Protein AF-0000000066890440 (afdb_homodimer)

InterPro domains:
  IPR013094 Alpha/beta hydrolase fold-3 [PF07859] (105-328)
  IPR029058 Alpha/Beta hydrolase fold [G3DSA:3.40.50.1820] (18-349)
  IPR029058 Alpha/Beta hydrolase fold [SSF53474] (47-348)
  IPR050300 GDXG lipolytic enzyme [PTHR48081] (50-331)

Organism: Sporothrix schenckii (strain ATCC 58251 / de Perez 2211183) (NCBI:txid1391915)

Sequence (710 aa):
MAASSSSLSSPPSTPINPIHPDMVGRLDPRFVEYYNKILAHKVATHQVPLAEVRANPAAWARPWIQDDNPNTKDWTVPSTEGAFVVRVYHPDASTAGPGPYPVHINFHGGGWVFGDLTSDAAICRQLRNRLPIVVVDVDYRLCPEFPFGRNVEDAWEAFEWVRANAAALHVRPDRVSIGGTSAGGLLAVVVQHRARDAGLPLRLLVATVPALAPDDHARHERAEDSAWASVRAMRHTALLDWDRMHYLARVALPPAPAAEWAARQKHVPAWWVAPLEAPRWDGLCATFLATAECDILRDEGEAYGRQLVAAGNKVTMRRYLGVPHSFMQMTAVLPQSTQYLDDVVEALCTAHEVEMAASSSSLSSPPSTPINPIHPDMVGRLDPRFVEYYNKILAHKVATHQVPLAEVRANPAAWARPWIQDDNPNTKDWTVPSTEGAFVVRVYHPDASTAGPGPYPVHINFHGGGWVFGDLTSDAAICRQLRNRLPIVVVDVDYRLCPEFPFGRNVEDAWEAFEWVRANAAALHVRPDRVSIGGTSAGGLLAVVVQHRARDAGLPLRLLVATVPALAPDDHARHERAEDSAWASVRAMRHTALLDWDRMHYLARVALPPAPAAEWAARQKHVPAWWVAPLEAPRWDGLCATFLATAECDILRDEGEAYGRQLVAAGNKVTMRRYLGVPHSFMQMTAVLPQSTQYLDDVVEALCTAHEVE

Radius of gyration: 28.38 Å; Cα contacts (8 Å, |Δi|>4): 1426; chains: 2; bounding box: 110×84×66 Å

pLDDT: mean 93.09, std 12.35, range [21.2, 98.94]

Structure (mmCIF, N/CA/C/O backbone):
data_AF-0000000066890440-model_v1
#
loop_
_entity.id
_entity.type
_entity.pdbx_description
1 polymer 'Alpha/beta hydrolase fold-3 domain-containing protein'
#
loop_
_atom_site.group_PDB
_atom_site.id
_atom_site.type_symbol
_atom_site.label_atom_id
_atom_site.label_alt_id
_atom_site.label_comp_id
_atom_site.label_asym_id
_atom_site.label_entity_id
_atom_site.label_seq_id
_atom_site.pdbx_PDB_ins_code
_atom_site.Cartn_x
_atom_site.Cartn_y
_atom_site.Cartn_z
_atom_site.occupancy
_atom_site.B_iso_or_equiv
_atom_site.auth_seq_id
_atom_site.auth_comp_id
_atom_site.auth_asym_id
_atom_site.auth_atom_id
_atom_site.pdbx_PDB_model_num
ATOM 1 N N . MET A 1 1 ? -58.219 -33.406 -15.016 1 21.23 1 MET A N 1
ATOM 2 C CA . MET A 1 1 ? -56.969 -34.156 -14.859 1 21.23 1 MET A CA 1
ATOM 3 C C . MET A 1 1 ? -55.844 -33.25 -14.414 1 21.23 1 MET A C 1
ATOM 5 O O . MET A 1 1 ? -55.469 -32.312 -15.117 1 21.23 1 MET A O 1
ATOM 9 N N . ALA A 1 2 ? -55.625 -33.094 -13.023 1 25.94 2 ALA A N 1
ATOM 10 C CA . ALA A 1 2 ? -54.656 -32.25 -12.305 1 25.94 2 ALA A CA 1
ATOM 11 C C . ALA A 1 2 ? -53.219 -32.594 -12.742 1 25.94 2 ALA A C 1
ATOM 13 O O . ALA A 1 2 ? -52.844 -33.75 -12.812 1 25.94 2 ALA A O 1
ATOM 14 N N . ALA A 1 3 ? -52.531 -31.766 -13.555 1 30.23 3 ALA A N 1
ATOM 15 C CA . ALA A 1 3 ? -51.156 -31.844 -13.977 1 30.23 3 ALA A CA 1
ATOM 16 C C . ALA A 1 3 ? -50.25 -32.156 -12.797 1 30.23 3 ALA A C 1
ATOM 18 O O . ALA A 1 3 ? -50.094 -31.344 -11.883 1 30.23 3 ALA A O 1
ATOM 19 N N . SER A 1 4 ? -50.062 -33.375 -12.32 1 28.92 4 SER A N 1
ATOM 20 C CA . SER A 1 4 ? -49.219 -33.844 -11.234 1 28.92 4 SER A CA 1
ATOM 21 C C . SER A 1 4 ? -47.75 -33.562 -11.508 1 28.92 4 SER A C 1
ATOM 23 O O . SER A 1 4 ? -47.094 -34.312 -12.258 1 28.92 4 SER A O 1
ATOM 25 N N . SER A 1 5 ? -47.281 -32.375 -11.805 1 32.44 5 SER A N 1
ATOM 26 C CA . SER A 1 5 ? -45.875 -32.062 -12.07 1 32.44 5 SER A CA 1
ATOM 27 C C . SER A 1 5 ? -44.969 -32.438 -10.883 1 32.44 5 SER A C 1
ATOM 29 O O . SER A 1 5 ? -44.812 -31.641 -9.953 1 32.44 5 SER A O 1
ATOM 31 N N . SER A 1 6 ? -45 -33.625 -10.344 1 32.34 6 SER A N 1
ATOM 32 C CA . SER A 1 6 ? -44.125 -34 -9.234 1 32.34 6 SER A CA 1
ATOM 33 C C . SER A 1 6 ? -42.656 -33.844 -9.594 1 32.34 6 SER A C 1
ATOM 35 O O . SER A 1 6 ? -42.094 -34.688 -10.312 1 32.34 6 SER A O 1
ATOM 37 N N . SER A 1 7 ? -42.188 -32.719 -10.086 1 35.47 7 SER A N 1
ATOM 38 C CA . SER A 1 7 ? -40.719 -32.594 -10.281 1 35.47 7 SER A CA 1
ATOM 39 C C . SER A 1 7 ? -39.969 -33.125 -9.07 1 35.47 7 SER A C 1
ATOM 41 O O . SER A 1 7 ? -40.094 -32.562 -7.969 1 35.47 7 SER A O 1
ATOM 43 N N . LEU A 1 8 ? -39.719 -34.375 -8.891 1 35.12 8 LEU A N 1
ATOM 44 C CA . LEU A 1 8 ? -38.875 -35.094 -7.914 1 35.12 8 LEU A CA 1
ATOM 45 C C . LEU A 1 8 ? -37.531 -34.406 -7.746 1 35.12 8 LEU A C 1
ATOM 47 O O . LEU A 1 8 ? -36.719 -34.344 -8.68 1 35.12 8 LEU A O 1
ATOM 51 N N . SER A 1 9 ? -37.438 -33.25 -7.078 1 38.94 9 SER A N 1
ATOM 52 C CA . SER A 1 9 ? -36.188 -32.656 -6.617 1 38.94 9 SER A CA 1
ATOM 53 C C . SER A 1 9 ? -35.281 -33.719 -5.957 1 38.94 9 SER A C 1
ATOM 55 O O . SER A 1 9 ? -35.688 -34.312 -4.945 1 38.94 9 SER A O 1
ATOM 57 N N . SER A 1 10 ? -34.562 -34.562 -6.629 1 42.25 10 SER A N 1
ATOM 58 C CA . SER A 1 10 ? -33.562 -35.469 -6.055 1 42.25 10 SER A CA 1
ATOM 59 C C . SER A 1 10 ? -32.906 -34.844 -4.836 1 42.25 10 SER A C 1
ATOM 61 O O . SER A 1 10 ? -32.562 -33.656 -4.84 1 42.25 10 SER A O 1
ATOM 63 N N . PRO A 1 11 ? -33.031 -35.312 -3.619 1 47.56 11 PRO A N 1
ATOM 64 C CA . PRO A 1 11 ? -32.438 -34.781 -2.391 1 47.56 11 PRO A CA 1
ATOM 65 C C . PRO A 1 11 ? -30.984 -34.344 -2.566 1 47.56 11 PRO A C 1
ATOM 67 O O . PRO A 1 11 ? -30.266 -34.906 -3.404 1 47.56 11 PRO A O 1
ATOM 70 N N . PRO A 1 12 ? -30.641 -33.094 -2.318 1 53.62 12 PRO A N 1
ATOM 71 C CA . PRO A 1 12 ? -29.266 -32.625 -2.463 1 53.62 12 PRO A CA 1
ATOM 72 C C . PRO A 1 12 ? -28.25 -33.594 -1.91 1 53.62 12 PRO A C 1
ATOM 74 O O . PRO A 1 12 ? -28.438 -34.156 -0.824 1 53.62 12 PRO A O 1
ATOM 77 N N . SER A 1 13 ? -27.484 -34.5 -2.652 1 68.31 13 SER A N 1
ATOM 78 C CA . SER A 1 13 ? -26.422 -35.438 -2.287 1 68.31 13 SER A CA 1
ATOM 79 C C . SER A 1 13 ? -25.547 -34.875 -1.185 1 68.31 13 SER A C 1
ATOM 81 O O . SER A 1 13 ? -25.438 -33.656 -1.041 1 68.31 13 SER A O 1
ATOM 83 N N . THR A 1 14 ? -25.266 -35.656 -0.048 1 86.44 14 THR A N 1
ATOM 84 C CA . THR A 1 14 ? -24.375 -35.312 1.059 1 86.44 14 THR A CA 1
ATOM 85 C C . THR A 1 14 ? -23.062 -34.75 0.539 1 86.44 14 THR A C 1
ATOM 87 O O . THR A 1 14 ? -22.406 -35.344 -0.307 1 86.44 14 THR A O 1
ATOM 90 N N . PRO A 1 15 ? -22.797 -33.562 0.958 1 91.62 15 PRO A N 1
ATOM 91 C CA . PRO A 1 15 ? -21.547 -32.938 0.485 1 91.62 15 PRO A CA 1
ATOM 92 C C . PRO A 1 15 ? -20.312 -33.75 0.876 1 91.62 15 PRO A C 1
ATOM 94 O O . PRO A 1 15 ? -20.266 -34.312 1.963 1 91.62 15 PRO A O 1
ATOM 97 N N . ILE A 1 16 ? -19.328 -33.875 0.042 1 91.62 16 ILE A N 1
ATOM 98 C CA . ILE A 1 16 ? -18.062 -34.531 0.273 1 91.62 16 ILE A CA 1
ATOM 99 C C . ILE A 1 16 ? -17.188 -33.656 1.174 1 91.62 16 ILE A C 1
ATOM 101 O O . ILE A 1 16 ? -16.578 -34.156 2.127 1 91.62 16 ILE A O 1
ATOM 105 N N . ASN A 1 17 ? -17.094 -32.406 0.902 1 94 17 ASN A N 1
ATOM 106 C CA . ASN A 1 17 ? -16.312 -31.438 1.65 1 94 17 ASN A CA 1
ATOM 107 C C . ASN A 1 17 ? -17.156 -30.25 2.107 1 94 17 ASN A C 1
ATOM 109 O O . ASN A 1 17 ? -17.062 -29.156 1.537 1 94 17 ASN A O 1
ATOM 113 N N . PRO A 1 18 ? -17.938 -30.406 3.109 1 95.94 18 PRO A N 1
ATOM 114 C CA . PRO A 1 18 ? -18.75 -29.297 3.58 1 95.94 18 PRO A CA 1
ATOM 115 C C . PRO A 1 18 ? -17.922 -28.172 4.211 1 95.94 18 PRO A C 1
ATOM 117 O O . PRO A 1 18 ? -16.828 -28.438 4.746 1 95.94 18 PRO A O 1
ATOM 120 N N . ILE A 1 19 ? -18.453 -27 4.145 1 97.5 19 ILE A N 1
ATOM 121 C CA . ILE A 1 19 ? -17.797 -25.906 4.855 1 97.5 19 ILE A CA 1
ATOM 122 C C . ILE A 1 19 ? -17.844 -26.156 6.359 1 97.5 19 ILE A C 1
ATOM 124 O O . ILE A 1 19 ? -18.891 -26.531 6.898 1 97.5 19 ILE A O 1
ATOM 128 N N . HIS A 1 20 ? -16.703 -25.984 6.98 1 97.12 20 HIS A N 1
ATOM 129 C CA . HIS A 1 20 ? -16.672 -26.125 8.43 1 97.12 20 HIS A CA 1
ATOM 130 C C . HIS A 1 20 ? -17.562 -25.094 9.109 1 97.12 20 HIS A C 1
ATOM 132 O O . HIS A 1 20 ? -17.594 -23.938 8.703 1 97.12 20 HIS A O 1
ATOM 138 N N . PRO A 1 21 ? -18.25 -25.438 10.102 1 96.81 21 PRO A N 1
ATOM 139 C CA . PRO A 1 21 ? -19.188 -24.531 10.766 1 96.81 21 PRO A CA 1
ATOM 140 C C . PRO A 1 21 ? -18.516 -23.25 11.266 1 96.81 21 PRO A C 1
ATOM 142 O O . PRO A 1 21 ? -19.125 -22.188 11.242 1 96.81 21 PRO A O 1
ATOM 145 N N . ASP A 1 22 ? -17.266 -23.344 11.664 1 96.06 22 ASP A N 1
ATOM 146 C CA . ASP A 1 22 ? -16.531 -22.203 12.18 1 96.06 22 ASP A CA 1
ATOM 147 C C . ASP A 1 22 ? -16.328 -21.141 11.094 1 96.06 22 ASP A C 1
ATOM 149 O O . ASP A 1 22 ? -16 -19.984 11.391 1 96.06 22 ASP A O 1
ATOM 153 N N . MET A 1 23 ? -16.484 -21.578 9.875 1 97.94 23 MET A N 1
ATOM 154 C CA . MET A 1 23 ? -16.094 -20.703 8.773 1 97.94 23 MET A CA 1
ATOM 155 C C . MET A 1 23 ? -17.312 -20.109 8.086 1 97.94 23 MET A C 1
ATOM 157 O O . MET A 1 23 ? -17.203 -19.109 7.379 1 97.94 23 MET A O 1
ATOM 161 N N . VAL A 1 24 ? -18.469 -20.641 8.281 1 97.5 24 VAL A N 1
ATOM 162 C CA . VAL A 1 24 ? -19.672 -20.25 7.547 1 97.5 24 VAL A CA 1
ATOM 163 C C . VAL A 1 24 ? -19.969 -18.781 7.773 1 97.5 24 VAL A C 1
ATOM 165 O O . VAL A 1 24 ? -20.234 -18.031 6.824 1 97.5 24 VAL A O 1
ATOM 168 N N . GLY A 1 25 ? -19.859 -18.297 9.039 1 97.38 25 GLY A N 1
ATOM 169 C CA . GLY A 1 25 ? -20.188 -16.922 9.383 1 97.38 25 GLY A CA 1
ATOM 170 C C . GLY A 1 25 ? -19.125 -15.93 8.945 1 97.38 25 GLY A C 1
ATOM 171 O O . GLY A 1 25 ? -19.359 -14.719 8.914 1 97.38 25 GLY A O 1
ATOM 172 N N . ARG A 1 26 ? -17.953 -16.406 8.578 1 97.94 26 ARG A N 1
ATOM 173 C CA . ARG A 1 26 ? -16.828 -15.555 8.195 1 97.94 26 ARG A CA 1
ATOM 174 C C . ARG A 1 26 ? -16.797 -15.344 6.688 1 97.94 26 ARG A C 1
ATOM 176 O O . ARG A 1 26 ? -16.188 -14.375 6.207 1 97.94 26 ARG A O 1
ATOM 183 N N . LEU A 1 27 ? -17.391 -16.219 5.949 1 98.56 27 LEU A N 1
ATOM 184 C CA . LEU A 1 27 ? -17.344 -16.203 4.492 1 98.56 27 LEU A CA 1
ATOM 185 C C . LEU A 1 27 ? -18.547 -15.453 3.92 1 98.56 27 LEU A C 1
ATOM 187 O O . LEU A 1 27 ? -19.641 -15.5 4.492 1 98.56 27 LEU A O 1
ATOM 191 N N . ASP A 1 28 ? -18.344 -14.75 2.801 1 98.5 28 ASP A N 1
ATOM 192 C CA . ASP A 1 28 ? -19.422 -14.102 2.076 1 98.5 28 ASP A CA 1
ATOM 193 C C . ASP A 1 28 ? -20.547 -15.086 1.769 1 98.5 28 ASP A C 1
ATOM 195 O O . ASP A 1 28 ? -20.297 -16.188 1.276 1 98.5 28 ASP A O 1
ATOM 199 N N . PRO A 1 29 ? -21.781 -14.727 2.018 1 98.12 29 PRO A N 1
ATOM 200 C CA . PRO A 1 29 ? -22.906 -15.633 1.798 1 98.12 29 PRO A CA 1
ATOM 201 C C . PRO A 1 29 ? -23.016 -16.109 0.351 1 98.12 29 PRO A C 1
ATOM 203 O O . PRO A 1 29 ? -23.453 -17.234 0.097 1 98.12 29 PRO A O 1
ATOM 206 N N . ARG A 1 30 ? -22.734 -15.297 -0.603 1 97.81 30 ARG A N 1
ATOM 207 C CA . ARG A 1 30 ? -22.75 -15.711 -2.004 1 97.81 30 ARG A CA 1
ATOM 208 C C . ARG A 1 30 ? -21.781 -16.859 -2.252 1 97.81 30 ARG A C 1
ATOM 210 O O . ARG A 1 30 ? -22.078 -17.766 -3.029 1 97.81 30 ARG A O 1
ATOM 217 N N . PHE A 1 31 ? -20.578 -16.797 -1.597 1 98 31 PHE A N 1
ATOM 218 C CA . PHE A 1 31 ? -19.625 -17.906 -1.704 1 98 31 PHE A CA 1
ATOM 219 C C . PHE A 1 31 ? -20.188 -19.156 -1.062 1 98 31 PHE A C 1
ATOM 221 O O . PHE A 1 31 ? -20.062 -20.25 -1.622 1 98 31 PHE A O 1
ATOM 228 N N . VAL A 1 32 ? -20.703 -18.984 0.129 1 98 32 VAL A N 1
ATOM 229 C CA . VAL A 1 32 ? -21.234 -20.125 0.864 1 98 32 VAL A CA 1
ATOM 230 C C . VAL A 1 32 ? -22.266 -20.859 0.008 1 98 32 VAL A C 1
ATOM 232 O O . VAL A 1 32 ? -22.25 -22.078 -0.087 1 98 32 VAL A O 1
ATOM 235 N N . GLU A 1 33 ? -23.125 -20.094 -0.619 1 97.31 33 GLU A N 1
ATOM 236 C CA . GLU A 1 33 ? -24.141 -20.688 -1.478 1 97.31 33 GLU A CA 1
ATOM 237 C C . GLU A 1 33 ? -23.516 -21.422 -2.654 1 97.31 33 GLU A C 1
ATOM 239 O O . GLU A 1 33 ? -23.875 -22.578 -2.938 1 97.31 33 GLU A O 1
ATOM 244 N N . TYR A 1 34 ? -22.609 -20.781 -3.291 1 95.75 34 TYR A N 1
ATOM 245 C CA . TYR A 1 34 ? -21.938 -21.359 -4.441 1 95.75 34 TYR A CA 1
ATOM 246 C C . TYR A 1 34 ? -21.172 -22.625 -4.043 1 95.75 34 TYR A C 1
ATOM 248 O O . TYR A 1 34 ? -21.25 -23.641 -4.73 1 95.75 34 TYR A O 1
ATOM 256 N N . TYR A 1 35 ? -20.438 -22.562 -2.973 1 96.19 35 TYR A N 1
ATOM 257 C CA . TYR A 1 35 ? -19.656 -23.688 -2.473 1 96.19 35 TYR A CA 1
ATOM 258 C C . TYR A 1 35 ? -20.562 -24.891 -2.182 1 96.19 35 TYR A C 1
ATOM 260 O O . TYR A 1 35 ? -20.281 -26 -2.629 1 96.19 35 TYR A O 1
ATOM 268 N N . ASN A 1 36 ? -21.625 -24.641 -1.47 1 95.75 36 ASN A N 1
ATOM 269 C CA . ASN A 1 36 ? -22.516 -25.719 -1.061 1 95.75 36 ASN A CA 1
ATOM 270 C C . ASN A 1 36 ? -23.203 -26.375 -2.262 1 95.75 36 ASN A C 1
ATOM 272 O O . ASN A 1 36 ? -23.438 -27.578 -2.262 1 95.75 36 ASN A O 1
ATOM 276 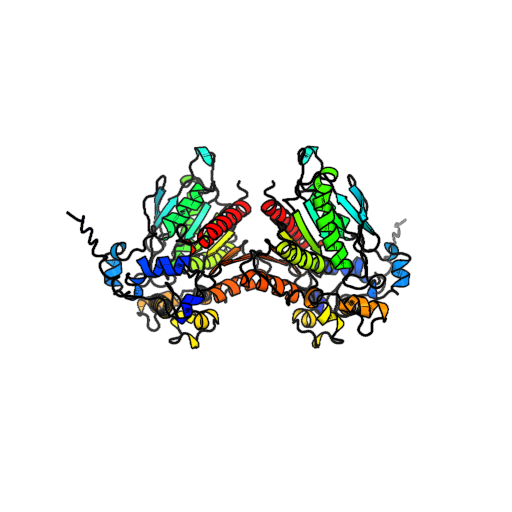N N . LYS A 1 37 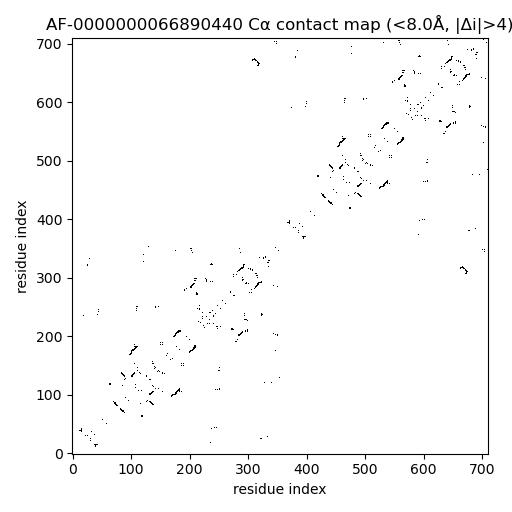? -23.484 -25.578 -3.266 1 94.12 37 LYS A N 1
ATOM 277 C CA . LYS A 1 37 ? -24.188 -26.078 -4.441 1 94.12 37 LYS A CA 1
ATOM 278 C C . LYS A 1 37 ? -23.25 -26.844 -5.363 1 94.12 37 LYS A C 1
ATOM 280 O O . LYS A 1 37 ? -23.656 -27.828 -5.996 1 94.12 37 LYS A O 1
ATOM 285 N N . ILE A 1 38 ? -22.031 -26.422 -5.391 1 92.12 38 ILE A N 1
ATOM 286 C CA . ILE A 1 38 ? -21.188 -26.922 -6.465 1 92.12 38 ILE A CA 1
ATOM 287 C C . ILE A 1 38 ? -19.922 -27.547 -5.871 1 92.12 38 ILE A C 1
ATOM 289 O O . ILE A 1 38 ? -19.703 -28.75 -5.98 1 92.12 38 ILE A O 1
ATOM 293 N N . LEU A 1 39 ? -19.125 -26.781 -5.145 1 92.31 39 LEU A N 1
ATOM 294 C CA . LEU A 1 39 ? -17.75 -27.141 -4.789 1 92.31 39 LEU A CA 1
ATOM 295 C C . LEU A 1 39 ? -17.719 -28.172 -3.674 1 92.31 39 LEU A C 1
ATOM 297 O O . LEU A 1 39 ? -16.812 -29 -3.605 1 92.31 39 LEU A O 1
ATOM 301 N N . ALA A 1 40 ? -18.75 -28.188 -2.871 1 93.88 40 ALA A N 1
ATOM 302 C CA . ALA A 1 40 ? -18.797 -29.094 -1.728 1 93.88 40 ALA A CA 1
ATOM 303 C C . ALA A 1 40 ? -18.906 -30.547 -2.184 1 93.88 40 ALA A C 1
ATOM 305 O O . ALA A 1 40 ? -18.656 -31.469 -1.41 1 93.88 40 ALA A O 1
ATOM 306 N N . HIS A 1 41 ? -19.281 -30.703 -3.414 1 91.19 41 HIS A N 1
ATOM 307 C CA . HIS A 1 41 ? -19.547 -32.062 -3.912 1 91.19 41 HIS A CA 1
ATOM 308 C C . HIS A 1 41 ? -18.375 -32.562 -4.754 1 91.19 41 HIS A C 1
ATOM 310 O O . HIS A 1 41 ? -18.484 -33.625 -5.363 1 91.19 41 HIS A O 1
ATOM 316 N N . LYS A 1 42 ? -17.375 -31.859 -4.746 1 87.81 42 LYS A N 1
ATOM 317 C CA . LYS A 1 42 ? -16.172 -32.25 -5.477 1 87.81 42 LYS A CA 1
ATOM 318 C C . LYS A 1 42 ? -15.07 -32.688 -4.516 1 87.81 42 LYS A C 1
ATOM 320 O O . LYS A 1 42 ? -14.891 -32.094 -3.451 1 87.81 42 LYS A O 1
ATOM 325 N N . VAL A 1 43 ? -14.422 -33.719 -4.949 1 88.56 43 VAL A N 1
ATOM 326 C CA . VAL A 1 43 ? -13.25 -34.156 -4.195 1 88.56 43 VAL A CA 1
ATOM 327 C C . VAL A 1 43 ? -12.094 -33.188 -4.438 1 88.56 43 VAL A C 1
ATOM 329 O O . VAL A 1 43 ? -11.891 -32.75 -5.566 1 88.56 43 VAL A O 1
ATOM 332 N N . ALA A 1 44 ? -11.438 -32.844 -3.344 1 86.69 44 ALA A N 1
ATOM 333 C CA . ALA A 1 44 ? -10.242 -32.031 -3.496 1 86.69 44 ALA A CA 1
ATOM 334 C C . ALA A 1 44 ? -9.055 -32.844 -3.977 1 86.69 44 ALA A C 1
ATOM 336 O O . ALA A 1 44 ? -8.953 -34.031 -3.672 1 86.69 44 ALA A O 1
ATOM 337 N N . THR A 1 45 ? -8.164 -32.188 -4.668 1 84.12 45 THR A N 1
ATOM 338 C CA . THR A 1 45 ? -7.074 -32.906 -5.332 1 84.12 45 THR A CA 1
ATOM 339 C C . THR A 1 45 ? -6.18 -33.594 -4.305 1 84.12 45 THR A C 1
ATOM 341 O O . THR A 1 45 ? -5.59 -34.656 -4.594 1 84.12 45 THR A O 1
ATOM 344 N N . HIS A 1 46 ? -6.043 -32.969 -3.084 1 87.06 46 HIS A N 1
ATOM 345 C CA . HIS A 1 46 ? -5.168 -33.562 -2.088 1 87.06 46 HIS A CA 1
ATOM 346 C C . HIS A 1 46 ? -5.809 -34.812 -1.471 1 87.06 46 HIS A C 1
ATOM 348 O O . HIS A 1 46 ? -5.168 -35.531 -0.703 1 87.06 46 HIS A O 1
ATOM 354 N N . GLN A 1 47 ? -7.051 -35.031 -1.863 1 90.31 47 GLN A N 1
ATOM 355 C CA . GLN A 1 47 ? -7.789 -36.188 -1.387 1 90.31 47 GLN A CA 1
ATOM 356 C C . GLN A 1 47 ? -7.758 -37.312 -2.412 1 90.31 47 GLN A C 1
ATOM 358 O O . GLN A 1 47 ? -8.383 -38.344 -2.213 1 90.31 47 GLN A O 1
ATOM 363 N N . VAL A 1 48 ? -7.102 -37.094 -3.516 1 92.44 48 VAL A N 1
ATOM 364 C CA . VAL A 1 48 ? -6.93 -38.031 -4.613 1 92.44 48 VAL A CA 1
ATOM 365 C C . VAL A 1 48 ? -5.453 -38.406 -4.754 1 92.44 48 VAL A C 1
ATOM 367 O O . VAL A 1 48 ? -4.578 -37.531 -4.617 1 92.44 48 VAL A O 1
ATOM 370 N N . PRO A 1 49 ? -5.172 -39.719 -4.938 1 93.88 49 PRO A N 1
ATOM 371 C CA . PRO A 1 49 ? -3.768 -40.031 -5.191 1 93.88 49 PRO A CA 1
ATOM 372 C C . PRO A 1 49 ? -3.178 -39.25 -6.352 1 93.88 49 PRO A C 1
ATOM 374 O O . PRO A 1 49 ? -3.812 -39.094 -7.402 1 93.88 49 PRO A O 1
ATOM 377 N N . LEU A 1 50 ? -2.008 -38.719 -6.078 1 94.69 50 LEU A N 1
ATOM 378 C CA . LEU A 1 50 ? -1.376 -37.812 -7.023 1 94.69 50 LEU A CA 1
ATOM 379 C C . LEU A 1 50 ? -1.285 -38.469 -8.406 1 94.69 50 LEU A C 1
ATOM 381 O O . LEU A 1 50 ? -1.51 -37.781 -9.422 1 94.69 50 LEU A O 1
ATOM 385 N N . ALA A 1 51 ? -0.984 -39.719 -8.453 1 94.94 51 ALA A N 1
ATOM 386 C CA . ALA A 1 51 ? -0.846 -40.438 -9.711 1 94.94 51 ALA A CA 1
ATOM 387 C C . ALA A 1 51 ? -2.143 -40.375 -10.516 1 94.94 51 ALA A C 1
ATOM 389 O O . ALA A 1 51 ? -2.115 -40.344 -11.75 1 94.94 51 ALA A O 1
ATOM 390 N N . GLU A 1 52 ? -3.246 -40.469 -9.836 1 94 52 GLU A N 1
ATOM 391 C CA . GLU A 1 52 ? -4.547 -40.406 -10.5 1 94 52 GLU A CA 1
ATOM 392 C C . GLU A 1 52 ? -4.801 -39 -11.07 1 94 52 GLU A C 1
ATOM 394 O O . GLU A 1 52 ? -5.34 -38.875 -12.172 1 94 52 GLU A O 1
ATOM 399 N N . VAL A 1 53 ? -4.395 -38 -10.32 1 92.75 53 VAL A N 1
ATOM 400 C CA . VAL A 1 53 ? -4.555 -36.656 -10.805 1 92.75 53 VAL A CA 1
ATOM 401 C C . VAL A 1 53 ? -3.672 -36.406 -12.031 1 92.75 53 VAL A C 1
ATOM 403 O O . VAL A 1 53 ? -4.105 -35.812 -13.016 1 92.75 53 VAL A O 1
ATOM 406 N N . ARG A 1 54 ? -2.42 -36.969 -12.008 1 94.81 54 ARG A N 1
ATOM 407 C CA . ARG A 1 54 ? -1.494 -36.844 -13.133 1 94.81 54 ARG A CA 1
ATOM 408 C C . ARG A 1 54 ? -2.053 -37.5 -14.383 1 94.81 54 ARG A C 1
ATOM 410 O O . ARG A 1 54 ? -1.892 -37 -15.492 1 94.81 54 ARG A O 1
ATOM 417 N N . ALA A 1 55 ? -2.76 -38.562 -14.156 1 93.38 55 ALA A N 1
ATOM 418 C CA . ALA A 1 55 ? -3.273 -39.344 -15.266 1 93.38 55 ALA A CA 1
ATOM 419 C C . ALA A 1 55 ? -4.445 -38.656 -15.953 1 93.38 55 ALA A C 1
ATOM 421 O O . ALA A 1 55 ? -4.621 -38.781 -17.172 1 93.38 55 ALA A O 1
ATOM 422 N N . ASN A 1 56 ? -5.266 -38 -15.133 1 89.69 56 ASN A N 1
ATOM 423 C CA . ASN A 1 56 ? -6.434 -37.312 -15.688 1 89.69 56 ASN A CA 1
ATOM 424 C C . ASN A 1 56 ? -6.699 -35.969 -14.984 1 89.69 56 ASN A C 1
ATOM 426 O O . ASN A 1 56 ? -7.719 -35.844 -14.305 1 89.69 56 ASN A O 1
ATOM 430 N N . PRO A 1 57 ? -5.891 -35 -15.297 1 85.25 57 PRO A N 1
ATOM 431 C CA . PRO A 1 57 ? -6.047 -33.719 -14.602 1 85.25 57 PRO A CA 1
ATOM 432 C C . PRO A 1 57 ? -7.414 -33.094 -14.836 1 85.25 57 PRO A C 1
ATOM 434 O O . PRO A 1 57 ? -7.969 -32.438 -13.938 1 85.25 57 PRO A O 1
ATOM 437 N N . ALA A 1 58 ? -8.008 -33.25 -15.93 1 83.06 58 ALA A N 1
ATOM 438 C CA . ALA A 1 58 ? -9.281 -32.625 -16.281 1 83.06 58 ALA A CA 1
ATOM 439 C C . ALA A 1 58 ? -10.406 -33.125 -15.383 1 83.06 58 ALA A C 1
ATOM 441 O O . ALA A 1 58 ? -11.344 -32.375 -15.078 1 83.06 58 ALA A O 1
ATOM 442 N N . ALA A 1 59 ? -10.297 -34.344 -14.938 1 83.94 59 ALA A N 1
ATOM 443 C CA . ALA A 1 59 ? -11.328 -34.938 -14.109 1 83.94 59 ALA A CA 1
ATOM 444 C C . ALA A 1 59 ? -11.43 -34.25 -12.758 1 83.94 59 ALA A C 1
ATOM 446 O O . ALA A 1 59 ? -12.477 -34.312 -12.102 1 83.94 59 ALA A O 1
ATOM 447 N N . TRP A 1 60 ? -10.398 -33.531 -12.523 1 81.81 60 TRP A N 1
ATOM 448 C CA . TRP A 1 60 ? -10.352 -32.969 -11.18 1 81.81 60 TRP A CA 1
ATOM 449 C C . TRP A 1 60 ? -10.281 -31.438 -11.242 1 81.81 60 TRP A C 1
ATOM 451 O O . TRP A 1 60 ? -10.016 -30.781 -10.227 1 81.81 60 TRP A O 1
ATOM 461 N N . ALA A 1 61 ? -10.531 -31 -12.43 1 79.62 61 ALA A N 1
ATOM 462 C CA . ALA A 1 61 ? -10.422 -29.562 -12.656 1 79.62 61 ALA A CA 1
ATOM 463 C C . ALA A 1 61 ? -11.578 -28.812 -12 1 79.62 61 ALA A C 1
ATOM 465 O O . ALA A 1 61 ? -12.703 -29.312 -11.945 1 79.62 61 ALA A O 1
ATOM 466 N N . ARG A 1 62 ? -11.195 -27.609 -11.539 1 79.62 62 ARG A N 1
ATOM 467 C CA . ARG A 1 62 ? -12.242 -26.734 -11.016 1 79.62 62 ARG A CA 1
ATOM 468 C C . ARG A 1 62 ? -13.023 -26.062 -12.141 1 79.62 62 ARG A C 1
ATOM 470 O O . ARG A 1 62 ? -12.562 -26.031 -13.281 1 79.62 62 ARG A O 1
ATOM 477 N N . PRO A 1 63 ? -14.188 -25.547 -11.82 1 73.19 63 PRO A N 1
ATOM 478 C CA . PRO A 1 63 ? -15.086 -25.031 -12.859 1 73.19 63 PRO A CA 1
ATOM 479 C C . PRO A 1 63 ? -14.508 -23.812 -13.594 1 73.19 63 PRO A C 1
ATOM 481 O O . PRO A 1 63 ? -14.906 -23.531 -14.727 1 73.19 63 PRO A O 1
ATOM 484 N N . TRP A 1 64 ? -13.57 -23.172 -13.039 1 72.69 64 TRP A N 1
ATOM 485 C CA . TRP A 1 64 ? -13.094 -21.938 -13.656 1 72.69 64 TRP A CA 1
ATOM 486 C C . TRP A 1 64 ? -11.938 -22.219 -14.609 1 72.69 64 TRP A C 1
ATOM 488 O O . TRP A 1 64 ? -11.422 -21.297 -15.258 1 72.69 64 TRP A O 1
ATOM 498 N N . ILE A 1 65 ? -11.578 -23.359 -14.758 1 72.25 65 ILE A N 1
ATOM 499 C CA . ILE A 1 65 ? -10.516 -23.734 -15.68 1 72.25 65 ILE A CA 1
ATOM 500 C C . ILE A 1 65 ? -11.062 -23.797 -17.109 1 72.25 65 ILE A C 1
ATOM 502 O O . ILE A 1 65 ? -11.969 -24.594 -17.391 1 72.25 65 ILE A O 1
ATOM 506 N N . GLN A 1 66 ? -10.648 -22.797 -17.938 1 70.62 66 GLN A N 1
ATOM 507 C CA . GLN A 1 66 ? -11.102 -22.719 -19.312 1 70.62 66 GLN A CA 1
ATOM 508 C C . GLN A 1 66 ? -9.922 -22.578 -20.281 1 70.62 66 GLN A C 1
ATOM 510 O O . GLN A 1 66 ? -8.961 -21.875 -19.984 1 70.62 66 GLN A O 1
ATOM 515 N N . ASP A 1 67 ? -9.922 -23.391 -21.281 1 69.81 67 ASP A N 1
ATOM 516 C CA . ASP A 1 67 ? -8.797 -23.297 -22.219 1 69.81 67 ASP A CA 1
ATOM 517 C C . ASP A 1 67 ? -9.242 -22.719 -23.562 1 69.81 67 ASP A C 1
ATOM 519 O O . ASP A 1 67 ? -8.555 -22.875 -24.562 1 69.81 67 ASP A O 1
ATOM 523 N N . ASP A 1 68 ? -10.258 -22.125 -23.578 1 66.69 68 ASP A N 1
ATOM 524 C CA . ASP A 1 68 ? -10.586 -21.5 -24.844 1 66.69 68 ASP A CA 1
ATOM 525 C C . ASP A 1 68 ? -9.969 -20.094 -24.938 1 66.69 68 ASP A C 1
ATOM 527 O O . ASP A 1 68 ? -10.453 -19.156 -24.312 1 66.69 68 ASP A O 1
ATOM 531 N N . ASN A 1 69 ? -8.797 -20.078 -25.766 1 69.81 69 ASN A N 1
ATOM 532 C CA . ASN A 1 69 ? -8.07 -18.812 -25.719 1 69.81 69 ASN A CA 1
ATOM 533 C C . ASN A 1 69 ? -7.668 -18.359 -27.125 1 69.81 69 ASN A C 1
ATOM 535 O O . ASN A 1 69 ? -6.594 -18.703 -27.609 1 69.81 69 ASN A O 1
ATOM 539 N N . PRO A 1 70 ? -8.508 -17.609 -27.734 1 77.88 70 PRO A N 1
ATOM 540 C CA . PRO A 1 70 ? -8.062 -17.062 -29.016 1 77.88 70 PRO A CA 1
ATOM 541 C C . PRO A 1 70 ? -6.848 -16.156 -28.875 1 77.88 70 PRO A C 1
ATOM 543 O O . PRO A 1 70 ? -6.605 -15.602 -27.797 1 77.88 70 PRO A O 1
ATOM 546 N N . ASN A 1 71 ? -6.02 -16.062 -29.969 1 82.81 71 ASN A N 1
ATOM 547 C CA . ASN A 1 71 ? -4.848 -15.195 -30.078 1 82.81 71 ASN A CA 1
ATOM 548 C C . ASN A 1 71 ? -3.789 -15.562 -29.031 1 82.81 71 ASN A C 1
ATOM 550 O O . ASN A 1 71 ? -3.246 -14.688 -28.359 1 82.81 71 ASN A O 1
ATOM 554 N N . THR A 1 72 ? -3.73 -16.828 -28.781 1 93.19 72 THR A N 1
ATOM 555 C CA . THR A 1 72 ? -2.668 -17.344 -27.922 1 93.19 72 THR A CA 1
ATOM 556 C C . THR A 1 72 ? -1.723 -18.234 -28.719 1 93.19 72 THR A C 1
ATOM 558 O O . THR A 1 72 ? -2.102 -18.781 -29.75 1 93.19 72 THR A O 1
ATOM 561 N N . LYS A 1 73 ? -0.502 -18.328 -28.297 1 95.19 73 LYS A N 1
ATOM 562 C CA . LYS A 1 73 ? 0.503 -19.234 -28.844 1 95.19 73 LYS A CA 1
ATOM 563 C C . LYS A 1 73 ? 1.362 -19.844 -27.75 1 95.19 73 LYS A C 1
ATOM 565 O O . LYS A 1 73 ? 1.789 -19.141 -26.828 1 95.19 73 LYS A O 1
ATOM 570 N N . ASP A 1 74 ? 1.521 -21.125 -27.828 1 96.62 74 ASP A N 1
ATOM 571 C CA . ASP A 1 74 ? 2.424 -21.797 -26.906 1 96.62 74 ASP A CA 1
ATOM 572 C C . ASP A 1 74 ? 3.846 -21.844 -27.469 1 96.62 74 ASP A C 1
ATOM 574 O O . ASP A 1 74 ? 4.043 -22.062 -28.656 1 96.62 74 ASP A O 1
ATOM 578 N N . TRP A 1 75 ? 4.781 -21.578 -26.641 1 97.94 75 TRP A N 1
ATOM 579 C CA . TRP A 1 75 ? 6.199 -21.641 -26.984 1 97.94 75 TRP A CA 1
ATOM 580 C C . TRP A 1 75 ? 6.938 -22.609 -26.062 1 97.94 75 TRP A C 1
ATOM 582 O O . TRP A 1 75 ? 6.59 -22.75 -24.891 1 97.94 75 TRP A O 1
ATOM 592 N N . THR A 1 76 ? 7.898 -23.25 -26.594 1 98.31 76 THR A N 1
ATOM 593 C CA . THR A 1 76 ? 8.805 -24.047 -25.781 1 98.31 76 THR A CA 1
ATOM 594 C C . THR A 1 76 ? 10.023 -23.234 -25.359 1 98.31 76 THR A C 1
ATOM 596 O O . THR A 1 76 ? 10.711 -22.641 -26.203 1 98.31 76 THR A O 1
ATOM 599 N N . VAL A 1 77 ? 10.281 -23.156 -24.094 1 98.38 77 VAL A N 1
ATOM 600 C CA . VAL A 1 77 ? 11.414 -22.422 -23.531 1 98.38 77 VAL A CA 1
ATOM 601 C C . VAL A 1 77 ? 12.539 -23.406 -23.188 1 98.38 77 VAL A C 1
ATOM 603 O O . VAL A 1 77 ? 12.375 -24.281 -22.344 1 98.38 77 VAL A O 1
ATOM 606 N N . PRO A 1 78 ? 13.672 -23.25 -23.828 1 97.06 78 PRO A N 1
ATOM 607 C CA . PRO A 1 78 ? 14.805 -24.094 -23.453 1 97.06 78 PRO A CA 1
ATOM 608 C C . PRO A 1 78 ? 15.297 -23.797 -22.031 1 97.06 78 PRO A C 1
ATOM 610 O O . PRO A 1 78 ? 15.289 -22.656 -21.594 1 97.06 78 PRO A O 1
ATOM 613 N N . SER A 1 79 ? 15.641 -24.828 -21.328 1 94.75 79 SER A N 1
ATOM 614 C CA . SER A 1 79 ? 16.125 -24.719 -19.953 1 94.75 79 SER A CA 1
ATOM 615 C C . SER A 1 79 ? 17.438 -25.484 -19.781 1 94.75 79 SER A C 1
ATOM 617 O O . SER A 1 79 ? 17.828 -26.25 -20.656 1 94.75 79 SER A O 1
ATOM 619 N N . THR A 1 80 ? 18.172 -25.219 -18.734 1 89.38 80 THR A N 1
ATOM 620 C CA . THR A 1 80 ? 19.406 -25.938 -18.422 1 89.38 80 THR A CA 1
ATOM 621 C C . THR A 1 80 ? 19.156 -27.438 -18.281 1 89.38 80 THR A C 1
ATOM 623 O O . THR A 1 80 ? 20.031 -28.25 -18.562 1 89.38 80 THR A O 1
ATOM 626 N N . GLU A 1 81 ? 17.953 -27.688 -17.828 1 90.06 81 GLU A N 1
ATOM 627 C CA . GLU A 1 81 ? 17.516 -29.078 -17.734 1 90.06 81 GLU A CA 1
ATOM 628 C C . GLU A 1 81 ? 16.219 -29.312 -18.516 1 90.06 81 GLU A C 1
ATOM 630 O O . GLU A 1 81 ? 15.133 -29.234 -17.953 1 90.06 81 GLU A O 1
ATOM 635 N N . GLY A 1 82 ? 16.359 -29.531 -19.781 1 95 82 GLY A N 1
ATOM 636 C CA . GLY A 1 82 ? 15.188 -29.797 -20.594 1 95 82 GLY A CA 1
ATOM 637 C C . GLY A 1 82 ? 14.531 -28.516 -21.109 1 95 82 GLY A C 1
ATOM 638 O O . GLY A 1 82 ? 15.211 -27.625 -21.594 1 95 82 GLY A O 1
ATOM 639 N N . ALA A 1 83 ? 13.164 -28.609 -21.062 1 97.81 83 ALA A N 1
ATOM 640 C CA . ALA A 1 83 ? 12.375 -27.484 -21.547 1 97.81 83 ALA A CA 1
ATOM 641 C C . ALA A 1 83 ? 11.016 -27.422 -20.859 1 97.81 83 ALA A C 1
ATOM 643 O O . ALA A 1 83 ? 10.633 -28.359 -20.156 1 97.81 83 ALA A O 1
ATOM 644 N N . PHE A 1 84 ? 10.383 -26.328 -20.859 1 98.12 84 PHE A N 1
ATOM 645 C CA . PHE A 1 84 ? 9.008 -26.141 -20.391 1 98.12 84 PHE A CA 1
ATOM 646 C C . PHE A 1 84 ? 8.242 -25.219 -21.344 1 98.12 84 PHE A C 1
ATOM 648 O O . PHE A 1 84 ? 8.805 -24.703 -22.312 1 98.12 84 PHE A O 1
ATOM 655 N N . VAL A 1 85 ? 6.973 -25.078 -21.094 1 98.19 85 VAL A N 1
ATOM 656 C CA . VAL A 1 85 ? 6.109 -24.375 -22.047 1 98.19 85 VAL A CA 1
ATOM 657 C C . VAL A 1 85 ? 5.598 -23.078 -21.422 1 98.19 85 VAL A C 1
ATOM 659 O O . VAL A 1 85 ? 5.398 -23 -20.219 1 98.19 85 VAL A O 1
ATOM 662 N N . VAL A 1 86 ? 5.488 -22.078 -22.281 1 98.56 86 VAL A N 1
ATOM 663 C CA . VAL A 1 86 ? 4.77 -20.859 -21.906 1 98.56 86 VAL A CA 1
ATOM 664 C C . VAL A 1 86 ? 3.664 -20.594 -22.922 1 98.56 86 VAL A C 1
ATOM 666 O O . VAL A 1 86 ? 3.779 -20.953 -24.094 1 98.56 86 VAL A O 1
ATOM 669 N N . ARG A 1 87 ? 2.602 -19.984 -22.469 1 97.62 87 ARG A N 1
ATOM 670 C CA . ARG A 1 87 ? 1.538 -19.5 -23.328 1 97.62 87 ARG A CA 1
ATOM 671 C C . ARG A 1 87 ? 1.535 -17.969 -23.406 1 97.62 87 ARG A C 1
ATOM 673 O O . ARG A 1 87 ? 1.536 -17.297 -22.375 1 97.62 87 ARG A O 1
ATOM 680 N N . VAL A 1 88 ? 1.534 -17.5 -24.578 1 98.19 88 VAL A N 1
ATOM 681 C CA . VAL A 1 88 ? 1.6 -16.062 -24.797 1 98.19 88 VAL A CA 1
ATOM 682 C C . VAL A 1 88 ? 0.246 -15.547 -25.281 1 98.19 88 VAL A C 1
ATOM 684 O O . VAL A 1 88 ? -0.274 -16.016 -26.297 1 98.19 88 VAL A O 1
ATOM 687 N N . TYR A 1 89 ? -0.351 -14.609 -24.531 1 96.81 89 TYR A N 1
ATOM 688 C CA . TYR A 1 89 ? -1.587 -13.906 -24.859 1 96.81 89 TYR A CA 1
ATOM 689 C C . TYR A 1 89 ? -1.295 -12.531 -25.453 1 96.81 89 TYR A C 1
ATOM 691 O O . TYR A 1 89 ? -0.893 -11.617 -24.719 1 96.81 89 TYR A O 1
ATOM 699 N N . HIS A 1 90 ? -1.533 -12.383 -26.719 1 96.56 90 HIS A N 1
ATOM 700 C CA . HIS A 1 90 ? -1.34 -11.078 -27.359 1 96.56 90 HIS A CA 1
ATOM 701 C C . HIS A 1 90 ? -2.623 -10.258 -27.328 1 96.56 90 HIS A C 1
ATOM 703 O O . HIS A 1 90 ? -3.717 -10.797 -27.5 1 96.56 90 HIS A O 1
ATOM 709 N N . PRO A 1 91 ? -2.439 -8.984 -27.109 1 95.44 91 PRO A N 1
ATOM 710 C CA . PRO A 1 91 ? -3.633 -8.141 -27.219 1 95.44 91 PRO A CA 1
ATOM 711 C C . PRO A 1 91 ? -4.078 -7.949 -28.672 1 95.44 91 PRO A C 1
ATOM 713 O O . PRO A 1 91 ? -3.32 -8.25 -29.594 1 95.44 91 PRO A O 1
ATOM 716 N N . ASP A 1 92 ? -5.336 -7.57 -28.797 1 92.31 92 ASP A N 1
ATOM 717 C CA . ASP A 1 92 ? -5.84 -7.219 -30.125 1 92.31 92 ASP A CA 1
ATOM 718 C C . ASP A 1 92 ? -5.25 -5.895 -30.594 1 92.31 92 ASP A C 1
ATOM 720 O O . ASP A 1 92 ? -5.574 -4.836 -30.062 1 92.31 92 ASP A O 1
ATOM 724 N N . ALA A 1 93 ? -4.508 -5.938 -31.625 1 91.62 93 ALA A N 1
ATOM 725 C CA . ALA A 1 93 ? -3.807 -4.758 -32.125 1 91.62 93 ALA A CA 1
ATOM 726 C C . ALA A 1 93 ? -4.793 -3.662 -32.531 1 91.62 93 ALA A C 1
ATOM 728 O O . ALA A 1 93 ? -4.477 -2.473 -32.438 1 91.62 93 ALA A O 1
ATOM 729 N N . SER A 1 94 ? -5.938 -3.975 -32.938 1 92.12 94 SER A N 1
ATOM 730 C CA . SER A 1 94 ? -6.934 -2.998 -33.375 1 92.12 94 SER A CA 1
ATOM 731 C C . SER A 1 94 ? -7.391 -2.123 -32.219 1 92.12 94 SER A C 1
ATOM 733 O O . SER A 1 94 ? -7.75 -0.96 -32.406 1 92.12 94 SER A O 1
ATOM 735 N N . THR A 1 95 ? -7.254 -2.646 -31.062 1 90.56 95 THR A N 1
ATOM 736 C CA . THR A 1 95 ? -7.695 -1.895 -29.891 1 90.56 95 THR A CA 1
ATOM 737 C C . THR A 1 95 ? -6.504 -1.449 -29.047 1 90.56 95 THR A C 1
ATOM 739 O O . THR A 1 95 ? -6.523 -0.368 -28.453 1 90.56 95 THR A O 1
ATOM 742 N N . ALA A 1 96 ? -5.457 -2.211 -29.109 1 92.5 96 ALA A N 1
ATOM 743 C CA . ALA A 1 96 ? -4.328 -1.978 -28.219 1 92.5 96 ALA A CA 1
ATOM 744 C C . ALA A 1 96 ? -3.244 -1.148 -28.906 1 92.5 96 ALA A C 1
ATOM 746 O O . ALA A 1 96 ? -2.332 -0.644 -28.234 1 92.5 96 ALA A O 1
ATOM 747 N N . GLY A 1 97 ? -3.355 -0.967 -30.25 1 92.25 97 GLY A N 1
ATOM 748 C CA . GLY A 1 97 ? -2.291 -0.313 -30.984 1 92.25 97 GLY A CA 1
ATOM 749 C C . GLY A 1 97 ? -1.233 -1.278 -31.5 1 92.25 97 GLY A C 1
ATOM 750 O O . GLY A 1 97 ? -1.318 -2.484 -31.25 1 92.25 97 GLY A O 1
ATOM 751 N N . PRO A 1 98 ? -0.26 -0.857 -32.25 1 91.81 98 PRO A N 1
ATOM 752 C CA . PRO A 1 98 ? 0.664 -1.729 -33 1 91.81 98 PRO A CA 1
ATOM 753 C C . PRO A 1 98 ? 1.76 -2.307 -32.094 1 91.81 98 PRO A C 1
ATOM 755 O O . PRO A 1 98 ? 2.41 -3.287 -32.469 1 91.81 98 PRO A O 1
ATOM 758 N N . GLY A 1 99 ? 1.991 -1.787 -30.891 1 91.25 99 GLY A N 1
ATOM 759 C CA . GLY A 1 99 ? 3.084 -2.246 -30.047 1 91.25 99 GLY A CA 1
ATOM 760 C C . GLY A 1 99 ? 4.426 -1.647 -30.422 1 91.25 99 GLY A C 1
ATOM 761 O O . GLY A 1 99 ? 4.48 -0.624 -31.109 1 91.25 99 GLY A O 1
ATOM 762 N N . PRO A 1 100 ? 5.586 -2.416 -30.078 1 97.56 100 PRO A N 1
ATOM 763 C CA . PRO A 1 100 ? 5.664 -3.521 -29.109 1 97.56 100 PRO A CA 1
ATOM 764 C C . PRO A 1 100 ? 5.027 -3.186 -27.766 1 97.56 100 PRO A C 1
ATOM 766 O O . PRO A 1 100 ? 4.977 -2.016 -27.375 1 97.56 100 PRO A O 1
ATOM 769 N N . TYR A 1 101 ? 4.594 -4.176 -27.078 1 98.25 101 TYR A N 1
ATOM 770 C CA . TYR A 1 101 ? 3.789 -3.998 -25.875 1 98.25 101 TYR A CA 1
ATOM 771 C C . TYR A 1 101 ? 4.617 -4.254 -24.625 1 98.25 101 TYR A C 1
ATOM 773 O O . TYR A 1 101 ? 5.586 -5.016 -24.656 1 98.25 101 TYR A O 1
ATOM 781 N N . PRO A 1 102 ? 4.246 -3.578 -23.453 1 98.5 102 PRO A N 1
ATOM 782 C CA . PRO A 1 102 ? 4.711 -4.125 -22.172 1 98.5 102 PRO A CA 1
ATOM 783 C C . PRO A 1 102 ? 4.285 -5.578 -21.969 1 98.5 102 PRO A C 1
ATOM 785 O O . PRO A 1 102 ? 3.379 -6.062 -22.656 1 98.5 102 PRO A O 1
ATOM 788 N N . VAL A 1 103 ? 4.957 -6.242 -21.062 1 98.81 103 VAL A N 1
ATOM 789 C CA . VAL A 1 103 ? 4.66 -7.66 -20.891 1 98.81 103 VAL A CA 1
ATOM 790 C C . VAL A 1 103 ? 4.496 -7.98 -19.406 1 98.81 103 VAL A C 1
ATOM 792 O O . VAL A 1 103 ? 5.223 -7.441 -18.562 1 98.81 103 VAL A O 1
ATOM 795 N N . HIS A 1 104 ? 3.504 -8.797 -19.078 1 98.88 104 HIS A N 1
ATOM 796 C CA . HIS A 1 104 ? 3.281 -9.367 -17.75 1 98.88 104 HIS A CA 1
ATOM 797 C C . HIS A 1 104 ? 3.496 -10.875 -17.766 1 98.88 104 HIS A C 1
ATOM 799 O O . HIS A 1 104 ? 2.844 -11.594 -18.516 1 98.88 104 HIS A O 1
ATOM 805 N N . ILE A 1 105 ? 4.422 -11.344 -16.969 1 98.94 105 ILE A N 1
ATOM 806 C CA . ILE A 1 105 ? 4.68 -12.773 -16.844 1 98.94 105 ILE A CA 1
ATOM 807 C C . ILE A 1 105 ? 3.949 -13.328 -15.625 1 98.94 105 ILE A C 1
ATOM 809 O O . ILE A 1 105 ? 4.133 -12.836 -14.516 1 98.94 105 ILE A O 1
ATOM 813 N N . ASN A 1 106 ? 3.158 -14.328 -15.852 1 98.88 106 ASN A N 1
ATOM 814 C CA . ASN A 1 106 ? 2.311 -14.891 -14.805 1 98.88 106 ASN A CA 1
ATOM 815 C C . ASN A 1 106 ? 2.742 -16.297 -14.43 1 98.88 106 ASN A C 1
ATOM 817 O O . ASN A 1 106 ? 3.033 -17.125 -15.305 1 98.88 106 ASN A O 1
ATOM 821 N N . PHE A 1 107 ? 2.787 -16.547 -13.109 1 98.88 107 PHE A N 1
ATOM 822 C CA . PHE A 1 107 ? 3.025 -17.875 -12.57 1 98.88 107 PHE A CA 1
ATOM 823 C C . PHE A 1 107 ? 1.791 -18.406 -11.844 1 98.88 107 PHE A C 1
ATOM 825 O O . PHE A 1 107 ? 1.354 -17.812 -10.852 1 98.88 107 PHE A O 1
ATOM 832 N N . HIS A 1 108 ? 1.257 -19.531 -12.344 1 97.25 108 HIS A N 1
ATOM 833 C CA . HIS A 1 108 ? -0.029 -20.016 -11.859 1 97.25 108 HIS A CA 1
ATOM 834 C C . HIS A 1 108 ? 0.11 -20.641 -10.477 1 97.25 108 HIS A C 1
ATOM 836 O O . HIS A 1 108 ? 1.219 -20.969 -10.039 1 97.25 108 HIS A O 1
ATOM 842 N N . GLY A 1 109 ? -1.039 -20.828 -9.82 1 96.69 109 GLY A N 1
ATOM 843 C CA . GLY A 1 109 ? -1.08 -21.484 -8.523 1 96.69 109 GLY A CA 1
ATOM 844 C C . GLY A 1 109 ? -1.117 -23 -8.633 1 96.69 109 GLY A C 1
ATOM 845 O O . GLY A 1 109 ? -0.915 -23.562 -9.711 1 96.69 109 GLY A O 1
ATOM 846 N N . GLY A 1 110 ? -1.291 -23.609 -7.418 1 96.19 110 GLY A N 1
ATOM 847 C CA . GLY A 1 110 ? -1.373 -25.062 -7.383 1 96.19 110 GLY A CA 1
ATOM 848 C C . GLY A 1 110 ? -0.397 -25.688 -6.406 1 96.19 110 GLY A C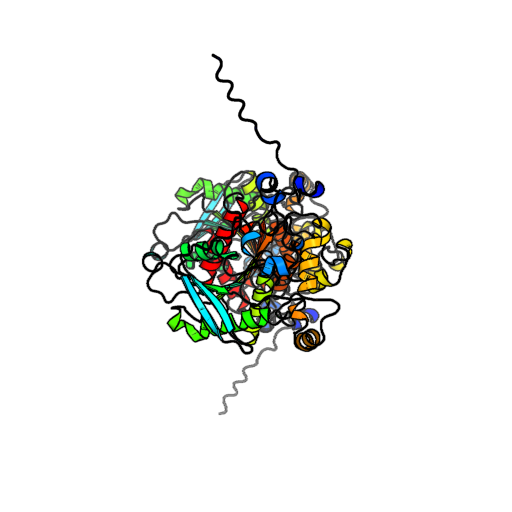 1
ATOM 849 O O . GLY A 1 110 ? -0.128 -26.891 -6.477 1 96.19 110 GLY A O 1
ATOM 850 N N . GLY A 1 111 ? 0.157 -24.922 -5.551 1 97.81 111 GLY A N 1
ATOM 851 C CA . GLY A 1 111 ? 1.012 -25.422 -4.488 1 97.81 111 GLY A CA 1
ATOM 852 C C . GLY A 1 111 ? 2.266 -26.109 -5.004 1 97.81 111 GLY A C 1
ATOM 853 O O . GLY A 1 111 ? 2.746 -27.062 -4.402 1 97.81 111 GLY A O 1
ATOM 854 N N . TRP A 1 112 ? 2.67 -25.734 -6.18 1 97.94 112 TRP A N 1
ATOM 855 C CA . TRP A 1 112 ? 3.857 -26.266 -6.84 1 97.94 112 TRP A CA 1
ATOM 856 C C . TRP A 1 112 ? 3.654 -27.719 -7.238 1 97.94 112 TRP A C 1
ATOM 858 O O . TRP A 1 112 ? 4.566 -28.359 -7.773 1 97.94 112 TRP A O 1
ATOM 868 N N . VAL A 1 113 ? 2.486 -28.266 -6.984 1 97.56 113 VAL A N 1
ATOM 869 C CA . VAL A 1 113 ? 2.201 -29.688 -7.191 1 97.56 113 VAL A CA 1
ATOM 870 C C . VAL A 1 113 ? 1.159 -29.844 -8.297 1 97.56 113 VAL A C 1
ATOM 872 O O . VAL A 1 113 ? 1.19 -30.828 -9.047 1 97.56 113 VAL A O 1
ATOM 875 N N . PHE A 1 114 ? 0.266 -28.938 -8.344 1 95 114 PHE A N 1
ATOM 876 C CA . PHE A 1 114 ? -0.81 -28.984 -9.328 1 95 114 PHE A CA 1
ATOM 877 C C . PHE A 1 114 ? -0.795 -27.734 -10.211 1 95 114 PHE A C 1
ATOM 879 O O . PHE A 1 114 ? 0.024 -26.844 -10.008 1 95 114 PHE A O 1
ATOM 886 N N . GLY A 1 115 ? -1.678 -27.75 -11.242 1 92.88 115 GLY A N 1
ATOM 887 C CA . GLY A 1 115 ? -1.86 -26.578 -12.094 1 92.88 115 GLY A CA 1
ATOM 888 C C . GLY A 1 115 ? -1.174 -26.719 -13.438 1 92.88 115 GLY A C 1
ATOM 889 O O . GLY A 1 115 ? -0.291 -27.562 -13.609 1 92.88 115 GLY A O 1
ATOM 890 N N . ASP A 1 116 ? -1.607 -25.938 -14.305 1 94.06 116 ASP A N 1
ATOM 891 C CA . ASP A 1 116 ? -1.085 -25.828 -15.664 1 94.06 116 ASP A CA 1
ATOM 892 C C . ASP A 1 116 ? -1.557 -24.547 -16.344 1 94.06 116 ASP A C 1
ATOM 894 O O . ASP A 1 116 ? -1.963 -23.594 -15.672 1 94.06 116 ASP A O 1
ATOM 898 N N . LEU A 1 117 ? -1.455 -24.484 -17.625 1 94 117 LEU A N 1
ATOM 899 C CA . LEU A 1 117 ? -1.742 -23.266 -18.375 1 94 117 LEU A CA 1
ATOM 900 C C . LEU A 1 117 ? -3.236 -22.969 -18.359 1 94 117 LEU A C 1
ATOM 902 O O . LEU A 1 117 ? -3.65 -21.859 -18.734 1 94 117 LEU A O 1
ATOM 906 N N . THR A 1 118 ? -4.039 -23.859 -17.891 1 91.5 118 THR A N 1
ATOM 907 C CA . THR A 1 118 ? -5.477 -23.609 -17.828 1 91.5 118 THR A CA 1
ATOM 908 C C . THR A 1 118 ? -5.871 -22.984 -16.5 1 91.5 118 THR A C 1
ATOM 910 O O . THR A 1 118 ? -6.961 -22.422 -16.375 1 91.5 118 THR A O 1
ATOM 913 N N . SER A 1 119 ? -4.98 -23.062 -15.523 1 91 119 SER A N 1
ATOM 914 C CA . SER A 1 119 ? -5.285 -22.656 -14.156 1 91 119 SER A CA 1
ATOM 915 C C . SER A 1 119 ? -5.637 -21.172 -14.086 1 91 119 SER A C 1
ATOM 917 O O . SER A 1 119 ? -6.605 -20.797 -13.422 1 91 119 SER A O 1
ATOM 919 N N . ASP A 1 120 ? -4.887 -20.344 -14.758 1 91.88 120 ASP A N 1
ATOM 920 C CA . ASP A 1 120 ? -5.082 -18.906 -14.68 1 91.88 120 ASP A CA 1
ATOM 921 C C . ASP A 1 120 ? -5.5 -18.328 -16.031 1 91.88 120 ASP A C 1
ATOM 923 O O . ASP A 1 120 ? -5.406 -17.125 -16.266 1 91.88 120 ASP A O 1
ATOM 927 N N . ALA A 1 121 ? -5.98 -19.172 -16.922 1 92.62 121 ALA A N 1
ATOM 928 C CA . ALA A 1 121 ? -6.273 -18.766 -18.281 1 92.62 121 ALA A CA 1
ATOM 929 C C . ALA A 1 121 ? -7.293 -17.625 -18.297 1 92.62 121 ALA A C 1
ATOM 931 O O . ALA A 1 121 ? -7.145 -16.672 -19.062 1 92.62 121 ALA A O 1
ATOM 932 N N . ALA A 1 122 ? -8.273 -17.703 -17.469 1 91.5 122 ALA A N 1
ATOM 933 C CA . ALA A 1 122 ? -9.312 -16.672 -17.438 1 91.5 122 ALA A CA 1
ATOM 934 C C . ALA A 1 122 ? -8.734 -15.328 -17.016 1 91.5 122 ALA A C 1
ATOM 936 O O . ALA A 1 122 ? -9.07 -14.289 -17.594 1 91.5 122 ALA A O 1
ATOM 937 N N . ILE A 1 123 ? -7.91 -15.352 -16.016 1 93.69 123 ILE A N 1
ATOM 938 C CA . ILE A 1 123 ? -7.289 -14.125 -15.531 1 93.69 123 ILE A CA 1
ATOM 939 C C . ILE A 1 123 ? -6.359 -13.555 -16.609 1 93.69 123 ILE A C 1
ATOM 941 O O . ILE A 1 123 ? -6.375 -12.352 -16.875 1 93.69 123 ILE A O 1
ATOM 945 N N . CYS A 1 124 ? -5.547 -14.383 -17.219 1 95.44 124 CYS A N 1
ATOM 946 C CA . CYS A 1 124 ? -4.633 -13.945 -18.266 1 95.44 124 CYS A CA 1
ATOM 947 C C . CYS A 1 124 ? -5.395 -13.312 -19.422 1 95.44 124 CYS A C 1
ATOM 949 O O . CYS A 1 124 ? -4.988 -12.273 -19.953 1 95.44 124 CYS A O 1
ATOM 951 N N . ARG A 1 125 ? -6.484 -13.898 -19.797 1 93.88 125 ARG A N 1
ATOM 952 C CA . ARG A 1 125 ? -7.312 -13.375 -20.875 1 93.88 125 ARG A CA 1
ATOM 953 C C . ARG A 1 125 ? -7.898 -12.016 -20.516 1 93.88 125 ARG A C 1
ATOM 955 O O . ARG A 1 125 ? -7.945 -11.109 -21.344 1 93.88 125 ARG A O 1
ATOM 962 N N . GLN A 1 126 ? -8.344 -11.938 -19.312 1 93.69 126 GLN A N 1
ATOM 963 C CA . GLN A 1 126 ? -8.914 -10.672 -18.859 1 93.69 126 GLN A CA 1
ATOM 964 C C . GLN A 1 126 ? -7.879 -9.555 -18.906 1 93.69 126 GLN A C 1
ATOM 966 O O . GLN A 1 126 ? -8.188 -8.438 -19.328 1 93.69 126 GLN A O 1
ATOM 971 N N . LEU A 1 127 ? -6.695 -9.844 -18.469 1 96.06 127 LEU A N 1
ATOM 972 C CA . LEU A 1 127 ? -5.641 -8.828 -18.5 1 96.06 127 LEU A CA 1
ATOM 973 C C . LEU A 1 127 ? -5.32 -8.406 -19.922 1 96.06 127 LEU A C 1
ATOM 975 O O . LEU A 1 127 ? -5.234 -7.215 -20.219 1 96.06 127 LEU A O 1
ATOM 979 N N . ARG A 1 128 ? -5.223 -9.359 -20.781 1 94.25 128 ARG A N 1
ATOM 980 C CA . ARG A 1 128 ? -4.938 -9.086 -22.188 1 94.25 128 ARG A CA 1
ATOM 981 C C . ARG A 1 128 ? -6.059 -8.273 -22.812 1 94.25 128 ARG A C 1
ATOM 983 O O . ARG A 1 128 ? -5.805 -7.426 -23.672 1 94.25 128 ARG A O 1
ATOM 990 N N . ASN A 1 129 ? -7.266 -8.586 -22.438 1 93.94 129 ASN A N 1
ATOM 991 C CA . ASN A 1 129 ? -8.422 -7.926 -23.031 1 93.94 129 ASN A CA 1
ATOM 992 C C . ASN A 1 129 ? -8.555 -6.484 -22.547 1 93.94 129 ASN A C 1
ATOM 994 O O . ASN A 1 129 ? -9.047 -5.621 -23.281 1 93.94 129 ASN A O 1
ATOM 998 N N . ARG A 1 130 ? -8.109 -6.273 -21.406 1 95.31 130 ARG A N 1
ATOM 999 C CA . ARG A 1 130 ? -8.383 -4.988 -20.766 1 95.31 130 ARG A CA 1
ATOM 1000 C C . ARG A 1 130 ? -7.207 -4.031 -20.922 1 95.31 130 ARG A C 1
ATOM 1002 O O . ARG A 1 130 ? -7.348 -2.826 -20.719 1 95.31 130 ARG A O 1
ATOM 1009 N N . LEU A 1 131 ? -6.047 -4.531 -21.266 1 96.88 131 LEU A N 1
ATOM 1010 C CA . LEU A 1 131 ? -4.832 -3.723 -21.312 1 96.88 131 LEU A CA 1
ATOM 1011 C C . LEU A 1 131 ? -4.062 -3.969 -22.609 1 96.88 131 LEU A C 1
ATOM 1013 O O . LEU A 1 131 ? -4.109 -5.07 -23.156 1 96.88 131 LEU A O 1
ATOM 1017 N N . PRO A 1 132 ? -3.363 -2.963 -23.094 1 97.31 132 PRO A N 1
ATOM 1018 C CA . PRO A 1 132 ? -2.447 -3.188 -24.219 1 97.31 132 PRO A CA 1
ATOM 1019 C C . PRO A 1 132 ? -1.122 -3.807 -23.781 1 97.31 132 PRO A C 1
ATOM 1021 O O . PRO A 1 132 ? -0.062 -3.205 -23.984 1 97.31 132 PRO A O 1
ATOM 1024 N N . ILE A 1 133 ? -1.185 -5.027 -23.266 1 97.88 133 ILE A N 1
ATOM 1025 C CA . ILE A 1 133 ? -0.001 -5.742 -22.797 1 97.88 133 ILE A CA 1
ATOM 1026 C C . ILE A 1 133 ? -0.023 -7.172 -23.328 1 97.88 133 ILE A C 1
ATOM 1028 O O . ILE A 1 133 ? -1.087 -7.707 -23.656 1 97.88 133 ILE A O 1
ATOM 1032 N N . VAL A 1 134 ? 1.103 -7.734 -23.453 1 98.25 134 VAL A N 1
ATOM 1033 C CA . VAL A 1 134 ? 1.239 -9.172 -23.641 1 98.25 134 VAL A CA 1
ATOM 1034 C C . VAL A 1 134 ? 1.285 -9.875 -22.297 1 98.25 134 VAL A C 1
ATOM 1036 O O . VAL A 1 134 ? 1.903 -9.383 -21.344 1 98.25 134 VAL A O 1
ATOM 1039 N N . VAL A 1 135 ? 0.586 -10.969 -22.188 1 98.44 135 VAL A N 1
ATOM 1040 C CA . VAL A 1 135 ? 0.666 -11.789 -20.984 1 98.44 135 VAL A CA 1
ATOM 1041 C C . VAL A 1 135 ? 1.336 -13.117 -21.312 1 98.44 135 VAL A C 1
ATOM 1043 O O . VAL A 1 135 ? 0.994 -13.766 -22.297 1 98.44 135 VAL A O 1
ATOM 1046 N N . VAL A 1 136 ? 2.309 -13.484 -20.531 1 98.81 136 VAL A N 1
ATOM 1047 C CA . VAL A 1 136 ? 2.984 -14.773 -20.672 1 98.81 136 VAL A CA 1
ATOM 1048 C C . VAL A 1 136 ? 2.701 -15.633 -19.438 1 98.81 136 VAL A C 1
ATOM 1050 O O . VAL A 1 136 ? 3.096 -15.289 -18.328 1 98.81 136 VAL A O 1
ATOM 1053 N N . ASP A 1 137 ? 1.984 -16.703 -19.672 1 98.12 137 ASP A N 1
ATOM 1054 C CA . ASP A 1 137 ? 1.705 -17.672 -18.609 1 98.12 137 ASP A CA 1
ATOM 1055 C C . ASP A 1 137 ? 2.684 -18.844 -18.656 1 98.12 137 ASP A C 1
ATOM 1057 O O . ASP A 1 137 ? 2.92 -19.406 -19.719 1 98.12 137 ASP A O 1
ATOM 1061 N N . VAL A 1 138 ? 3.238 -19.219 -17.516 1 98.88 138 VAL A N 1
ATOM 1062 C CA . VAL A 1 138 ? 4.344 -20.172 -17.5 1 98.88 138 VAL A CA 1
ATOM 1063 C C . VAL A 1 138 ? 3.857 -21.516 -16.969 1 98.88 138 VAL A C 1
ATOM 1065 O O . VAL A 1 138 ? 3.26 -21.578 -15.891 1 98.88 138 VAL A O 1
ATOM 1068 N N . ASP A 1 139 ? 4.074 -22.516 -17.719 1 98.19 139 ASP A N 1
ATOM 1069 C CA . ASP A 1 139 ? 3.834 -23.891 -17.281 1 98.19 139 ASP A CA 1
ATOM 1070 C C . ASP A 1 139 ? 5.074 -24.469 -16.609 1 98.19 139 ASP A C 1
ATOM 1072 O O . ASP A 1 139 ? 5.641 -25.453 -17.094 1 98.19 139 ASP A O 1
ATOM 1076 N N . TYR A 1 140 ? 5.43 -23.875 -15.484 1 98.62 140 TYR A N 1
ATOM 1077 C CA . TYR A 1 140 ? 6.641 -24.297 -14.789 1 98.62 140 TYR A CA 1
ATOM 1078 C C . TYR A 1 140 ? 6.516 -25.75 -14.32 1 98.62 140 TYR A C 1
ATOM 1080 O O . TYR A 1 140 ? 5.41 -26.266 -14.148 1 98.62 140 TYR A O 1
ATOM 1088 N N . ARG A 1 141 ? 7.59 -26.422 -14.148 1 97.69 141 ARG A N 1
ATOM 1089 C CA . ARG A 1 141 ? 7.602 -27.844 -13.797 1 97.69 141 ARG A CA 1
ATOM 1090 C C . ARG A 1 141 ? 7.203 -28.047 -12.336 1 97.69 141 ARG A C 1
ATOM 1092 O O . ARG A 1 141 ? 7.516 -27.219 -11.477 1 97.69 141 ARG A O 1
ATOM 1099 N N . LEU A 1 142 ? 6.559 -29.188 -12.023 1 97.44 142 LEU A N 1
ATOM 1100 C CA . LEU A 1 142 ? 5.875 -29.391 -10.75 1 97.44 142 LEU A CA 1
ATOM 1101 C C . LEU A 1 142 ? 6.598 -30.422 -9.898 1 97.44 142 LEU A C 1
ATOM 1103 O O . LEU A 1 142 ? 7.266 -31.312 -10.43 1 97.44 142 LEU A O 1
ATOM 1107 N N . CYS A 1 143 ? 6.457 -30.219 -8.609 1 95.69 143 CYS A N 1
ATOM 1108 C CA . CYS A 1 143 ? 6.82 -31.25 -7.645 1 95.69 143 CYS A CA 1
ATOM 1109 C C . CYS A 1 143 ? 5.797 -32.375 -7.641 1 95.69 143 CYS A C 1
ATOM 1111 O O . CYS A 1 143 ? 4.617 -32.156 -7.918 1 95.69 143 CYS A O 1
ATOM 1113 N N . PRO A 1 144 ? 6.082 -33.656 -7.316 1 93.69 144 PRO A N 1
ATOM 1114 C CA . PRO A 1 144 ? 7.438 -34.062 -6.926 1 93.69 144 PRO A CA 1
ATOM 1115 C C . PRO A 1 144 ? 8.281 -34.531 -8.109 1 93.69 144 PRO A C 1
ATOM 1117 O O . PRO A 1 144 ? 9.445 -34.906 -7.938 1 93.69 144 PRO A O 1
ATOM 1120 N N . GLU A 1 145 ? 7.672 -34.562 -9.359 1 92.69 145 GLU A N 1
ATOM 1121 C CA . GLU A 1 145 ? 8.438 -35.031 -10.516 1 92.69 145 GLU A CA 1
ATOM 1122 C C . GLU A 1 145 ? 9.742 -34.219 -10.656 1 92.69 145 GLU A C 1
ATOM 1124 O O . GLU A 1 145 ? 10.766 -34.781 -11.07 1 92.69 145 GLU A O 1
ATOM 1129 N N . PHE A 1 146 ? 9.656 -32.969 -10.391 1 93.5 146 PHE A N 1
ATOM 1130 C CA . PHE A 1 146 ? 10.82 -32.125 -10.289 1 93.5 146 PHE A CA 1
ATOM 1131 C C . PHE A 1 146 ? 10.938 -31.516 -8.891 1 93.5 146 PHE A C 1
ATOM 1133 O O . PHE A 1 146 ? 9.953 -31.016 -8.344 1 93.5 146 PHE A O 1
ATOM 1140 N N . PRO A 1 147 ? 12.117 -31.609 -8.305 1 93 147 PRO A N 1
ATOM 1141 C CA . PRO A 1 147 ? 12.281 -31.062 -6.953 1 93 147 PRO A CA 1
ATOM 1142 C C . PRO A 1 147 ? 12.039 -29.562 -6.883 1 93 147 PRO A C 1
ATOM 1144 O O . PRO A 1 147 ? 12.297 -28.844 -7.855 1 93 147 PRO A O 1
ATOM 1147 N N . PHE A 1 148 ? 11.602 -29.141 -5.68 1 95.38 148 PHE A N 1
ATOM 1148 C CA . PHE A 1 148 ? 11.453 -27.703 -5.469 1 95.38 148 PHE A CA 1
ATOM 1149 C C . PHE A 1 148 ? 12.742 -26.969 -5.801 1 95.38 148 PHE A C 1
ATOM 1151 O O . PHE A 1 148 ? 13.836 -27.422 -5.438 1 95.38 148 PHE A O 1
ATOM 1158 N N . GLY A 1 149 ? 12.656 -25.875 -6.367 1 94.88 149 GLY A N 1
ATOM 1159 C CA . GLY A 1 149 ? 13.789 -25.125 -6.895 1 94.88 149 GLY A CA 1
ATOM 1160 C C . GLY A 1 149 ? 13.828 -25.094 -8.406 1 94.88 149 GLY A C 1
ATOM 1161 O O . GLY A 1 149 ? 14.227 -24.094 -9.008 1 94.88 149 GLY A O 1
ATOM 1162 N N . ARG A 1 150 ? 13.508 -26.234 -8.953 1 95.56 150 ARG A N 1
ATOM 1163 C CA . ARG A 1 150 ? 13.422 -26.266 -10.414 1 95.56 150 ARG A CA 1
ATOM 1164 C C . ARG A 1 150 ? 12.336 -25.312 -10.914 1 95.56 150 ARG A C 1
ATOM 1166 O O . ARG A 1 150 ? 12.508 -24.656 -11.938 1 95.56 150 ARG A O 1
ATOM 1173 N N . ASN A 1 151 ? 11.195 -25.328 -10.195 1 97.5 151 ASN A N 1
ATOM 1174 C CA . ASN A 1 151 ? 10.117 -24.406 -10.547 1 97.5 151 ASN A CA 1
ATOM 1175 C C . ASN A 1 151 ? 10.562 -22.953 -10.43 1 97.5 151 ASN A C 1
ATOM 1177 O O . ASN A 1 151 ? 10.18 -22.125 -11.25 1 97.5 151 ASN A O 1
ATOM 1181 N N . VAL A 1 152 ? 11.398 -22.609 -9.43 1 97.62 152 VAL A N 1
ATOM 1182 C CA . VAL A 1 152 ? 11.945 -21.266 -9.266 1 97.62 152 VAL A CA 1
ATOM 1183 C C . VAL A 1 152 ? 12.875 -20.938 -10.43 1 97.62 152 VAL A C 1
ATOM 1185 O O . VAL A 1 152 ? 12.805 -19.844 -10.992 1 97.62 152 VAL A O 1
ATOM 1188 N N . GLU A 1 153 ? 13.672 -21.875 -10.789 1 97.44 153 GLU A N 1
ATOM 1189 C CA . GLU A 1 153 ? 14.57 -21.703 -11.93 1 97.44 153 GLU A CA 1
ATOM 1190 C C . GLU A 1 153 ? 13.789 -21.531 -13.227 1 97.44 153 GLU A C 1
ATOM 1192 O O . GLU A 1 153 ? 14.156 -20.719 -14.086 1 97.44 153 GLU A O 1
ATOM 1197 N N . ASP A 1 154 ? 12.711 -22.328 -13.367 1 98.62 154 ASP A N 1
ATOM 1198 C CA . ASP A 1 154 ? 11.844 -22.172 -14.531 1 98.62 154 ASP A CA 1
ATOM 1199 C C . ASP A 1 154 ? 11.289 -20.75 -14.609 1 98.62 154 ASP A C 1
ATOM 1201 O O . ASP A 1 154 ? 11.219 -20.172 -15.688 1 98.62 154 ASP A O 1
ATOM 1205 N N . ALA A 1 155 ? 10.883 -20.219 -13.484 1 98.81 155 ALA A N 1
ATOM 1206 C CA . ALA A 1 155 ? 10.352 -18.859 -13.445 1 98.81 155 ALA A CA 1
ATOM 1207 C C . ALA A 1 155 ? 11.406 -17.844 -13.883 1 98.81 155 ALA A C 1
ATOM 1209 O O . ALA A 1 155 ? 11.117 -16.938 -14.672 1 98.81 155 ALA A O 1
ATOM 1210 N N . TRP A 1 156 ? 12.586 -17.984 -13.367 1 98.56 156 TRP A N 1
ATOM 1211 C CA . TRP A 1 156 ? 13.688 -17.094 -13.742 1 98.56 156 TRP A CA 1
ATOM 1212 C C . TRP A 1 156 ? 14.016 -17.234 -15.227 1 98.56 156 TRP A C 1
ATOM 1214 O O . TRP A 1 156 ? 14.188 -16.219 -15.922 1 98.56 156 TRP A O 1
ATOM 1224 N N . GLU A 1 157 ? 14.086 -18.453 -15.703 1 98.69 157 GLU A N 1
ATOM 1225 C CA . GLU A 1 157 ? 14.414 -18.703 -17.094 1 98.69 157 GLU A CA 1
ATOM 1226 C C . GLU A 1 157 ? 13.328 -18.188 -18.031 1 98.69 157 GLU A C 1
ATOM 1228 O O . GLU A 1 157 ? 13.625 -17.734 -19.141 1 98.69 157 GLU A O 1
ATOM 1233 N N . ALA A 1 158 ? 12.062 -18.281 -17.594 1 98.88 158 ALA A N 1
ATOM 1234 C CA . ALA A 1 158 ? 10.977 -17.672 -18.359 1 98.88 158 ALA A CA 1
ATOM 1235 C C . ALA A 1 158 ? 11.164 -16.172 -18.469 1 98.88 158 ALA A C 1
ATOM 1237 O O . ALA A 1 158 ? 10.992 -15.586 -19.547 1 98.88 158 ALA A O 1
ATOM 1238 N N . PHE A 1 159 ? 11.508 -15.508 -17.391 1 98.81 159 PHE A N 1
ATOM 1239 C CA . PHE A 1 159 ? 11.773 -14.078 -17.359 1 98.81 159 PHE A CA 1
ATOM 1240 C C . PHE A 1 159 ? 12.883 -13.695 -18.328 1 98.81 159 PHE A C 1
ATOM 1242 O O . PHE A 1 159 ? 12.719 -12.781 -19.141 1 98.81 159 PHE A O 1
ATOM 1249 N N . GLU A 1 160 ? 13.961 -14.438 -18.266 1 98.44 160 GLU A N 1
ATOM 1250 C CA . GLU A 1 160 ? 15.086 -14.188 -19.172 1 98.44 160 GLU A CA 1
ATOM 1251 C C . GLU A 1 160 ? 14.695 -14.438 -20.625 1 98.44 160 GLU A C 1
ATOM 1253 O O . GLU A 1 160 ? 15.07 -13.672 -21.516 1 98.44 160 GLU A O 1
ATOM 1258 N N . TRP A 1 161 ? 13.977 -15.484 -20.812 1 98.69 161 TRP A N 1
ATOM 1259 C CA . TRP A 1 161 ? 13.578 -15.875 -22.156 1 98.69 161 TRP A CA 1
ATOM 1260 C C . TRP A 1 161 ? 12.695 -14.805 -22.797 1 98.69 161 TRP A C 1
ATOM 1262 O O . TRP A 1 161 ? 12.875 -14.469 -23.969 1 98.69 161 TRP A O 1
ATOM 1272 N N . VAL A 1 162 ? 11.75 -14.297 -22.062 1 98.81 162 VAL A N 1
ATOM 1273 C CA . VAL A 1 162 ? 10.867 -13.25 -22.562 1 98.81 162 VAL A CA 1
ATOM 1274 C C . VAL A 1 162 ? 11.688 -12.047 -23.016 1 98.81 162 VAL A C 1
ATOM 1276 O O . VAL A 1 162 ? 11.445 -11.484 -24.078 1 98.81 162 VAL A O 1
ATOM 1279 N N . ARG A 1 163 ? 12.633 -11.641 -22.234 1 98.38 163 ARG A N 1
ATOM 1280 C CA . ARG A 1 163 ? 13.477 -10.492 -22.547 1 98.38 163 ARG A CA 1
ATOM 1281 C C . ARG A 1 163 ? 14.328 -10.766 -23.781 1 98.38 163 ARG A C 1
ATOM 1283 O O . ARG A 1 163 ? 14.469 -9.898 -24.656 1 98.38 163 ARG A O 1
ATOM 1290 N N . ALA A 1 164 ? 14.883 -11.953 -23.859 1 98.06 164 ALA A N 1
ATOM 1291 C CA . ALA A 1 164 ? 15.766 -12.328 -24.969 1 98.06 164 ALA A CA 1
ATOM 1292 C C . ALA A 1 164 ? 14.992 -12.453 -26.266 1 98.06 164 ALA A C 1
ATOM 1294 O O . ALA A 1 164 ? 15.555 -12.258 -27.359 1 98.06 164 ALA A O 1
ATOM 1295 N N . ASN A 1 165 ? 13.727 -12.727 -26.203 1 98.56 165 ASN A N 1
ATOM 1296 C CA . ASN A 1 165 ? 12.906 -12.938 -27.391 1 98.56 165 ASN A CA 1
ATOM 1297 C C . ASN A 1 165 ? 11.898 -11.812 -27.594 1 98.56 165 ASN A C 1
ATOM 1299 O O . ASN A 1 165 ? 10.82 -12.023 -28.141 1 98.56 165 ASN A O 1
ATOM 1303 N N . ALA A 1 166 ? 12.195 -10.719 -27.125 1 98.44 166 ALA A N 1
ATOM 1304 C CA . ALA A 1 166 ? 11.297 -9.562 -27.125 1 98.44 166 ALA A CA 1
ATOM 1305 C C . ALA A 1 166 ? 10.781 -9.273 -28.531 1 98.44 166 ALA A C 1
ATOM 1307 O O . ALA A 1 166 ? 9.586 -9.008 -28.703 1 98.44 166 ALA A O 1
ATOM 1308 N N . ALA A 1 167 ? 11.625 -9.32 -29.516 1 98.12 167 ALA A N 1
ATOM 1309 C CA . ALA A 1 167 ? 11.227 -9.023 -30.891 1 98.12 167 ALA A CA 1
ATOM 1310 C C . ALA A 1 167 ? 10.203 -10.031 -31.391 1 98.12 167 ALA A C 1
ATOM 1312 O O . ALA A 1 167 ? 9.172 -9.648 -31.953 1 98.12 167 ALA A O 1
ATOM 1313 N N . ALA A 1 168 ? 10.469 -11.266 -31.156 1 97.81 168 ALA A N 1
ATOM 1314 C CA . ALA A 1 168 ? 9.578 -12.336 -31.609 1 97.81 168 ALA A CA 1
ATOM 1315 C C . ALA A 1 168 ? 8.234 -12.273 -30.891 1 97.81 168 ALA A C 1
ATOM 1317 O O . ALA A 1 168 ? 7.199 -12.602 -31.469 1 97.81 168 ALA A O 1
ATOM 1318 N N . LEU A 1 169 ? 8.234 -11.82 -29.672 1 98.19 169 LEU A N 1
ATOM 1319 C CA . LEU A 1 169 ? 7.031 -11.758 -28.859 1 98.19 169 LEU A CA 1
ATOM 1320 C C . LEU A 1 169 ? 6.344 -10.406 -29.016 1 98.19 169 LEU A C 1
ATOM 1322 O O . LEU A 1 169 ? 5.234 -10.211 -28.5 1 98.19 169 LEU A O 1
ATOM 1326 N N . HIS A 1 170 ? 7.016 -9.5 -29.656 1 97.88 170 HIS A N 1
ATOM 1327 C CA . HIS A 1 170 ? 6.527 -8.133 -29.859 1 97.88 170 HIS A CA 1
ATOM 1328 C C . HIS A 1 170 ? 6.312 -7.434 -28.516 1 97.88 170 HIS A C 1
ATOM 1330 O O . HIS A 1 170 ? 5.242 -6.867 -28.266 1 97.88 170 HIS A O 1
ATOM 1336 N N . VAL A 1 171 ? 7.312 -7.543 -27.625 1 98.38 171 VAL A N 1
ATOM 1337 C CA . VAL A 1 171 ? 7.215 -6.922 -26.312 1 98.38 171 VAL A CA 1
ATOM 1338 C C . VAL A 1 171 ? 8.406 -5.988 -26.094 1 98.38 171 VAL A C 1
ATOM 1340 O O . VAL A 1 171 ? 9.398 -6.055 -26.812 1 98.38 171 VAL A O 1
ATOM 1343 N N . ARG A 1 172 ? 8.219 -5.039 -25.172 1 97.69 172 ARG A N 1
ATOM 1344 C CA . ARG A 1 172 ? 9.289 -4.168 -24.703 1 97.69 172 ARG A CA 1
ATOM 1345 C C . ARG A 1 172 ? 10.062 -4.82 -23.547 1 97.69 172 ARG A C 1
ATOM 1347 O O . ARG A 1 172 ? 9.516 -5 -22.453 1 97.69 172 ARG A O 1
ATOM 1354 N N . PRO A 1 173 ? 11.312 -5.141 -23.719 1 96.88 173 PRO A N 1
ATOM 1355 C CA . PRO A 1 173 ? 12.055 -5.875 -22.688 1 96.88 173 PRO A CA 1
ATOM 1356 C C . PRO A 1 173 ? 12.336 -5.035 -21.438 1 96.88 173 PRO A C 1
ATOM 1358 O O . PRO A 1 173 ? 12.742 -5.574 -20.406 1 96.88 173 PRO A O 1
ATOM 1361 N N . ASP A 1 174 ? 12.133 -3.717 -21.516 1 96.38 174 ASP A N 1
ATOM 1362 C CA . ASP A 1 174 ? 12.367 -2.834 -20.391 1 96.38 174 ASP A CA 1
ATOM 1363 C C . ASP A 1 174 ? 11.07 -2.553 -19.625 1 96.38 174 ASP A C 1
ATOM 1365 O O . ASP A 1 174 ? 11.078 -1.86 -18.609 1 96.38 174 ASP A O 1
ATOM 1369 N N . ARG A 1 175 ? 9.961 -3.092 -20.078 1 98 175 ARG A N 1
ATOM 1370 C CA . ARG A 1 175 ? 8.656 -2.896 -19.469 1 98 175 ARG A CA 1
ATOM 1371 C C . ARG A 1 175 ? 8.023 -4.234 -19.094 1 98 175 ARG A C 1
ATOM 1373 O O . ARG A 1 175 ? 6.984 -4.609 -19.641 1 98 175 ARG A O 1
ATOM 1380 N N . VAL A 1 176 ? 8.688 -4.84 -18.125 1 98.81 176 VAL A N 1
ATOM 1381 C CA . VAL A 1 176 ? 8.281 -6.176 -17.703 1 98.81 176 VAL A CA 1
ATOM 1382 C C . VAL A 1 176 ? 7.688 -6.121 -16.297 1 98.81 176 VAL A C 1
ATOM 1384 O O . VAL A 1 176 ? 8.258 -5.488 -15.398 1 98.81 176 VAL A O 1
ATOM 1387 N N . SER A 1 177 ? 6.555 -6.602 -16.125 1 98.94 177 SER A N 1
ATOM 1388 C CA . SER A 1 177 ? 5.992 -6.914 -14.82 1 98.94 177 SER A CA 1
ATOM 1389 C C . SER A 1 177 ? 5.828 -8.422 -14.633 1 98.94 177 SER A C 1
ATOM 1391 O O . SER A 1 177 ? 5.801 -9.172 -15.609 1 98.94 177 SER A O 1
ATOM 1393 N N . ILE A 1 178 ? 5.797 -8.828 -13.359 1 98.94 178 ILE A N 1
ATOM 1394 C CA . ILE A 1 178 ? 5.621 -10.234 -13.031 1 98.94 178 ILE A CA 1
ATOM 1395 C C . ILE A 1 178 ? 4.508 -10.391 -11.992 1 98.94 178 ILE A C 1
ATOM 1397 O O . ILE A 1 178 ? 4.156 -9.43 -11.305 1 98.94 178 ILE A O 1
ATOM 1401 N N . GLY A 1 179 ? 3.955 -11.586 -11.945 1 98.75 179 GLY A N 1
ATOM 1402 C CA . GLY A 1 179 ? 2.945 -11.875 -10.938 1 98.75 179 GLY A CA 1
ATOM 1403 C C . GLY A 1 179 ? 2.658 -13.359 -10.797 1 98.75 179 GLY A C 1
ATOM 1404 O O . GLY A 1 179 ? 3.191 -14.172 -11.555 1 98.75 179 GLY A O 1
ATOM 1405 N N . GLY A 1 180 ? 1.895 -13.656 -9.797 1 98.38 180 GLY A N 1
ATOM 1406 C CA . GLY A 1 180 ? 1.492 -15.031 -9.562 1 98.38 180 GLY A CA 1
ATOM 1407 C C . GLY A 1 180 ? 0.482 -15.18 -8.445 1 98.38 180 GLY A C 1
ATOM 1408 O O . GLY A 1 180 ? 0.309 -14.266 -7.633 1 98.38 180 GLY A O 1
ATOM 1409 N N . THR A 1 181 ? -0.18 -16.312 -8.516 1 97.75 181 THR A N 1
ATOM 1410 C CA . THR A 1 181 ? -1.19 -16.672 -7.52 1 97.75 181 THR A CA 1
ATOM 1411 C C . THR A 1 181 ? -0.694 -17.797 -6.617 1 97.75 181 THR A C 1
ATOM 1413 O O . THR A 1 181 ? -0.215 -18.828 -7.102 1 97.75 181 THR A O 1
ATOM 1416 N N . SER A 1 182 ? -0.801 -17.562 -5.273 1 98.12 182 SER A N 1
ATOM 1417 C CA . SER A 1 182 ? -0.494 -18.625 -4.316 1 98.12 182 SER A CA 1
ATOM 1418 C C . SER A 1 182 ? 0.95 -19.094 -4.461 1 98.12 182 SER A C 1
ATOM 1420 O O . SER A 1 182 ? 1.884 -18.312 -4.277 1 98.12 182 SER A O 1
ATOM 1422 N N . ALA A 1 183 ? 1.147 -20.391 -4.961 1 98.62 183 ALA A N 1
ATOM 1423 C CA . ALA A 1 183 ? 2.475 -20.953 -5.219 1 98.62 183 ALA A CA 1
ATOM 1424 C C . ALA A 1 183 ? 3.223 -20.125 -6.258 1 98.62 183 ALA A C 1
ATOM 1426 O O . ALA A 1 183 ? 4.43 -19.891 -6.129 1 98.62 183 ALA A O 1
ATOM 1427 N N . GLY A 1 184 ? 2.504 -19.641 -7.223 1 98.75 184 GLY A N 1
ATOM 1428 C CA . GLY A 1 184 ? 3.098 -18.781 -8.234 1 98.75 184 GLY A CA 1
ATOM 1429 C C . GLY A 1 184 ? 3.568 -17.438 -7.688 1 98.75 184 GLY A C 1
ATOM 1430 O O . GLY A 1 184 ? 4.48 -16.828 -8.242 1 98.75 184 GLY A O 1
ATOM 1431 N N . GLY A 1 185 ? 2.891 -16.984 -6.629 1 98.81 185 GLY A N 1
ATOM 1432 C CA . GLY A 1 185 ? 3.334 -15.773 -5.961 1 98.81 185 GLY A CA 1
ATOM 1433 C C . GLY A 1 185 ? 4.742 -15.875 -5.402 1 98.81 185 GLY A C 1
ATOM 1434 O O . GLY A 1 185 ? 5.523 -14.93 -5.488 1 98.81 185 GLY A O 1
ATOM 1435 N N . LEU A 1 186 ? 5.086 -17.031 -4.832 1 98.88 186 LEU A N 1
ATOM 1436 C CA . LEU A 1 186 ? 6.438 -17.25 -4.332 1 98.88 186 LEU A CA 1
ATOM 1437 C C . LEU A 1 186 ? 7.457 -17.188 -5.465 1 98.88 186 LEU A C 1
ATOM 1439 O O . LEU A 1 186 ? 8.516 -16.578 -5.32 1 98.88 186 LEU A O 1
ATOM 1443 N N . LEU A 1 187 ? 7.086 -17.797 -6.602 1 98.88 187 LEU A N 1
ATOM 1444 C CA . LEU A 1 187 ? 7.988 -17.766 -7.75 1 98.88 187 LEU A CA 1
ATOM 1445 C C . LEU A 1 187 ? 8.234 -16.328 -8.195 1 98.88 187 LEU A C 1
ATOM 1447 O O . LEU A 1 187 ? 9.383 -15.93 -8.438 1 98.88 187 LEU A O 1
ATOM 1451 N N . ALA A 1 188 ? 7.191 -15.578 -8.25 1 98.94 188 ALA A N 1
ATOM 1452 C CA . ALA A 1 188 ? 7.285 -14.188 -8.672 1 98.94 188 ALA A CA 1
ATOM 1453 C C . ALA A 1 188 ? 8.148 -13.375 -7.703 1 98.94 188 ALA A C 1
ATOM 1455 O O . ALA A 1 188 ? 8.953 -12.547 -8.125 1 98.94 188 ALA A O 1
ATOM 1456 N N . VAL A 1 189 ? 7.977 -13.609 -6.426 1 98.88 189 VAL A N 1
ATOM 1457 C CA . VAL A 1 189 ? 8.727 -12.906 -5.391 1 98.88 189 VAL A CA 1
ATOM 1458 C C . VAL A 1 189 ? 10.219 -13.203 -5.535 1 98.88 189 VAL A C 1
ATOM 1460 O O . VAL A 1 189 ? 11.047 -12.297 -5.441 1 98.88 189 VAL A O 1
ATOM 1463 N N . VAL A 1 190 ? 10.555 -14.43 -5.777 1 98.81 190 VAL A N 1
ATOM 1464 C CA . VAL A 1 190 ? 11.961 -14.781 -5.934 1 98.81 190 VAL A CA 1
ATOM 1465 C C . VAL A 1 190 ? 12.523 -14.125 -7.195 1 98.81 190 VAL A C 1
ATOM 1467 O O . VAL A 1 190 ? 13.633 -13.586 -7.184 1 98.81 190 VAL A O 1
ATOM 1470 N N . VAL A 1 191 ? 11.734 -14.117 -8.266 1 98.81 191 VAL A N 1
ATOM 1471 C CA . VAL A 1 191 ? 12.172 -13.477 -9.5 1 98.81 191 VAL A CA 1
ATOM 1472 C C . VAL A 1 191 ? 12.383 -11.984 -9.258 1 98.81 191 VAL A C 1
ATOM 1474 O O . VAL A 1 191 ? 13.328 -11.391 -9.789 1 98.81 191 VAL A O 1
ATOM 1477 N N . GLN A 1 192 ? 11.562 -11.359 -8.469 1 98.88 192 GLN A N 1
ATOM 1478 C CA . GLN A 1 192 ? 11.695 -9.945 -8.125 1 98.88 192 GLN A CA 1
ATOM 1479 C C . GLN A 1 192 ? 13.078 -9.656 -7.539 1 98.88 192 GLN A C 1
ATOM 1481 O O . GLN A 1 192 ? 13.758 -8.719 -7.969 1 98.88 192 GLN A O 1
ATOM 1486 N N . HIS A 1 193 ? 13.484 -10.445 -6.582 1 98.88 193 HIS A N 1
ATOM 1487 C CA . HIS A 1 193 ? 14.773 -10.266 -5.93 1 98.88 193 HIS A CA 1
ATOM 1488 C C . HIS A 1 193 ? 15.922 -10.547 -6.891 1 98.88 193 HIS A C 1
ATOM 1490 O O . HIS A 1 193 ? 16.906 -9.797 -6.938 1 98.88 193 HIS A O 1
ATOM 1496 N N . ARG A 1 194 ? 15.773 -11.57 -7.68 1 98.44 194 ARG A N 1
ATOM 1497 C CA . ARG A 1 194 ? 16.844 -11.953 -8.609 1 98.44 194 ARG A CA 1
ATOM 1498 C C . ARG A 1 194 ? 17.016 -10.906 -9.703 1 98.44 194 ARG A C 1
ATOM 1500 O O . ARG A 1 194 ? 18.141 -10.617 -10.117 1 98.44 194 ARG A O 1
ATOM 1507 N N . ALA A 1 195 ? 15.938 -10.406 -10.203 1 98.75 195 ALA A N 1
ATOM 1508 C CA . ALA A 1 195 ? 16.016 -9.352 -11.219 1 98.75 195 ALA A CA 1
ATOM 1509 C C . ALA A 1 195 ? 16.766 -8.133 -10.695 1 98.75 195 ALA A C 1
ATOM 1511 O O . ALA A 1 195 ? 17.625 -7.59 -11.383 1 98.75 195 ALA A O 1
ATOM 1512 N N . ARG A 1 196 ? 16.453 -7.719 -9.469 1 98.5 196 ARG A N 1
ATOM 1513 C CA . ARG A 1 196 ? 17.172 -6.617 -8.844 1 98.5 196 ARG A CA 1
ATOM 1514 C C . ARG A 1 196 ? 18.656 -6.918 -8.75 1 98.5 196 ARG A C 1
ATOM 1516 O O . ARG A 1 196 ? 19.484 -6.086 -9.109 1 98.5 196 ARG A O 1
ATOM 1523 N N . ASP A 1 197 ? 18.984 -8.102 -8.305 1 98.25 197 ASP A N 1
ATOM 1524 C CA . ASP A 1 197 ? 20.375 -8.492 -8.117 1 98.25 197 ASP A CA 1
ATOM 1525 C C . ASP A 1 197 ? 21.125 -8.516 -9.453 1 98.25 197 ASP A C 1
ATOM 1527 O O . ASP A 1 197 ? 22.312 -8.234 -9.516 1 98.25 197 ASP A O 1
ATOM 1531 N N . ALA A 1 198 ? 20.375 -8.812 -10.516 1 98.12 198 ALA A N 1
ATOM 1532 C CA . ALA A 1 198 ? 20.969 -8.898 -11.844 1 98.12 198 ALA A CA 1
ATOM 1533 C C . ALA A 1 198 ? 20.953 -7.535 -12.539 1 98.12 198 ALA A C 1
ATOM 1535 O O . ALA A 1 198 ? 21.438 -7.402 -13.672 1 98.12 198 ALA A O 1
ATOM 1536 N N . GLY A 1 199 ? 20.359 -6.531 -11.953 1 97.75 199 GLY A N 1
ATOM 1537 C CA . GLY A 1 199 ? 20.266 -5.207 -12.547 1 97.75 199 GLY A CA 1
ATOM 1538 C C . GLY A 1 199 ? 19.25 -5.129 -13.68 1 97.75 199 GLY A C 1
ATOM 1539 O O . GLY A 1 199 ? 19.406 -4.328 -14.602 1 97.75 199 GLY A O 1
ATOM 1540 N N . LEU A 1 200 ? 18.281 -6.004 -13.688 1 97.88 200 LEU A N 1
ATOM 1541 C CA . LEU A 1 200 ? 17.266 -6.035 -14.727 1 97.88 200 LEU A CA 1
ATOM 1542 C C . LEU A 1 200 ? 15.984 -5.348 -14.266 1 97.88 200 LEU A C 1
ATOM 1544 O O . LEU A 1 200 ? 15.484 -5.625 -13.172 1 97.88 200 LEU A O 1
ATOM 1548 N N . PRO A 1 201 ? 15.477 -4.504 -15.047 1 96.19 201 PRO A N 1
ATOM 1549 C CA . PRO A 1 201 ? 14.328 -3.711 -14.609 1 96.19 201 PRO A CA 1
ATOM 1550 C C . PRO A 1 201 ? 13.047 -4.531 -14.516 1 96.19 201 PRO A C 1
ATOM 1552 O O . PRO A 1 201 ? 12.797 -5.391 -15.367 1 96.19 201 PRO A O 1
ATOM 1555 N N . LEU A 1 202 ? 12.305 -4.301 -13.484 1 98.31 202 LEU A N 1
ATOM 1556 C CA . LEU A 1 202 ? 10.953 -4.797 -13.273 1 98.31 202 LEU A CA 1
ATOM 1557 C C . LEU A 1 202 ? 10.008 -3.658 -12.891 1 98.31 202 LEU A C 1
ATOM 1559 O O . LEU A 1 202 ? 10.32 -2.865 -11.992 1 98.31 202 LEU A O 1
ATOM 1563 N N . ARG A 1 203 ? 8.914 -3.646 -13.578 1 98.5 203 ARG A N 1
ATOM 1564 C CA . ARG A 1 203 ? 8.008 -2.52 -13.375 1 98.5 203 ARG A CA 1
ATOM 1565 C C . ARG A 1 203 ? 7.082 -2.764 -12.188 1 98.5 203 ARG A C 1
ATOM 1567 O O . ARG A 1 203 ? 6.656 -1.818 -11.523 1 98.5 203 ARG A O 1
ATOM 1574 N N . LEU A 1 204 ? 6.719 -4.031 -11.984 1 98.88 204 LEU A N 1
ATOM 1575 C CA . LEU A 1 204 ? 5.703 -4.332 -10.984 1 98.88 204 LEU A CA 1
ATOM 1576 C C . LEU A 1 204 ? 5.715 -5.816 -10.625 1 98.88 204 LEU A C 1
ATOM 1578 O O . LEU A 1 204 ? 5.918 -6.664 -11.5 1 98.88 204 LEU A O 1
ATOM 1582 N N . LEU A 1 205 ? 5.531 -6.105 -9.359 1 98.94 205 LEU A N 1
ATOM 1583 C CA . LEU A 1 205 ? 5.145 -7.426 -8.875 1 98.94 205 LEU A CA 1
ATOM 1584 C C . LEU A 1 205 ? 3.674 -7.441 -8.469 1 98.94 205 LEU A C 1
ATOM 1586 O O . LEU A 1 205 ? 3.234 -6.602 -7.676 1 98.94 205 LEU A O 1
ATOM 1590 N N . VAL A 1 206 ? 2.912 -8.336 -9.055 1 98.94 206 VAL A N 1
ATOM 1591 C CA . VAL A 1 206 ? 1.558 -8.617 -8.594 1 98.94 206 VAL A CA 1
ATOM 1592 C C . VAL A 1 206 ? 1.54 -9.945 -7.832 1 98.94 206 VAL A C 1
ATOM 1594 O O . VAL A 1 206 ? 1.562 -11.016 -8.438 1 98.94 206 VAL A O 1
ATOM 1597 N N . ALA A 1 207 ? 1.5 -9.875 -6.504 1 98.88 207 ALA A N 1
ATOM 1598 C CA . ALA A 1 207 ? 1.441 -11.07 -5.664 1 98.88 207 ALA A CA 1
ATOM 1599 C C . ALA A 1 207 ? 0.037 -11.281 -5.105 1 98.88 207 ALA A C 1
ATOM 1601 O O . ALA A 1 207 ? -0.433 -10.492 -4.281 1 98.88 207 ALA A O 1
ATOM 1602 N N . THR A 1 208 ? -0.614 -12.391 -5.551 1 98.81 208 THR A N 1
ATOM 1603 C CA . THR A 1 208 ? -1.992 -12.672 -5.168 1 98.81 208 THR A CA 1
ATOM 1604 C C . THR A 1 208 ? -2.059 -13.891 -4.254 1 98.81 208 THR A C 1
ATOM 1606 O O . THR A 1 208 ? -1.714 -15 -4.668 1 98.81 208 THR A O 1
ATOM 1609 N N . VAL A 1 209 ? -2.49 -13.703 -3.004 1 98.88 209 VAL A N 1
ATOM 1610 C CA . VAL A 1 209 ? -2.58 -14.727 -1.968 1 98.88 209 VAL A CA 1
ATOM 1611 C C . VAL A 1 209 ? -1.301 -15.562 -1.952 1 98.88 209 VAL A C 1
ATOM 1613 O O . VAL A 1 209 ? -1.354 -16.797 -1.973 1 98.88 209 VAL A O 1
ATOM 1616 N N . PRO A 1 210 ? -0.187 -14.891 -1.893 1 98.88 210 PRO A N 1
ATOM 1617 C CA . PRO A 1 210 ? 1.082 -15.594 -2.111 1 98.88 210 PRO A CA 1
ATOM 1618 C C . PRO A 1 210 ? 1.429 -16.562 -0.979 1 98.88 210 PRO A C 1
ATOM 1620 O O . PRO A 1 210 ? 1.215 -16.234 0.193 1 98.88 210 PRO A O 1
ATOM 1623 N N . ALA A 1 211 ? 1.902 -17.734 -1.316 1 98.81 211 ALA A N 1
ATOM 1624 C CA . ALA A 1 211 ? 2.432 -18.703 -0.356 1 98.81 211 ALA A CA 1
ATOM 1625 C C . ALA A 1 211 ? 3.916 -18.469 -0.101 1 98.81 211 ALA A C 1
ATOM 1627 O O . ALA A 1 211 ? 4.766 -18.953 -0.852 1 98.81 211 ALA A O 1
ATOM 1628 N N . LEU A 1 212 ? 4.188 -17.812 1.016 1 98.81 212 LEU A N 1
ATOM 1629 C CA . LEU A 1 212 ? 5.543 -17.312 1.191 1 98.81 212 LEU A CA 1
ATOM 1630 C C . LEU A 1 212 ? 6.219 -17.969 2.387 1 98.81 212 LEU A C 1
ATOM 1632 O O . LEU A 1 212 ? 7.273 -17.516 2.838 1 98.81 212 LEU A O 1
ATOM 1636 N N . ALA A 1 213 ? 5.613 -19.047 2.951 1 98.44 213 ALA A N 1
ATOM 1637 C CA . ALA A 1 213 ? 6.223 -19.75 4.07 1 98.44 213 ALA A CA 1
ATOM 1638 C C . ALA A 1 213 ? 6.02 -21.266 3.938 1 98.44 213 ALA A C 1
ATOM 1640 O O . ALA A 1 213 ? 5.566 -21.922 4.879 1 98.44 213 ALA A O 1
ATOM 1641 N N . PRO A 1 214 ? 6.387 -21.812 2.768 1 97.5 214 PRO A N 1
ATOM 1642 C CA . PRO A 1 214 ? 6.188 -23.25 2.613 1 97.5 214 PRO A CA 1
ATOM 1643 C C . PRO A 1 214 ? 7.02 -24.062 3.598 1 97.5 214 PRO A C 1
ATOM 1645 O O . PRO A 1 214 ? 6.656 -25.203 3.928 1 97.5 214 PRO A O 1
ATOM 1648 N N . ASP A 1 215 ? 8.117 -23.531 4.043 1 96.06 215 ASP A N 1
ATOM 1649 C CA . ASP A 1 215 ? 8.93 -24.203 5.047 1 96.06 215 ASP A CA 1
ATOM 1650 C C . ASP A 1 215 ? 8.148 -24.391 6.348 1 96.06 215 ASP A C 1
ATOM 1652 O O . ASP A 1 215 ? 8.172 -25.469 6.941 1 96.06 215 ASP A O 1
ATOM 1656 N N . ASP A 1 216 ? 7.461 -23.328 6.77 1 97.62 216 ASP A N 1
ATOM 1657 C CA . ASP A 1 216 ? 6.609 -23.406 7.953 1 97.62 216 ASP A CA 1
ATOM 1658 C C . ASP A 1 216 ? 5.48 -24.422 7.75 1 97.62 216 ASP A C 1
ATOM 1660 O O . ASP A 1 216 ? 5.199 -25.234 8.633 1 97.62 216 ASP A O 1
ATOM 1664 N N . HIS A 1 217 ? 4.875 -24.438 6.602 1 97.81 217 HIS A N 1
ATOM 1665 C CA . HIS A 1 217 ? 3.723 -25.281 6.305 1 97.81 217 HIS A CA 1
ATOM 1666 C C . HIS A 1 217 ? 4.121 -26.75 6.23 1 97.81 217 HIS A C 1
ATOM 1668 O O . HIS A 1 217 ? 3.32 -27.625 6.555 1 97.81 217 HIS A O 1
ATOM 1674 N N . ALA A 1 218 ? 5.348 -27.016 5.781 1 96.75 218 ALA A N 1
ATOM 1675 C CA . ALA A 1 218 ? 5.832 -28.391 5.656 1 96.75 218 ALA A CA 1
ATOM 1676 C C . ALA A 1 218 ? 6.301 -28.922 7.004 1 96.75 218 ALA A C 1
ATOM 1678 O O . ALA A 1 218 ? 6.117 -30.109 7.305 1 96.75 218 ALA A O 1
ATOM 1679 N N . ARG A 1 219 ? 6.871 -28.094 7.758 1 95.38 219 ARG A N 1
ATOM 1680 C CA . ARG A 1 219 ? 7.574 -28.484 8.977 1 95.38 219 ARG A CA 1
ATOM 1681 C C . ARG A 1 219 ? 6.594 -28.859 10.078 1 95.38 219 ARG A C 1
ATOM 1683 O O . ARG A 1 219 ? 6.812 -29.828 10.812 1 95.38 219 ARG A O 1
ATOM 1690 N N . HIS A 1 220 ? 5.586 -28.109 10.188 1 95.81 220 HIS A N 1
ATOM 1691 C CA . HIS A 1 220 ? 4.691 -28.281 11.32 1 95.81 220 HIS A CA 1
ATOM 1692 C C . HIS A 1 220 ? 3.566 -29.266 10.992 1 95.81 220 HIS A C 1
ATOM 1694 O O . HIS A 1 220 ? 2.887 -29.109 9.977 1 95.81 220 HIS A O 1
ATOM 1700 N N . GLU A 1 221 ? 3.352 -30.188 11.883 1 93.81 221 GLU A N 1
ATOM 1701 C CA . GLU A 1 221 ? 2.283 -31.156 11.664 1 93.81 221 GLU A CA 1
ATOM 1702 C C . GLU A 1 221 ? 0.921 -30.562 12.023 1 93.81 221 GLU A C 1
ATOM 1704 O O . GLU A 1 221 ? -0.1 -30.969 11.453 1 93.81 221 GLU A O 1
ATOM 1709 N N . ARG A 1 222 ? 0.919 -29.703 13.086 1 96.12 222 ARG A N 1
ATOM 1710 C CA . ARG A 1 222 ? -0.326 -29.094 13.547 1 96.12 222 ARG A CA 1
ATOM 1711 C C . ARG A 1 222 ? -0.374 -27.609 13.195 1 96.12 222 ARG A C 1
ATOM 1713 O O . ARG A 1 222 ? 0.631 -26.906 13.312 1 96.12 222 ARG A O 1
ATOM 1720 N N . ALA A 1 223 ? -1.551 -27.172 12.711 1 97.94 223 ALA A N 1
ATOM 1721 C CA . ALA A 1 223 ? -1.757 -25.75 12.406 1 97.94 223 ALA A CA 1
ATOM 1722 C C . ALA A 1 223 ? -1.385 -24.875 13.602 1 97.94 223 ALA A C 1
ATOM 1724 O O . ALA A 1 223 ? -0.881 -23.766 13.43 1 97.94 223 ALA A O 1
ATOM 1725 N N . GLU A 1 224 ? -1.609 -25.328 14.828 1 97.44 224 GLU A N 1
ATOM 1726 C CA . GLU A 1 224 ? -1.371 -24.594 16.078 1 97.44 224 GLU A CA 1
ATOM 1727 C C . GLU A 1 224 ? 0.107 -24.25 16.234 1 97.44 224 GLU A C 1
ATOM 1729 O O . GLU A 1 224 ? 0.457 -23.312 16.953 1 97.44 224 GLU A O 1
ATOM 1734 N N . ASP A 1 225 ? 0.949 -25.016 15.562 1 97.81 225 ASP A N 1
ATOM 1735 C CA . ASP A 1 225 ? 2.391 -24.844 15.719 1 97.81 225 ASP A CA 1
ATOM 1736 C C . ASP A 1 225 ? 2.943 -23.875 14.672 1 97.81 225 ASP A C 1
ATOM 1738 O O . ASP A 1 225 ? 4.125 -23.531 14.703 1 97.81 225 ASP A O 1
ATOM 1742 N N . SER A 1 226 ? 2.102 -23.438 13.758 1 98.06 226 SER A N 1
ATOM 1743 C CA . SER A 1 226 ? 2.533 -22.484 12.734 1 98.06 226 SER A CA 1
ATOM 1744 C C . SER A 1 226 ? 2.887 -21.141 13.352 1 98.06 226 SER A C 1
ATOM 1746 O O . SER A 1 226 ? 2.285 -20.734 14.352 1 98.06 226 SER A O 1
ATOM 1748 N N . ALA A 1 227 ? 3.82 -20.438 12.734 1 97.62 227 ALA A N 1
ATOM 1749 C CA . ALA A 1 227 ? 4.211 -19.094 13.18 1 97.62 227 ALA A CA 1
ATOM 1750 C C . ALA A 1 227 ? 3.15 -18.062 12.797 1 97.62 227 ALA A C 1
ATOM 1752 O O . ALA A 1 227 ? 3.174 -16.938 13.289 1 97.62 227 ALA A O 1
ATOM 1753 N N . TRP A 1 228 ? 2.197 -18.453 11.992 1 98.19 228 TRP A N 1
ATOM 1754 C CA . TRP A 1 228 ? 1.278 -17.484 11.398 1 98.19 228 TRP A CA 1
ATOM 1755 C C . TRP A 1 228 ? -0.113 -17.609 12.016 1 98.19 228 TRP A C 1
ATOM 1757 O O . TRP A 1 228 ? -0.736 -18.672 11.945 1 98.19 228 TRP A O 1
ATOM 1767 N N . ALA A 1 229 ? -0.613 -16.469 12.562 1 98.5 229 ALA A N 1
ATOM 1768 C CA . ALA A 1 229 ? -1.908 -16.453 13.242 1 98.5 229 ALA A CA 1
ATOM 1769 C C . ALA A 1 229 ? -3.031 -16.828 12.281 1 98.5 229 ALA A C 1
ATOM 1771 O O . ALA A 1 229 ? -4.008 -17.469 12.68 1 98.5 229 ALA A O 1
ATOM 1772 N N . SER A 1 230 ? -2.891 -16.453 11.008 1 98.69 230 SER A N 1
ATOM 1773 C CA . SER A 1 230 ? -3.941 -16.75 10.047 1 98.69 230 SER A CA 1
ATOM 1774 C C . SER A 1 230 ? -4.059 -18.266 9.812 1 98.69 230 SER A C 1
ATOM 1776 O O . SER A 1 230 ? -5.145 -18.766 9.523 1 98.69 230 SER A O 1
ATOM 1778 N N . VAL A 1 231 ? -2.924 -18.984 9.914 1 98.56 231 VAL A N 1
ATOM 1779 C CA . VAL A 1 231 ? -2.955 -20.438 9.773 1 98.56 231 VAL A CA 1
ATOM 1780 C C . VAL A 1 231 ? -3.814 -21.047 10.883 1 98.56 231 VAL A C 1
ATOM 1782 O O . VAL A 1 231 ? -4.656 -21.906 10.617 1 98.56 231 VAL A O 1
ATOM 1785 N N . ARG A 1 232 ? -3.682 -20.547 12.07 1 98 232 ARG A N 1
ATOM 1786 C CA . ARG A 1 232 ? -4.449 -21.047 13.203 1 98 232 ARG A CA 1
ATOM 1787 C C . ARG A 1 232 ? -5.914 -20.625 13.102 1 98 232 ARG A C 1
ATOM 1789 O O . ARG A 1 232 ? -6.812 -21.469 13.258 1 98 232 ARG A O 1
ATOM 1796 N N . ALA A 1 233 ? -6.152 -19.391 12.781 1 98 233 ALA A N 1
ATOM 1797 C CA . ALA A 1 233 ? -7.496 -18.812 12.789 1 98 233 ALA A CA 1
ATOM 1798 C C . ALA A 1 233 ? -8.328 -19.344 11.633 1 98 233 ALA A C 1
ATOM 1800 O O . ALA A 1 233 ? -9.547 -19.484 11.75 1 98 233 ALA A O 1
ATOM 1801 N N . MET A 1 234 ? -7.656 -19.672 10.516 1 98.31 234 MET A N 1
ATOM 1802 C CA . MET A 1 234 ? -8.367 -20.062 9.305 1 98.31 234 MET A CA 1
ATOM 1803 C C . MET A 1 234 ? -8.062 -21.516 8.945 1 98.31 234 MET A C 1
ATOM 1805 O O . MET A 1 234 ? -8.172 -21.922 7.789 1 98.31 234 MET A O 1
ATOM 1809 N N . ARG A 1 235 ? -7.711 -22.312 9.883 1 97.88 235 ARG A N 1
ATOM 1810 C CA . ARG A 1 235 ? -7.223 -23.672 9.625 1 97.88 235 ARG A CA 1
ATOM 1811 C C . ARG A 1 235 ? -8.297 -24.516 8.953 1 97.88 235 ARG A C 1
ATOM 1813 O O . ARG A 1 235 ? -7.98 -25.469 8.242 1 97.88 235 ARG A O 1
ATOM 1820 N N . HIS A 1 236 ? -9.617 -24.141 9.125 1 97.5 236 HIS A N 1
ATOM 1821 C CA . HIS A 1 236 ? -10.719 -24.922 8.586 1 97.5 236 HIS A CA 1
ATOM 1822 C C . HIS A 1 236 ? -11.398 -24.203 7.426 1 97.5 236 HIS A C 1
ATOM 1824 O O . HIS A 1 236 ? -12.547 -24.5 7.082 1 97.5 236 HIS A O 1
ATOM 1830 N N . THR A 1 237 ? -10.703 -23.234 6.898 1 98.06 237 THR A N 1
ATOM 1831 C CA . THR A 1 237 ? -11.289 -22.484 5.793 1 98.06 237 THR A CA 1
ATOM 1832 C C . THR A 1 237 ? -11.617 -23.406 4.625 1 98.06 237 THR A C 1
ATOM 1834 O O . THR A 1 237 ? -11.305 -24.609 4.66 1 98.06 237 THR A O 1
ATOM 1837 N N . ALA A 1 238 ? -12.375 -22.875 3.664 1 95.5 238 ALA A N 1
ATOM 1838 C CA . ALA A 1 238 ? -12.75 -23.625 2.467 1 95.5 238 ALA A CA 1
ATOM 1839 C C . ALA A 1 238 ? -11.68 -23.484 1.381 1 95.5 238 ALA A C 1
ATOM 1841 O O . ALA A 1 238 ? -11.039 -22.438 1.265 1 95.5 238 ALA A O 1
ATOM 1842 N N . LEU A 1 239 ? -11.539 -24.578 0.593 1 94.25 239 LEU A N 1
ATOM 1843 C CA . LEU A 1 239 ? -10.703 -24.641 -0.598 1 94.25 239 LEU A CA 1
ATOM 1844 C C . LEU A 1 239 ? -9.234 -24.828 -0.22 1 94.25 239 LEU A C 1
ATOM 1846 O O . LEU A 1 239 ? -8.602 -25.797 -0.659 1 94.25 239 LEU A O 1
ATOM 1850 N N . LEU A 1 240 ? -8.656 -23.953 0.607 1 97.44 240 LEU A N 1
ATOM 1851 C CA . LEU A 1 240 ? -7.289 -24.141 1.076 1 97.44 240 LEU A CA 1
ATOM 1852 C C . LEU A 1 240 ? -7.234 -24.156 2.6 1 97.44 240 LEU A C 1
ATOM 1854 O O . LEU A 1 240 ? -6.816 -23.172 3.213 1 97.44 240 LEU A O 1
ATOM 1858 N N . ASP A 1 241 ? -7.605 -25.25 3.117 1 97.25 241 ASP A N 1
ATOM 1859 C CA . ASP A 1 241 ? -7.48 -25.422 4.562 1 97.25 241 ASP A CA 1
ATOM 1860 C C . ASP A 1 241 ? -6.094 -25.938 4.934 1 97.25 241 ASP A C 1
ATOM 1862 O O . ASP A 1 241 ? -5.238 -26.125 4.062 1 97.25 241 ASP A O 1
ATOM 1866 N N . TRP A 1 242 ? -5.848 -26.094 6.195 1 97.75 242 TRP A N 1
ATOM 1867 C CA . TRP A 1 242 ? -4.531 -26.484 6.688 1 97.75 242 TRP A CA 1
ATOM 1868 C C . TRP A 1 242 ? -4.117 -27.844 6.113 1 97.75 242 TRP A C 1
ATOM 1870 O O . TRP A 1 242 ? -2.973 -28.016 5.688 1 97.75 242 TRP A O 1
ATOM 1880 N N . ASP A 1 243 ? -5.047 -28.797 6.059 1 96.69 243 ASP A N 1
ATOM 1881 C CA . ASP A 1 243 ? -4.719 -30.125 5.574 1 96.69 243 ASP A CA 1
ATOM 1882 C C . ASP A 1 243 ? -4.199 -30.078 4.141 1 96.69 243 ASP A C 1
ATOM 1884 O O . ASP A 1 243 ? -3.209 -30.734 3.812 1 96.69 243 ASP A O 1
ATOM 1888 N N . ARG A 1 244 ? -4.898 -29.328 3.381 1 97 244 ARG A N 1
ATOM 1889 C CA . ARG A 1 244 ? -4.5 -29.219 1.979 1 97 244 ARG A CA 1
ATOM 1890 C C . ARG A 1 244 ? -3.154 -28.516 1.844 1 97 244 ARG A C 1
ATOM 1892 O O . ARG A 1 244 ? -2.275 -28.984 1.119 1 97 244 ARG A O 1
ATOM 1899 N N . MET A 1 245 ? -2.951 -27.406 2.529 1 98 245 MET A N 1
ATOM 1900 C CA . MET A 1 245 ? -1.692 -26.672 2.434 1 98 245 MET A CA 1
ATOM 1901 C C . MET A 1 245 ? -0.532 -27.516 2.953 1 98 245 MET A C 1
ATOM 1903 O O . MET A 1 245 ? 0.553 -27.516 2.367 1 98 245 MET A O 1
ATOM 1907 N N . HIS A 1 246 ? -0.789 -28.188 4.039 1 97.81 246 HIS A N 1
ATOM 1908 C CA . HIS A 1 246 ? 0.228 -29.062 4.609 1 97.81 246 HIS A CA 1
ATOM 1909 C C . HIS A 1 246 ? 0.615 -30.172 3.633 1 97.81 246 HIS A C 1
ATOM 1911 O O . HIS A 1 246 ? 1.799 -30.469 3.467 1 97.81 246 HIS A O 1
ATOM 1917 N N . TYR A 1 247 ? -0.349 -30.797 3.01 1 97.25 247 TYR A N 1
ATOM 1918 C CA . TYR A 1 247 ? -0.101 -31.797 1.987 1 97.25 247 TYR A CA 1
ATOM 1919 C C . TYR A 1 247 ? 0.774 -31.25 0.871 1 97.25 247 TYR A C 1
ATOM 1921 O O . TYR A 1 247 ? 1.791 -31.844 0.513 1 97.25 247 TYR A O 1
ATOM 1929 N N . LEU A 1 248 ? 0.375 -30.078 0.339 1 97.94 248 LEU A N 1
ATOM 1930 C CA . LEU A 1 248 ? 1.1 -29.453 -0.764 1 97.94 248 LEU A CA 1
ATOM 1931 C C . LEU A 1 248 ? 2.535 -29.141 -0.36 1 97.94 248 LEU A C 1
ATOM 1933 O O . LEU A 1 248 ? 3.473 -29.422 -1.107 1 97.94 248 LEU A O 1
ATOM 1937 N N . ALA A 1 249 ? 2.682 -28.562 0.808 1 97.75 249 ALA A N 1
ATOM 1938 C CA . ALA A 1 249 ? 4 -28.172 1.303 1 97.75 249 ALA A CA 1
ATOM 1939 C C . ALA A 1 249 ? 4.898 -29.391 1.48 1 97.75 249 ALA A C 1
ATOM 1941 O O . ALA A 1 249 ? 6.086 -29.359 1.148 1 97.75 249 ALA A O 1
ATOM 1942 N N . ARG A 1 250 ? 4.383 -30.469 1.896 1 96.25 250 ARG A N 1
ATOM 1943 C CA . ARG A 1 250 ? 5.172 -31.672 2.16 1 96.25 250 ARG A CA 1
ATOM 1944 C C . ARG A 1 250 ? 5.547 -32.375 0.863 1 96.25 250 ARG A C 1
ATOM 1946 O O . ARG A 1 250 ? 6.602 -33 0.778 1 96.25 250 ARG A O 1
ATOM 1953 N N . VAL A 1 251 ? 4.645 -32.281 -0.123 1 95.81 251 VAL A N 1
ATOM 1954 C CA . VAL A 1 251 ? 5 -32.844 -1.432 1 95.81 251 VAL A CA 1
ATOM 1955 C C . VAL A 1 251 ? 6.129 -32 -2.043 1 95.81 251 VAL A C 1
ATOM 1957 O O . VAL A 1 251 ? 7.074 -32.562 -2.607 1 95.81 251 VAL A O 1
ATOM 1960 N N . ALA A 1 252 ? 6.055 -30.703 -1.862 1 95.75 252 ALA A N 1
ATOM 1961 C CA . ALA A 1 252 ? 7.051 -29.797 -2.424 1 95.75 252 ALA A CA 1
ATOM 1962 C C . ALA A 1 252 ? 8.359 -29.859 -1.637 1 95.75 252 ALA A C 1
ATOM 1964 O O . ALA A 1 252 ? 9.445 -29.734 -2.211 1 95.75 252 ALA A O 1
ATOM 1965 N N . LEU A 1 253 ? 8.227 -29.984 -0.335 1 94.44 253 LEU A N 1
ATOM 1966 C CA . LEU A 1 253 ? 9.352 -30.062 0.591 1 94.44 253 LEU A CA 1
ATOM 1967 C C . LEU A 1 253 ? 9.234 -31.281 1.496 1 94.44 253 LEU A C 1
ATOM 1969 O O . LEU A 1 253 ? 9.023 -31.156 2.703 1 94.44 253 LEU A O 1
ATOM 1973 N N . PRO A 1 254 ? 9.617 -32.406 0.967 1 92.69 254 PRO A N 1
ATOM 1974 C CA . PRO A 1 254 ? 9.453 -33.625 1.769 1 92.69 254 PRO A CA 1
ATOM 1975 C C . PRO A 1 254 ? 10.438 -33.688 2.934 1 92.69 254 PRO A C 1
ATOM 1977 O O . PRO A 1 254 ? 11.609 -33.344 2.781 1 92.69 254 PRO A O 1
ATOM 1980 N N . PRO A 1 255 ? 9.898 -34.062 4.043 1 87.44 255 PRO A N 1
ATOM 1981 C CA . PRO A 1 255 ? 10.773 -34.156 5.211 1 87.44 255 PRO A CA 1
ATOM 1982 C C . PRO A 1 255 ? 11.906 -35.188 4.996 1 87.44 255 PRO A C 1
ATOM 1984 O O . PRO A 1 255 ? 12.984 -35.031 5.57 1 87.44 255 PRO A O 1
ATOM 1987 N N . ALA A 1 256 ? 11.664 -36.219 4.262 1 85.94 256 ALA A N 1
ATOM 1988 C CA . ALA A 1 256 ? 12.664 -37.219 3.93 1 85.94 256 ALA A CA 1
ATOM 1989 C C . ALA A 1 256 ? 12.766 -37.406 2.42 1 85.94 256 ALA A C 1
ATOM 1991 O O . ALA A 1 256 ? 12.266 -38.406 1.876 1 85.94 256 ALA A O 1
ATOM 1992 N N . PRO A 1 257 ? 13.453 -36.469 1.871 1 83.12 257 PRO A N 1
ATOM 1993 C CA . PRO A 1 257 ? 13.531 -36.562 0.411 1 83.12 257 PRO A CA 1
ATOM 1994 C C . PRO A 1 257 ? 14.43 -37.688 -0.064 1 83.12 257 PRO A C 1
ATOM 1996 O O . PRO A 1 257 ? 15.352 -38.094 0.647 1 83.12 257 PRO A O 1
ATOM 1999 N N . ALA A 1 258 ? 14.016 -38.125 -1.27 1 82.69 258 ALA A N 1
ATOM 2000 C CA . ALA A 1 258 ? 14.914 -39.062 -1.921 1 82.69 258 ALA A CA 1
ATOM 2001 C C . ALA A 1 258 ? 16.297 -38.5 -2.109 1 82.69 258 ALA A C 1
ATOM 2003 O O . ALA A 1 258 ? 16.469 -37.25 -2.164 1 82.69 258 ALA A O 1
ATOM 2004 N N . ALA A 1 259 ? 17.266 -39.375 -2.156 1 82.75 259 ALA A N 1
ATOM 2005 C CA . ALA A 1 259 ? 18.672 -38.969 -2.191 1 82.75 259 ALA A CA 1
ATOM 2006 C C . ALA A 1 259 ? 18.922 -37.969 -3.32 1 82.75 259 ALA A C 1
ATOM 2008 O O . ALA A 1 259 ? 19.594 -36.969 -3.121 1 82.75 259 ALA A O 1
ATOM 2009 N N . GLU A 1 260 ? 18.406 -38.281 -4.438 1 79.06 260 GLU A N 1
ATOM 2010 C CA . GLU A 1 260 ? 18.609 -37.406 -5.59 1 79.06 260 GLU A CA 1
ATOM 2011 C C . GLU A 1 260 ? 18 -36.031 -5.359 1 79.06 260 GLU A C 1
ATOM 2013 O O . GLU A 1 260 ? 18.578 -35 -5.727 1 79.06 260 GLU A O 1
ATOM 2018 N N . TRP A 1 261 ? 16.922 -36.062 -4.727 1 80.88 261 TRP A N 1
ATOM 2019 C CA . TRP A 1 261 ? 16.203 -34.844 -4.406 1 80.88 261 TRP A CA 1
ATOM 2020 C C . TRP A 1 261 ? 16.953 -34.031 -3.346 1 80.88 261 TRP A C 1
ATOM 2022 O O . TRP A 1 261 ? 17.125 -32.812 -3.475 1 80.88 261 TRP A O 1
ATOM 2032 N N . ALA A 1 262 ? 17.453 -34.75 -2.479 1 80.81 262 ALA A N 1
ATOM 2033 C CA . ALA A 1 262 ? 18.203 -34.094 -1.399 1 80.81 262 ALA A CA 1
ATOM 2034 C C . ALA A 1 262 ? 19.438 -33.406 -1.938 1 80.81 262 ALA A C 1
ATOM 2036 O O . ALA A 1 262 ? 19.797 -32.312 -1.482 1 80.81 262 ALA A O 1
ATOM 2037 N N . ALA A 1 263 ? 20.047 -34.031 -2.861 1 83.56 263 ALA A N 1
ATOM 2038 C CA . ALA A 1 263 ? 21.25 -33.438 -3.459 1 83.56 263 ALA A CA 1
ATOM 2039 C C . ALA A 1 263 ? 20.938 -32.156 -4.203 1 83.56 263 ALA A C 1
ATOM 2041 O O . ALA A 1 263 ? 21.719 -31.203 -4.152 1 83.56 263 ALA A O 1
ATOM 2042 N N . ARG A 1 264 ? 19.844 -32.094 -4.824 1 81.44 264 ARG A N 1
ATOM 2043 C CA . ARG A 1 264 ? 19.438 -30.922 -5.57 1 81.44 264 ARG A CA 1
ATOM 2044 C C . ARG A 1 264 ? 18.984 -29.812 -4.629 1 81.44 264 ARG A C 1
ATOM 2046 O O . ARG A 1 264 ? 19.25 -28.641 -4.875 1 81.44 264 ARG A O 1
ATOM 2053 N N . GLN A 1 265 ? 18.422 -30.203 -3.631 1 80.38 265 GLN A N 1
ATOM 2054 C CA . GLN A 1 265 ? 17.875 -29.25 -2.674 1 80.38 265 GLN A CA 1
ATOM 2055 C C . GLN A 1 265 ? 18.984 -28.531 -1.923 1 80.38 265 GLN A C 1
ATOM 2057 O O . GLN A 1 265 ? 18.812 -27.391 -1.482 1 80.38 265 GLN A O 1
ATOM 2062 N N . LYS A 1 266 ? 20.109 -29.156 -1.895 1 81.88 266 LYS A N 1
ATOM 2063 C CA . LYS A 1 266 ? 21.25 -28.562 -1.209 1 81.88 266 LYS A CA 1
ATOM 2064 C C . LYS A 1 266 ? 21.703 -27.281 -1.906 1 81.88 266 LYS A C 1
ATOM 2066 O O . LYS A 1 266 ? 22.312 -26.406 -1.283 1 81.88 266 LYS A O 1
ATOM 2071 N N . HIS A 1 267 ? 21.328 -27.156 -3.16 1 85.75 267 HIS A N 1
ATOM 2072 C CA . HIS A 1 267 ? 21.766 -26.016 -3.939 1 85.75 267 HIS A CA 1
ATOM 2073 C C . HIS A 1 267 ? 20.688 -24.922 -3.994 1 85.75 267 HIS A C 1
ATOM 2075 O O . HIS A 1 267 ? 20.922 -23.844 -4.543 1 85.75 267 HIS A O 1
ATOM 2081 N N . VAL A 1 268 ? 19.609 -25.219 -3.389 1 90.81 268 VAL A N 1
ATOM 2082 C CA . VAL A 1 268 ? 18.531 -24.25 -3.34 1 90.81 268 VAL A CA 1
ATOM 2083 C C . VAL A 1 268 ? 18.766 -23.266 -2.189 1 90.81 268 VAL A C 1
ATOM 2085 O O . VAL A 1 268 ? 18.875 -23.672 -1.032 1 90.81 268 VAL A O 1
ATOM 2088 N N . PRO A 1 269 ? 18.922 -21.938 -2.564 1 95.44 269 PRO A N 1
ATOM 2089 C CA . PRO A 1 269 ? 19.047 -20.984 -1.464 1 95.44 269 PRO A CA 1
ATOM 2090 C C . PRO A 1 269 ? 17.922 -21.094 -0.446 1 95.44 269 PRO A C 1
ATOM 2092 O O . PRO A 1 269 ? 16.75 -21.219 -0.826 1 95.44 269 PRO A O 1
ATOM 2095 N N . ALA A 1 270 ? 18.25 -21.062 0.808 1 94.62 270 ALA A N 1
ATOM 2096 C CA . ALA A 1 270 ? 17.297 -21.312 1.895 1 94.62 270 ALA A CA 1
ATOM 2097 C C . ALA A 1 270 ? 16.141 -20.312 1.85 1 94.62 270 ALA A C 1
ATOM 2099 O O . ALA A 1 270 ? 15.008 -20.672 2.16 1 94.62 270 ALA A O 1
ATOM 2100 N N . TRP A 1 271 ? 16.422 -19.094 1.414 1 97.44 271 TRP A N 1
ATOM 2101 C CA . TRP A 1 271 ? 15.383 -18.062 1.476 1 97.44 271 TRP A CA 1
ATOM 2102 C C . TRP A 1 271 ? 14.344 -18.266 0.373 1 97.44 271 TRP A C 1
ATOM 2104 O O . TRP A 1 271 ? 13.281 -17.656 0.397 1 97.44 271 TRP A O 1
ATOM 2114 N N . TRP A 1 272 ? 14.594 -19.203 -0.622 1 97.56 272 TRP A N 1
ATOM 2115 C CA . TRP A 1 272 ? 13.602 -19.469 -1.661 1 97.56 272 TRP A CA 1
ATOM 2116 C C . TRP A 1 272 ? 12.359 -20.125 -1.073 1 97.56 272 TRP A C 1
ATOM 2118 O O . TRP A 1 272 ? 11.258 -19.969 -1.612 1 97.56 272 TRP A O 1
ATOM 2128 N N . VAL A 1 273 ? 12.531 -20.859 0.075 1 96 273 VAL A N 1
ATOM 2129 C CA . VAL A 1 273 ? 11.383 -21.5 0.697 1 96 273 VAL A CA 1
ATOM 2130 C C . VAL A 1 273 ? 10.906 -20.688 1.892 1 96 273 VAL A C 1
ATOM 2132 O O . VAL A 1 273 ? 10.008 -21.109 2.625 1 96 273 VAL A O 1
ATOM 2135 N N . ALA A 1 274 ? 11.531 -19.578 2.137 1 97.38 274 ALA A N 1
ATOM 2136 C CA . ALA A 1 274 ? 11.195 -18.609 3.178 1 97.38 274 ALA A CA 1
ATOM 2137 C C . ALA A 1 274 ? 11.547 -17.188 2.734 1 97.38 274 ALA A C 1
ATOM 2139 O O . ALA A 1 274 ? 12.406 -16.531 3.332 1 97.38 274 ALA A O 1
ATOM 2140 N N . PRO A 1 275 ? 10.789 -16.672 1.749 1 98.19 275 PRO A N 1
ATOM 2141 C CA . PRO A 1 275 ? 11.156 -15.406 1.121 1 98.19 275 PRO A CA 1
ATOM 2142 C C . PRO A 1 275 ? 11.234 -14.258 2.121 1 98.19 275 PRO A C 1
ATOM 2144 O O . PRO A 1 275 ? 11.93 -13.266 1.877 1 98.19 275 PRO A O 1
ATOM 2147 N N . LEU A 1 276 ? 10.609 -14.32 3.242 1 98.38 276 LEU A N 1
ATOM 2148 C CA . LEU A 1 276 ? 10.695 -13.289 4.27 1 98.38 276 LEU A CA 1
ATOM 2149 C C . LEU A 1 276 ? 12.102 -13.219 4.852 1 98.38 276 LEU A C 1
ATOM 2151 O O . LEU A 1 276 ? 12.445 -12.25 5.535 1 98.38 276 LEU A O 1
ATOM 2155 N N . GLU A 1 277 ? 12.914 -14.219 4.574 1 98.12 277 GLU A N 1
ATOM 2156 C CA . GLU A 1 277 ? 14.297 -14.258 5.055 1 98.12 277 GLU A CA 1
ATOM 2157 C C . GLU A 1 277 ? 15.273 -13.875 3.951 1 98.12 277 GLU A C 1
ATOM 2159 O O . GLU A 1 277 ? 16.469 -14.148 4.059 1 98.12 277 GLU A O 1
ATOM 2164 N N . ALA A 1 278 ? 14.781 -13.305 2.861 1 98.38 278 ALA A N 1
ATOM 2165 C CA . ALA A 1 278 ? 15.672 -12.852 1.794 1 98.38 278 ALA A CA 1
ATOM 2166 C C . ALA A 1 278 ? 16.781 -11.961 2.346 1 98.38 278 ALA A C 1
ATOM 2168 O O . ALA A 1 278 ? 16.562 -11.211 3.299 1 98.38 278 ALA A O 1
ATOM 2169 N N . PRO A 1 279 ? 17.953 -11.953 1.7 1 97.06 279 PRO A N 1
ATOM 2170 C CA . PRO A 1 279 ? 19.109 -11.289 2.295 1 97.06 279 PRO A CA 1
ATOM 2171 C C . PRO A 1 279 ? 19.078 -9.773 2.096 1 97.06 279 PRO A C 1
ATOM 2173 O O . PRO A 1 279 ? 19.734 -9.039 2.842 1 97.06 279 PRO A O 1
ATOM 2176 N N . ARG A 1 280 ? 18.5 -9.32 1.06 1 97.56 280 ARG A N 1
ATOM 2177 C CA . ARG A 1 280 ? 18.469 -7.895 0.742 1 97.56 280 ARG A CA 1
ATOM 2178 C C . ARG A 1 280 ? 17.078 -7.457 0.314 1 97.56 280 ARG A C 1
ATOM 2180 O O . ARG A 1 280 ? 16.391 -8.172 -0.416 1 97.56 280 ARG A O 1
ATOM 2187 N N . TRP A 1 281 ? 16.656 -6.258 0.737 1 98.44 281 TRP A N 1
ATOM 2188 C CA . TRP A 1 281 ? 15.281 -5.836 0.511 1 98.44 281 TRP A CA 1
ATOM 2189 C C . TRP A 1 281 ? 15.242 -4.492 -0.212 1 98.44 281 TRP A C 1
ATOM 2191 O O . TRP A 1 281 ? 14.164 -4.008 -0.568 1 98.44 281 TRP A O 1
ATOM 2201 N N . ASP A 1 282 ? 16.359 -3.854 -0.42 1 97.06 282 ASP A N 1
ATOM 2202 C CA . ASP A 1 282 ? 16.422 -2.539 -1.053 1 97.06 282 ASP A CA 1
ATOM 2203 C C . ASP A 1 282 ? 16.219 -2.648 -2.562 1 97.06 282 ASP A C 1
ATOM 2205 O O . ASP A 1 282 ? 16.578 -3.662 -3.168 1 97.06 282 ASP A O 1
ATOM 2209 N N . GLY A 1 283 ? 15.641 -1.685 -3.15 1 97.81 283 GLY A N 1
ATOM 2210 C CA . GLY A 1 283 ? 15.633 -1.506 -4.594 1 97.81 283 GLY A CA 1
ATOM 2211 C C . GLY A 1 283 ? 14.695 -2.461 -5.309 1 97.81 283 GLY A C 1
ATOM 2212 O O . GLY A 1 283 ? 14.875 -2.744 -6.496 1 97.81 283 GLY A O 1
ATOM 2213 N N . LEU A 1 284 ? 13.758 -3.023 -4.613 1 98.69 284 LEU A N 1
ATOM 2214 C CA . LEU A 1 284 ? 12.781 -3.891 -5.258 1 98.69 284 LEU A CA 1
ATOM 2215 C C . LEU A 1 284 ? 11.688 -3.068 -5.934 1 98.69 284 LEU A C 1
ATOM 2217 O O . LEU A 1 284 ? 11.406 -1.944 -5.516 1 98.69 284 LEU A O 1
ATOM 2221 N N . CYS A 1 285 ? 11.141 -3.582 -7.012 1 98.62 285 CYS A N 1
ATOM 2222 C CA . CYS A 1 285 ? 10.125 -2.869 -7.781 1 98.62 285 CYS A CA 1
ATOM 2223 C C . CYS A 1 285 ? 8.859 -2.664 -6.961 1 98.62 285 CYS A C 1
ATOM 2225 O O . CYS A 1 285 ? 8.672 -3.309 -5.926 1 98.62 285 CYS A O 1
ATOM 2227 N N . ALA A 1 286 ? 7.965 -1.758 -7.48 1 98.81 286 ALA A N 1
ATOM 2228 C CA . ALA A 1 286 ? 6.637 -1.591 -6.895 1 98.81 286 ALA A CA 1
ATOM 2229 C C . ALA A 1 286 ? 5.891 -2.92 -6.844 1 98.81 286 ALA A C 1
ATOM 2231 O O . ALA A 1 286 ? 6.078 -3.779 -7.707 1 98.81 286 ALA A O 1
ATOM 2232 N N . THR A 1 287 ? 5.086 -3.07 -5.762 1 98.94 287 THR A N 1
ATOM 2233 C CA . THR A 1 287 ? 4.395 -4.34 -5.551 1 98.94 287 THR A CA 1
ATOM 2234 C C . THR A 1 287 ? 2.916 -4.109 -5.262 1 98.94 287 THR A C 1
ATOM 2236 O O . THR A 1 287 ? 2.559 -3.205 -4.5 1 98.94 287 THR A O 1
ATOM 2239 N N . PHE A 1 288 ? 2.07 -4.777 -5.969 1 98.94 288 PHE A N 1
ATOM 2240 C CA . PHE A 1 288 ? 0.67 -4.949 -5.598 1 98.94 288 PHE A CA 1
ATOM 2241 C C . PHE A 1 288 ? 0.455 -6.285 -4.895 1 98.94 288 PHE A C 1
ATOM 2243 O O . PHE A 1 288 ? 0.711 -7.344 -5.473 1 98.94 288 PHE A O 1
ATOM 2250 N N . LEU A 1 289 ? 0.004 -6.207 -3.627 1 98.94 289 LEU A N 1
ATOM 2251 C CA . LEU A 1 289 ? -0.188 -7.398 -2.805 1 98.94 289 LEU A CA 1
ATOM 2252 C C . LEU A 1 289 ? -1.656 -7.574 -2.434 1 98.94 289 LEU A C 1
ATOM 2254 O O . LEU A 1 289 ? -2.223 -6.738 -1.723 1 98.94 289 LEU A O 1
ATOM 2258 N N . ALA A 1 290 ? -2.246 -8.656 -2.938 1 98.94 290 ALA A N 1
ATOM 2259 C CA . ALA A 1 290 ? -3.637 -9 -2.654 1 98.94 290 ALA A CA 1
ATOM 2260 C C . ALA A 1 290 ? -3.721 -10.18 -1.684 1 98.94 290 ALA A C 1
ATOM 2262 O O . ALA A 1 290 ? -3.086 -11.211 -1.898 1 98.94 290 ALA A O 1
ATOM 2263 N N . THR A 1 291 ? -4.453 -10.039 -0.591 1 98.94 291 THR A N 1
ATOM 2264 C CA . THR A 1 291 ? -4.699 -11.133 0.342 1 98.94 291 THR A CA 1
ATOM 2265 C C . THR A 1 291 ? -6.195 -11.344 0.549 1 98.94 291 THR A C 1
ATOM 2267 O O . THR A 1 291 ? -7.004 -10.492 0.167 1 98.94 291 THR A O 1
ATOM 2270 N N . ALA A 1 292 ? -6.555 -12.484 0.955 1 98.94 292 ALA A N 1
ATOM 2271 C CA . ALA A 1 292 ? -7.938 -12.836 1.266 1 98.94 292 ALA A CA 1
ATOM 2272 C C . ALA A 1 292 ? -8.133 -13.016 2.768 1 98.94 292 ALA A C 1
ATOM 2274 O O . ALA A 1 292 ? -7.293 -13.609 3.445 1 98.94 292 ALA A O 1
ATOM 2275 N N . GLU A 1 293 ? -9.242 -12.469 3.281 1 98.81 293 GLU A N 1
ATOM 2276 C CA . GLU A 1 293 ? -9.469 -12.477 4.723 1 98.81 293 GLU A CA 1
ATOM 2277 C C . GLU A 1 293 ? -9.523 -13.898 5.27 1 98.81 293 GLU A C 1
ATOM 2279 O O . GLU A 1 293 ? -8.969 -14.188 6.328 1 98.81 293 GLU A O 1
ATOM 2284 N N . CYS A 1 294 ? -10.219 -14.781 4.551 1 98.75 294 CYS A N 1
ATOM 2285 C CA . CYS A 1 294 ? -10.414 -16.141 5.027 1 98.75 294 CYS A CA 1
ATOM 2286 C C . CYS A 1 294 ? -9.445 -17.109 4.359 1 98.75 294 CYS A C 1
ATOM 2288 O O . CYS A 1 294 ? -9.852 -18.141 3.82 1 98.75 294 CYS A O 1
ATOM 2290 N N . ASP A 1 295 ? -8.195 -16.766 4.367 1 98.81 295 ASP A N 1
ATOM 2291 C CA . ASP A 1 295 ? -7.082 -17.5 3.779 1 98.81 295 ASP A CA 1
ATOM 2292 C C . ASP A 1 295 ? -5.984 -17.75 4.809 1 98.81 295 ASP A C 1
ATOM 2294 O O . ASP A 1 295 ? -5.562 -16.844 5.512 1 98.81 295 ASP A O 1
ATOM 2298 N N . ILE A 1 296 ? -5.512 -19 4.926 1 98.69 296 ILE A N 1
ATOM 2299 C CA . ILE A 1 296 ? -4.469 -19.328 5.891 1 98.69 296 ILE A CA 1
ATOM 2300 C C . ILE A 1 296 ? -3.182 -18.594 5.531 1 98.69 296 ILE A C 1
ATOM 2302 O O . ILE A 1 296 ? -2.328 -18.359 6.395 1 98.69 296 ILE A O 1
ATOM 2306 N N . LEU A 1 297 ? -3.035 -18.109 4.27 1 98.88 297 LEU A N 1
ATOM 2307 C CA . LEU A 1 297 ? -1.8 -17.5 3.785 1 98.88 297 LEU A CA 1
ATOM 2308 C C . LEU A 1 297 ? -1.824 -15.984 3.988 1 98.88 297 LEU A C 1
ATOM 2310 O O . LEU A 1 297 ? -0.861 -15.289 3.648 1 98.88 297 LEU A O 1
ATOM 2314 N N . ARG A 1 298 ? -2.867 -15.438 4.539 1 98.88 298 ARG A N 1
ATOM 2315 C CA . ARG A 1 298 ? -3.105 -14 4.637 1 98.88 298 ARG A CA 1
ATOM 2316 C C . ARG A 1 298 ? -1.937 -13.289 5.316 1 98.88 298 ARG A C 1
ATOM 2318 O O . ARG A 1 298 ? -1.367 -12.352 4.766 1 98.88 298 ARG A O 1
ATOM 2325 N N . ASP A 1 299 ? -1.533 -13.773 6.496 1 98.81 299 ASP A N 1
ATOM 2326 C CA . ASP A 1 299 ? -0.589 -13.047 7.34 1 98.81 299 ASP A CA 1
ATOM 2327 C C . ASP A 1 299 ? 0.817 -13.078 6.742 1 98.81 299 ASP A C 1
ATOM 2329 O O . ASP A 1 299 ? 1.557 -12.102 6.828 1 98.81 299 ASP A O 1
ATOM 2333 N N . GLU A 1 300 ? 1.238 -14.172 6.129 1 98.75 300 GLU A N 1
ATOM 2334 C CA . GLU A 1 300 ? 2.566 -14.234 5.527 1 98.75 300 GLU A CA 1
ATOM 2335 C C . GLU A 1 300 ? 2.666 -13.32 4.309 1 98.75 300 GLU A C 1
ATOM 2337 O O . GLU A 1 300 ? 3.715 -12.719 4.062 1 98.75 300 GLU A O 1
ATOM 2342 N N . GLY A 1 301 ? 1.574 -13.203 3.523 1 98.88 301 GLY A N 1
ATOM 2343 C CA . GLY A 1 301 ? 1.55 -12.227 2.447 1 98.88 301 GLY A CA 1
ATOM 2344 C C . GLY A 1 301 ? 1.679 -10.797 2.936 1 98.88 301 GLY A C 1
ATOM 2345 O O . GLY A 1 301 ? 2.504 -10.031 2.428 1 98.88 301 GLY A O 1
ATOM 2346 N N . GLU A 1 302 ? 0.919 -10.453 3.959 1 98.88 302 GLU A N 1
ATOM 2347 C CA . GLU A 1 302 ? 0.936 -9.086 4.48 1 98.88 302 GLU A CA 1
ATOM 2348 C C . GLU A 1 302 ? 2.26 -8.781 5.172 1 98.88 302 GLU A C 1
ATOM 2350 O O . GLU A 1 302 ? 2.738 -7.645 5.129 1 98.88 302 GLU A O 1
ATOM 2355 N N . ALA A 1 303 ? 2.877 -9.766 5.785 1 98.81 303 ALA A N 1
ATOM 2356 C CA . ALA A 1 303 ? 4.203 -9.586 6.375 1 98.81 303 ALA A CA 1
ATOM 2357 C C . ALA A 1 303 ? 5.23 -9.227 5.309 1 98.81 303 ALA A C 1
ATOM 2359 O O . ALA A 1 303 ? 6.098 -8.375 5.539 1 98.81 303 ALA A O 1
ATOM 2360 N N . TYR A 1 304 ? 5.145 -9.898 4.148 1 98.88 304 TYR A N 1
ATOM 2361 C CA . TYR A 1 304 ? 6.043 -9.555 3.051 1 98.88 304 TYR A CA 1
ATOM 2362 C C . TYR A 1 304 ? 5.871 -8.102 2.633 1 98.88 304 TYR A C 1
ATOM 2364 O O . TYR A 1 304 ? 6.855 -7.387 2.438 1 98.88 304 TYR A O 1
ATOM 2372 N N . GLY A 1 305 ? 4.621 -7.648 2.518 1 98.88 305 GLY A N 1
ATOM 2373 C CA . GLY A 1 305 ? 4.352 -6.258 2.195 1 98.88 305 GLY A CA 1
ATOM 2374 C C . GLY A 1 305 ? 4.949 -5.285 3.195 1 98.88 305 GLY A C 1
ATOM 2375 O O . GLY A 1 305 ? 5.551 -4.281 2.809 1 98.88 305 GLY A O 1
ATOM 2376 N N . ARG A 1 306 ? 4.805 -5.59 4.484 1 98.62 306 ARG A N 1
ATOM 2377 C CA . ARG A 1 306 ? 5.328 -4.715 5.531 1 98.62 306 ARG A CA 1
ATOM 2378 C C . ARG A 1 306 ? 6.852 -4.641 5.473 1 98.62 306 ARG A C 1
ATOM 2380 O O . ARG A 1 306 ? 7.434 -3.584 5.707 1 98.62 306 ARG A O 1
ATOM 2387 N N . GLN A 1 307 ? 7.457 -5.773 5.125 1 98.69 307 GLN A N 1
ATOM 2388 C CA . GLN A 1 307 ? 8.914 -5.785 5 1 98.69 307 GLN A CA 1
ATOM 2389 C C . GLN A 1 307 ? 9.367 -4.938 3.816 1 98.69 307 GLN A C 1
ATOM 2391 O O . GLN A 1 307 ? 10.383 -4.238 3.9 1 98.69 307 GLN A O 1
ATOM 2396 N N . LEU A 1 308 ? 8.641 -5.078 2.715 1 98.88 308 LEU A N 1
ATOM 2397 C CA . LEU A 1 308 ? 8.938 -4.238 1.56 1 98.88 308 LEU A CA 1
ATOM 2398 C C . LEU A 1 308 ? 8.883 -2.762 1.932 1 98.88 308 LEU A C 1
ATOM 2400 O O . LEU A 1 308 ? 9.797 -2.002 1.61 1 98.88 308 LEU A O 1
ATOM 2404 N N . VAL A 1 309 ? 7.871 -2.334 2.676 1 98.81 309 VAL A N 1
ATOM 2405 C CA . VAL A 1 309 ? 7.684 -0.942 3.07 1 98.81 309 VAL A CA 1
ATOM 2406 C C . VAL A 1 309 ? 8.82 -0.509 3.99 1 98.81 309 VAL A C 1
ATOM 2408 O O . VAL A 1 309 ? 9.391 0.571 3.818 1 98.81 309 VAL A O 1
ATOM 2411 N N . ALA A 1 310 ? 9.18 -1.362 4.914 1 98.5 310 ALA A N 1
ATOM 2412 C CA . ALA A 1 310 ? 10.227 -1.056 5.883 1 98.5 310 ALA A CA 1
ATOM 2413 C C . ALA A 1 310 ? 11.57 -0.82 5.188 1 98.5 310 ALA A C 1
ATOM 2415 O O . ALA A 1 310 ? 12.414 -0.083 5.691 1 98.5 310 ALA A O 1
ATOM 2416 N N . ALA A 1 311 ? 11.672 -1.422 3.965 1 98.62 311 ALA A N 1
ATOM 2417 C CA . ALA A 1 311 ? 12.922 -1.308 3.215 1 98.62 311 ALA A CA 1
ATOM 2418 C C . ALA A 1 311 ? 12.836 -0.2 2.168 1 98.62 311 ALA A C 1
ATOM 2420 O O . ALA A 1 311 ? 13.719 -0.068 1.318 1 98.62 311 ALA A O 1
ATOM 2421 N N . GLY A 1 312 ? 11.805 0.545 2.141 1 98.62 312 GLY A N 1
ATOM 2422 C CA . GLY A 1 312 ? 11.719 1.75 1.331 1 98.62 312 GLY A CA 1
ATOM 2423 C C . GLY A 1 312 ? 11.039 1.521 -0.007 1 98.62 312 GLY A C 1
ATOM 2424 O O . GLY A 1 312 ? 11 2.418 -0.85 1 98.62 312 GLY A O 1
ATOM 2425 N N . ASN A 1 313 ? 10.5 0.296 -0.223 1 98.81 313 ASN A N 1
ATOM 2426 C CA . ASN A 1 313 ? 9.828 -0.001 -1.484 1 98.81 313 ASN A CA 1
ATOM 2427 C C . ASN A 1 313 ? 8.367 0.444 -1.462 1 98.81 313 ASN A C 1
ATOM 2429 O O . ASN A 1 313 ? 7.762 0.551 -0.394 1 98.81 313 ASN A O 1
ATOM 2433 N N . LYS A 1 314 ? 7.793 0.761 -2.611 1 98.81 314 LYS A N 1
ATOM 2434 C CA . LYS A 1 314 ? 6.398 1.161 -2.752 1 98.81 314 LYS A CA 1
ATOM 2435 C C . LYS A 1 314 ? 5.484 -0.058 -2.857 1 98.81 314 LYS A C 1
ATOM 2437 O O . LYS A 1 314 ? 5.676 -0.909 -3.729 1 98.81 314 LYS A O 1
ATOM 2442 N N . VAL A 1 315 ? 4.449 -0.142 -1.977 1 98.88 315 VAL A N 1
ATOM 2443 C CA . VAL A 1 315 ? 3.582 -1.314 -1.939 1 98.88 315 VAL A CA 1
ATOM 2444 C C . VAL A 1 315 ? 2.121 -0.874 -1.896 1 98.88 315 VAL A C 1
ATOM 2446 O O . VAL A 1 315 ? 1.755 0.009 -1.116 1 98.88 315 VAL A O 1
ATOM 2449 N N . THR A 1 316 ? 1.334 -1.393 -2.791 1 98.88 316 THR A N 1
ATOM 2450 C CA . THR A 1 316 ? -0.119 -1.333 -2.678 1 98.88 316 THR A CA 1
ATOM 2451 C C . THR A 1 316 ? -0.671 -2.637 -2.105 1 98.88 316 THR A C 1
ATOM 2453 O O . THR A 1 316 ? -0.355 -3.721 -2.6 1 98.88 316 THR A O 1
ATOM 2456 N N . MET A 1 317 ? -1.476 -2.523 -1.05 1 98.81 317 MET A N 1
ATOM 2457 C CA . MET A 1 317 ? -2.043 -3.705 -0.408 1 98.81 317 MET A CA 1
ATOM 2458 C C . MET A 1 317 ? -3.561 -3.594 -0.304 1 98.81 317 MET A C 1
ATOM 2460 O O . MET A 1 317 ? -4.09 -2.514 -0.04 1 98.81 317 MET A O 1
ATOM 2464 N N . ARG A 1 318 ? -4.215 -4.699 -0.479 1 98.81 318 ARG A N 1
ATOM 2465 C CA . ARG A 1 318 ? -5.629 -4.832 -0.139 1 98.81 318 ARG A CA 1
ATOM 2466 C C . ARG A 1 318 ? -5.945 -6.246 0.338 1 98.81 318 ARG A C 1
ATOM 2468 O O . ARG A 1 318 ? -5.527 -7.223 -0.281 1 98.81 318 ARG A O 1
ATOM 2475 N N . ARG A 1 319 ? -6.656 -6.328 1.479 1 98.88 319 ARG A N 1
ATOM 2476 C CA . ARG A 1 319 ? -7.27 -7.57 1.939 1 98.88 319 ARG A CA 1
ATOM 2477 C C . ARG A 1 319 ? -8.711 -7.676 1.459 1 98.88 319 ARG A C 1
ATOM 2479 O O . ARG A 1 319 ? -9.555 -6.844 1.804 1 98.88 319 ARG A O 1
ATOM 2486 N N . TYR A 1 320 ? -9 -8.602 0.679 1 98.88 320 TYR A N 1
ATOM 2487 C CA . TYR A 1 320 ? -10.375 -8.805 0.253 1 98.88 320 TYR A CA 1
ATOM 2488 C C . TYR A 1 320 ? -11.156 -9.594 1.296 1 98.88 320 TYR A C 1
ATOM 2490 O O . TYR A 1 320 ? -10.758 -10.695 1.684 1 98.88 320 TYR A O 1
ATOM 2498 N N . LEU A 1 321 ? -12.305 -9.055 1.741 1 98.69 321 LEU A N 1
ATOM 2499 C CA . LEU A 1 321 ? -12.984 -9.539 2.939 1 98.69 321 LEU A CA 1
ATOM 2500 C C . LEU A 1 321 ? -13.992 -10.633 2.59 1 98.69 321 LEU A C 1
ATOM 2502 O O . LEU A 1 321 ? -14.57 -10.617 1.502 1 98.69 321 LEU A O 1
ATOM 2506 N N . GLY A 1 322 ? -14.133 -11.562 3.461 1 98.56 322 GLY A N 1
ATOM 2507 C CA . GLY A 1 322 ? -15.156 -12.586 3.389 1 98.56 322 GLY A CA 1
ATOM 2508 C C . GLY A 1 322 ? -14.898 -13.625 2.312 1 98.56 322 GLY A C 1
ATOM 2509 O O . GLY A 1 322 ? -15.82 -14.305 1.859 1 98.56 322 GLY A O 1
ATOM 2510 N N . VAL A 1 323 ? -13.719 -13.695 1.817 1 98.69 323 VAL A N 1
ATOM 2511 C CA . VAL A 1 323 ? -13.492 -14.594 0.694 1 98.69 323 VAL A CA 1
ATOM 2512 C C . VAL A 1 323 ? -12.312 -15.523 1.006 1 98.69 323 VAL A C 1
ATOM 2514 O O . VAL A 1 323 ? -11.461 -15.188 1.829 1 98.69 323 VAL A O 1
ATOM 2517 N N . PRO A 1 324 ? -12.305 -16.703 0.397 1 98 324 PRO A N 1
ATOM 2518 C CA . PRO A 1 324 ? -11.234 -17.672 0.6 1 98 324 PRO A CA 1
ATOM 2519 C C . PRO A 1 324 ? -10.086 -17.516 -0.397 1 98 324 PRO A C 1
ATOM 2521 O O . PRO A 1 324 ? -10.062 -16.547 -1.162 1 98 324 PRO A O 1
ATOM 2524 N N . HIS A 1 325 ? -9.141 -18.406 -0.381 1 97.81 325 HIS A N 1
ATOM 2525 C CA . HIS A 1 325 ? -7.863 -18.406 -1.086 1 97.81 325 HIS A CA 1
ATOM 2526 C C . HIS A 1 325 ? -8.062 -18.25 -2.588 1 97.81 325 HIS A C 1
ATOM 2528 O O . HIS A 1 325 ? -7.363 -17.453 -3.23 1 97.81 325 HIS A O 1
ATOM 2534 N N . SER A 1 326 ? -9.047 -18.844 -3.25 1 95.31 326 SER A N 1
ATOM 2535 C CA . SER A 1 326 ? -9.18 -18.891 -4.703 1 95.31 326 SER A CA 1
ATOM 2536 C C . SER A 1 326 ? -10.234 -17.922 -5.195 1 95.31 326 SER A C 1
ATOM 2538 O O . SER A 1 326 ? -10.781 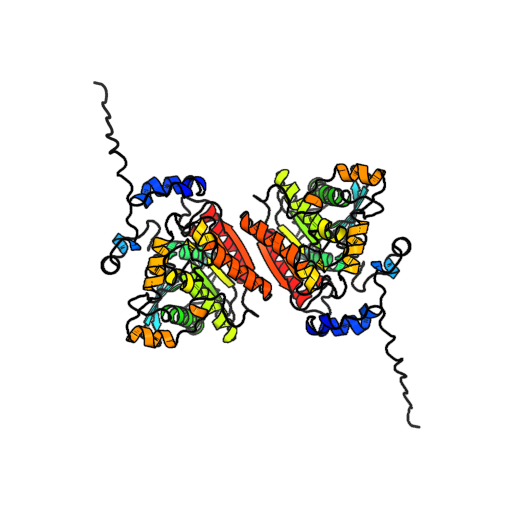-18.078 -6.289 1 95.31 326 SER A O 1
ATOM 2540 N N . PHE A 1 327 ? -10.469 -16.875 -4.438 1 97.31 327 PHE A N 1
ATOM 2541 C CA . PHE A 1 327 ? -11.594 -15.984 -4.711 1 97.31 327 PHE A CA 1
ATOM 2542 C C . PHE A 1 327 ? -11.414 -15.297 -6.059 1 97.31 327 PHE A C 1
ATOM 2544 O O . PHE A 1 327 ? -12.391 -14.961 -6.727 1 97.31 327 PHE A O 1
ATOM 2551 N N . MET A 1 328 ? -10.195 -15.078 -6.535 1 95.94 328 MET A N 1
ATOM 2552 C CA . MET A 1 328 ? -9.93 -14.273 -7.727 1 95.94 328 MET A CA 1
ATOM 2553 C C . MET A 1 328 ? -10.445 -14.969 -8.977 1 95.94 328 MET A C 1
ATOM 2555 O O . MET A 1 328 ? -10.617 -14.336 -10.023 1 95.94 328 MET A O 1
ATOM 2559 N N . GLN A 1 329 ? -10.719 -16.25 -8.836 1 92.19 329 GLN A N 1
ATOM 2560 C CA . GLN A 1 329 ? -11.172 -17.031 -9.984 1 92.19 329 GLN A CA 1
ATOM 2561 C C . GLN A 1 329 ? -12.695 -17.062 -10.055 1 92.19 329 GLN A C 1
ATOM 2563 O O . GLN A 1 329 ? -13.266 -17.656 -10.969 1 92.19 329 GLN A O 1
ATOM 2568 N N . MET A 1 330 ? -13.398 -16.391 -9.188 1 93.69 330 MET A N 1
ATOM 2569 C CA . MET A 1 330 ? -14.844 -16.547 -9.047 1 93.69 330 MET A CA 1
ATOM 2570 C C . MET A 1 330 ? -15.562 -15.242 -9.391 1 93.69 330 MET A C 1
ATOM 2572 O O . MET A 1 330 ? -16.438 -14.789 -8.641 1 93.69 330 MET A O 1
ATOM 2576 N N . THR A 1 331 ? -15.273 -14.688 -10.492 1 90.12 331 THR A N 1
ATOM 2577 C CA . THR A 1 331 ? -15.812 -13.391 -10.906 1 90.12 331 THR A CA 1
ATOM 2578 C C . THR A 1 331 ? -17.328 -13.477 -11.102 1 90.12 331 THR A C 1
ATOM 2580 O O . THR A 1 331 ? -18.031 -12.484 -10.93 1 90.12 331 THR A O 1
ATOM 2583 N N . ALA A 1 332 ? -17.844 -14.633 -11.359 1 89.88 332 ALA A N 1
ATOM 258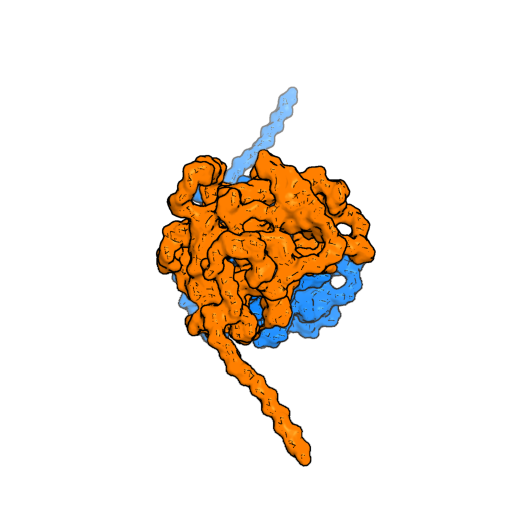4 C CA . ALA A 1 332 ? -19.281 -14.789 -11.617 1 89.88 332 ALA A CA 1
ATOM 2585 C C . ALA A 1 332 ? -20.078 -14.781 -10.312 1 89.88 332 ALA A C 1
ATOM 2587 O O . ALA A 1 332 ? -21.281 -14.562 -10.32 1 89.88 332 ALA A O 1
ATOM 2588 N N . VAL A 1 333 ? -19.391 -14.969 -9.242 1 93.62 333 VAL A N 1
ATOM 2589 C CA . VAL A 1 333 ? -20.094 -15.203 -7.98 1 93.62 333 VAL A CA 1
ATOM 2590 C C . VAL A 1 333 ? -19.766 -14.094 -6.988 1 93.62 333 VAL A C 1
ATOM 2592 O O . VAL A 1 333 ? -20.625 -13.648 -6.23 1 93.62 333 VAL A O 1
ATOM 2595 N N . LEU A 1 334 ? -18.516 -13.648 -7.039 1 97.06 334 LEU A N 1
ATOM 2596 C CA . LEU A 1 334 ? -18.016 -12.797 -5.969 1 97.06 334 LEU A CA 1
ATOM 2597 C C . LEU A 1 334 ? -17.656 -11.414 -6.5 1 97.06 334 LEU A C 1
ATOM 2599 O O . LEU A 1 334 ? -16.734 -11.281 -7.312 1 97.06 334 LEU A O 1
ATOM 2603 N N . PRO A 1 335 ? -18.312 -10.359 -6.02 1 97.81 335 PRO A N 1
ATOM 2604 C CA . PRO A 1 335 ? -17.906 -9 -6.387 1 97.81 335 PRO A CA 1
ATOM 2605 C C . PRO A 1 335 ? -16.453 -8.703 -6.004 1 97.81 335 PRO A C 1
ATOM 2607 O O . PRO A 1 335 ? -15.781 -7.926 -6.684 1 97.81 335 PRO A O 1
ATOM 2610 N N . GLN A 1 336 ? -15.938 -9.359 -4.914 1 98.31 336 GLN A N 1
ATOM 2611 C CA . GLN A 1 336 ? -14.547 -9.203 -4.5 1 98.31 336 GLN A CA 1
ATOM 2612 C C . GLN A 1 336 ? -13.594 -9.625 -5.609 1 98.31 336 GLN A C 1
ATOM 2614 O O . GLN A 1 336 ? -12.5 -9.062 -5.746 1 98.31 336 GLN A O 1
ATOM 2619 N N . SER A 1 337 ? -14.008 -10.594 -6.398 1 97.69 337 SER A N 1
ATOM 2620 C CA . SER A 1 337 ? -13.18 -11.055 -7.516 1 97.69 337 SER A CA 1
ATOM 2621 C C . SER A 1 337 ? -13.094 -10 -8.609 1 97.69 337 SER A C 1
ATOM 2623 O O . SER A 1 337 ? -12.016 -9.75 -9.148 1 97.69 337 SER A O 1
ATOM 2625 N N . THR A 1 338 ? -14.195 -9.375 -8.914 1 97.44 338 THR A N 1
ATOM 2626 C CA . THR A 1 338 ? -14.211 -8.289 -9.883 1 97.44 338 THR A CA 1
ATOM 2627 C C . THR A 1 338 ? -13.383 -7.105 -9.391 1 97.44 338 THR A C 1
ATOM 2629 O O . THR A 1 338 ? -12.625 -6.508 -10.156 1 97.44 338 THR A O 1
ATOM 2632 N N . GLN A 1 339 ? -13.57 -6.828 -8.141 1 98.12 339 GLN A N 1
ATOM 2633 C CA . GLN A 1 339 ? -12.789 -5.754 -7.531 1 98.12 339 GLN A CA 1
ATOM 2634 C C . GLN A 1 339 ? -11.297 -6.039 -7.633 1 98.12 339 GLN A C 1
ATOM 2636 O O . GLN A 1 339 ? -10.508 -5.137 -7.922 1 98.12 339 GLN A O 1
ATOM 2641 N N . TYR A 1 340 ? -10.922 -7.227 -7.332 1 98.44 340 TYR A N 1
ATOM 2642 C CA . TYR A 1 340 ? -9.531 -7.648 -7.449 1 98.44 340 TYR A CA 1
ATOM 2643 C C . TYR A 1 340 ? -9.008 -7.418 -8.859 1 98.44 340 TYR A C 1
ATOM 2645 O O . TYR A 1 340 ? -7.934 -6.844 -9.047 1 98.44 340 TYR A O 1
ATOM 2653 N N . LEU A 1 341 ? -9.734 -7.863 -9.852 1 98 341 LEU A N 1
ATOM 2654 C CA . LEU A 1 341 ? -9.305 -7.715 -11.234 1 98 341 LEU A CA 1
ATOM 2655 C C . LEU A 1 341 ? -9.164 -6.242 -11.609 1 98 341 LEU A C 1
ATOM 2657 O O . LEU A 1 341 ? -8.203 -5.855 -12.266 1 98 341 LEU A O 1
ATOM 2661 N N . ASP A 1 342 ? -10.094 -5.438 -11.172 1 97.94 342 ASP A N 1
ATOM 2662 C CA . ASP A 1 342 ? -10.016 -3.998 -11.398 1 97.94 342 ASP A CA 1
ATOM 2663 C C . ASP A 1 342 ? -8.75 -3.408 -10.781 1 97.94 342 ASP A C 1
ATOM 2665 O O . ASP A 1 342 ? -8.086 -2.572 -11.391 1 97.94 342 ASP A O 1
ATOM 2669 N N . ASP A 1 343 ? -8.453 -3.836 -9.57 1 98.56 343 ASP A N 1
ATOM 2670 C CA . ASP A 1 343 ? -7.266 -3.35 -8.875 1 98.56 343 ASP A CA 1
ATOM 2671 C C . ASP A 1 343 ? -5.992 -3.742 -9.625 1 98.56 343 ASP A C 1
ATOM 2673 O O . ASP A 1 343 ? -5.062 -2.939 -9.75 1 98.56 343 ASP A O 1
ATOM 2677 N N . VAL A 1 344 ? -5.918 -4.977 -10.078 1 98.69 344 VAL A N 1
ATOM 2678 C CA . VAL A 1 344 ? -4.738 -5.461 -10.789 1 98.69 344 VAL A CA 1
ATOM 2679 C C . VAL A 1 344 ? -4.57 -4.688 -12.094 1 98.69 344 VAL A C 1
ATOM 2681 O O . VAL A 1 344 ? -3.461 -4.27 -12.438 1 98.69 344 VAL A O 1
ATOM 2684 N N . VAL A 1 345 ? -5.629 -4.508 -12.82 1 98.19 345 VAL A N 1
ATOM 2685 C CA . VAL A 1 345 ? -5.59 -3.758 -14.07 1 98.19 345 VAL A CA 1
ATOM 2686 C C . VAL A 1 345 ? -5.078 -2.344 -13.812 1 98.19 345 VAL A C 1
ATOM 2688 O O . VAL A 1 345 ? -4.215 -1.848 -14.539 1 98.19 345 VAL A O 1
ATOM 2691 N N . GLU A 1 346 ? -5.609 -1.734 -12.789 1 97.88 346 GLU A N 1
ATOM 2692 C CA . GLU A 1 346 ? -5.168 -0.39 -12.43 1 97.88 346 GLU A CA 1
ATOM 2693 C C . GLU A 1 346 ? -3.676 -0.368 -12.109 1 97.88 346 GLU A C 1
ATOM 2695 O O . GLU A 1 346 ? -2.959 0.545 -12.523 1 97.88 346 GLU A O 1
ATOM 2700 N N . ALA A 1 347 ? -3.197 -1.332 -11.32 1 98.5 347 ALA A N 1
ATOM 2701 C CA . ALA A 1 347 ? -1.785 -1.41 -10.953 1 98.5 347 ALA A CA 1
ATOM 2702 C C . ALA A 1 347 ? -0.906 -1.561 -12.195 1 98.5 347 ALA A C 1
ATOM 2704 O O . ALA A 1 347 ? 0.132 -0.905 -12.305 1 98.5 347 ALA A O 1
ATOM 2705 N N . LEU A 1 348 ? -1.336 -2.402 -13.094 1 98.5 348 LEU A N 1
ATOM 2706 C CA . LEU A 1 348 ? -0.579 -2.641 -14.312 1 98.5 348 LEU A CA 1
ATOM 2707 C C . LEU A 1 348 ? -0.597 -1.409 -15.211 1 98.5 348 LEU A C 1
ATOM 2709 O O . LEU A 1 348 ? 0.417 -1.066 -15.828 1 98.5 348 LEU A O 1
ATOM 2713 N N . CYS A 1 349 ? -1.728 -0.744 -15.289 1 96.94 349 CYS A N 1
ATOM 2714 C CA . CYS A 1 349 ? -1.837 0.493 -16.062 1 96.94 349 CYS A CA 1
ATOM 2715 C C . CYS A 1 349 ? -0.848 1.536 -15.555 1 96.94 349 CYS A C 1
ATOM 2717 O O . CYS A 1 349 ? -0.138 2.158 -16.344 1 96.94 349 CYS A O 1
ATOM 2719 N N . THR A 1 350 ? -0.837 1.691 -14.32 1 96.25 350 THR A N 1
ATOM 2720 C CA . THR A 1 350 ? 0.043 2.678 -13.703 1 96.25 350 THR A CA 1
ATOM 2721 C C . THR A 1 350 ? 1.507 2.312 -13.93 1 96.25 350 THR A C 1
ATOM 2723 O O . THR A 1 350 ? 2.309 3.158 -14.328 1 96.25 350 THR A O 1
ATOM 2726 N N . ALA A 1 351 ? 1.864 1.064 -13.719 1 97.44 351 ALA A N 1
ATOM 2727 C CA . ALA A 1 351 ? 3.25 0.608 -13.789 1 97.44 351 ALA A CA 1
ATOM 2728 C C . ALA A 1 351 ? 3.795 0.721 -15.211 1 97.44 351 ALA A C 1
ATOM 2730 O O . ALA A 1 351 ? 4.969 1.044 -15.414 1 97.44 351 ALA A O 1
ATOM 2731 N N . HIS A 1 352 ? 2.91 0.415 -16.172 1 97.06 352 HIS A N 1
ATOM 2732 C CA . HIS A 1 352 ? 3.357 0.389 -17.562 1 97.06 352 HIS A CA 1
ATOM 2733 C C . HIS A 1 352 ? 3.012 1.691 -18.281 1 97.06 352 HIS A C 1
ATOM 2735 O O . HIS A 1 352 ? 3.365 1.877 -19.438 1 97.06 352 HIS A O 1
ATOM 2741 N N . GLU A 1 353 ? 2.314 2.621 -17.562 1 92 353 GLU A N 1
ATOM 2742 C CA . GLU A 1 353 ? 1.933 3.916 -18.125 1 92 353 GLU A CA 1
ATOM 2743 C C . GLU A 1 353 ? 1.121 3.748 -19.406 1 92 353 GLU A C 1
ATOM 2745 O O . GLU A 1 353 ? 1.443 4.348 -20.438 1 92 353 GLU A O 1
ATOM 2750 N N . VAL A 1 354 ? 0.193 2.883 -19.266 1 89.25 354 VAL A N 1
ATOM 2751 C CA . VAL A 1 354 ? -0.697 2.658 -20.391 1 89.25 354 VAL A CA 1
ATOM 2752 C C . VAL A 1 354 ? -2.133 3.002 -20 1 89.25 354 VAL A C 1
ATOM 2754 O O . VAL A 1 354 ? -2.428 3.207 -18.828 1 89.25 354 VAL A O 1
ATOM 2757 N N . GLU A 1 355 ? -2.988 3.348 -20.984 1 79.44 355 GLU A N 1
ATOM 2758 C CA . GLU A 1 355 ? -4.387 3.697 -20.766 1 79.44 355 GLU A CA 1
ATOM 2759 C C . GLU A 1 355 ? -5.32 2.623 -21.312 1 79.44 355 GLU A C 1
ATOM 2761 O O . GLU A 1 355 ? -5.035 2.012 -22.344 1 79.44 355 GLU A O 1
ATOM 2766 N N . MET B 1 1 ? 53.5 42.75 -6.504 1 21.2 1 MET B N 1
ATOM 2767 C CA . MET B 1 1 ? 52.562 43.031 -5.402 1 21.2 1 MET B CA 1
ATOM 2768 C C . MET B 1 1 ? 51.5 41.938 -5.34 1 21.2 1 MET B C 1
ATOM 2770 O O . MET B 1 1 ? 50.656 41.812 -6.254 1 21.2 1 MET B O 1
ATOM 2774 N N . ALA B 1 2 ? 51.781 40.75 -4.59 1 26.81 2 ALA B N 1
ATOM 2775 C CA . ALA B 1 2 ? 51.062 39.531 -4.277 1 26.81 2 ALA B CA 1
ATOM 2776 C C . ALA B 1 2 ? 49.719 39.812 -3.611 1 26.81 2 ALA B C 1
ATOM 2778 O O . ALA B 1 2 ? 49.656 40.5 -2.586 1 26.81 2 ALA B O 1
ATOM 2779 N N . ALA B 1 3 ? 48.594 39.906 -4.355 1 29.12 3 ALA B N 1
ATOM 2780 C CA . ALA B 1 3 ? 47.219 40.125 -3.889 1 29.12 3 ALA B CA 1
ATOM 2781 C C . ALA B 1 3 ? 46.906 39.219 -2.713 1 29.12 3 ALA B C 1
ATOM 2783 O O . ALA B 1 3 ? 46.938 38 -2.834 1 29.12 3 ALA B O 1
ATOM 2784 N N . SER B 1 4 ? 47.156 39.594 -1.453 1 29.14 4 SER B N 1
ATOM 2785 C CA . SER B 1 4 ? 46.844 38.906 -0.193 1 29.14 4 SER B CA 1
ATOM 2786 C C . SER B 1 4 ? 45.375 38.656 -0.032 1 29.14 4 SER B C 1
ATOM 2788 O O . SER B 1 4 ? 44.594 39.562 0.297 1 29.14 4 SER B O 1
ATOM 2790 N N . SER B 1 5 ? 44.625 37.969 -0.909 1 32.66 5 SER B N 1
ATOM 2791 C CA . SER B 1 5 ? 43.188 37.719 -0.771 1 32.66 5 SER B CA 1
ATOM 2792 C C . SER B 1 5 ? 42.906 36.938 0.516 1 32.66 5 SER B C 1
ATOM 2794 O O . SER B 1 5 ? 43.062 35.719 0.57 1 32.66 5 SER B O 1
ATOM 2796 N N . SER B 1 6 ? 43.25 37.438 1.711 1 32.56 6 SER B N 1
ATOM 2797 C CA . SER B 1 6 ? 42.938 36.781 2.98 1 32.56 6 SER B CA 1
ATOM 2798 C C . SER B 1 6 ? 41.438 36.562 3.137 1 32.56 6 SER B C 1
ATOM 2800 O O . SER B 1 6 ? 40.688 37.5 3.455 1 32.56 6 SER B O 1
ATOM 2802 N N . SER B 1 7 ? 40.719 35.969 2.238 1 35.44 7 SER B N 1
ATOM 2803 C CA . SER B 1 7 ? 39.312 35.688 2.508 1 35.44 7 SER B CA 1
ATOM 2804 C C . SER B 1 7 ? 39.094 35.094 3.893 1 35.44 7 SER B C 1
ATOM 2806 O O . SER B 1 7 ? 39.562 33.969 4.152 1 35.44 7 SER B O 1
ATOM 2808 N N . LEU B 1 8 ? 39.125 35.812 4.988 1 35.19 8 LEU B N 1
ATOM 2809 C CA . LEU B 1 8 ? 38.844 35.469 6.371 1 35.19 8 LEU B CA 1
ATOM 2810 C C . LEU B 1 8 ? 37.531 34.656 6.461 1 35.19 8 LEU B C 1
ATOM 2812 O O . LEU B 1 8 ? 36.469 35.156 6.121 1 35.19 8 LEU B O 1
ATOM 2816 N N . SER B 1 9 ? 37.531 33.375 6.121 1 38.94 9 SER B N 1
ATOM 2817 C CA . SER B 1 9 ? 36.469 32.438 6.434 1 38.94 9 SER B CA 1
ATOM 2818 C C . SER B 1 9 ? 36 32.562 7.883 1 38.94 9 SER B C 1
ATOM 2820 O O . SER B 1 9 ? 36.781 32.312 8.812 1 38.94 9 SER B O 1
ATOM 2822 N N . SER B 1 10 ? 35.219 33.531 8.312 1 42.44 10 SER B N 1
ATOM 2823 C CA . SER B 1 10 ? 34.594 33.594 9.633 1 42.44 10 SER B CA 1
ATOM 2824 C C . SER B 1 10 ? 34.281 32.188 10.172 1 42.44 10 SER B C 1
ATOM 2826 O O . SER B 1 10 ? 33.812 31.344 9.43 1 42.44 10 SER B O 1
ATOM 2828 N N . PRO B 1 11 ? 34.875 31.672 11.219 1 47.81 11 PRO B N 1
ATOM 2829 C CA . PRO B 1 11 ? 34.656 30.344 11.797 1 47.81 11 PRO B CA 1
ATOM 2830 C C . PRO B 1 11 ? 33.156 29.969 11.867 1 47.81 11 PRO B C 1
ATOM 2832 O O . PRO B 1 11 ? 32.312 30.844 11.977 1 47.81 11 PRO B O 1
ATOM 2835 N N . PRO B 1 12 ? 32.75 28.859 11.258 1 53.72 12 PRO B N 1
ATOM 2836 C CA . PRO B 1 12 ? 31.344 28.469 11.289 1 53.72 12 PRO B CA 1
ATOM 2837 C C . PRO B 1 12 ? 30.719 28.609 12.68 1 53.72 12 PRO B C 1
ATOM 2839 O O . PRO B 1 12 ? 31.359 28.281 13.68 1 53.72 12 PRO B O 1
ATOM 2842 N N . SER B 1 13 ? 29.891 29.641 13.086 1 68.38 13 SER B N 1
ATOM 2843 C CA . SER B 1 13 ? 29.156 29.875 14.32 1 68.38 13 SER B CA 1
ATOM 2844 C C . SER B 1 13 ? 28.625 28.578 14.906 1 68.38 13 SER B C 1
ATOM 2846 O O . SER B 1 13 ? 28.406 27.609 14.18 1 68.38 13 SER B O 1
ATOM 2848 N N . THR B 1 14 ? 28.844 28.297 16.266 1 86.69 14 THR B N 1
ATOM 2849 C CA . THR B 1 14 ? 28.328 27.156 17.031 1 86.69 14 THR B CA 1
ATOM 2850 C C . THR B 1 14 ? 26.859 26.922 16.719 1 86.69 14 THR B C 1
ATOM 2852 O O . THR B 1 14 ? 26.031 27.828 16.828 1 86.69 14 THR B O 1
ATOM 2855 N N . PRO B 1 15 ? 26.578 25.75 16.25 1 91.62 15 PRO B N 1
ATOM 2856 C CA . PRO B 1 15 ? 25.172 25.469 15.93 1 91.62 15 PRO B CA 1
ATOM 2857 C C . PRO B 1 15 ? 24.25 25.578 17.156 1 91.62 15 PRO B C 1
ATOM 2859 O O . PRO B 1 15 ? 24.656 25.234 18.266 1 91.62 15 PRO B O 1
ATOM 2862 N N . ILE B 1 16 ? 23.094 26.125 17.031 1 91.56 16 ILE B N 1
ATOM 2863 C CA . ILE B 1 16 ? 22.078 26.234 18.062 1 91.56 16 ILE B CA 1
ATOM 2864 C C . ILE B 1 16 ? 21.438 24.875 18.328 1 91.56 16 ILE B C 1
ATOM 2866 O O . ILE B 1 16 ? 21.25 24.484 19.484 1 91.56 16 ILE B O 1
ATOM 2870 N N . ASN B 1 17 ? 21.094 24.156 17.297 1 93.88 17 ASN B N 1
ATOM 2871 C CA . ASN B 1 17 ? 20.453 22.844 17.359 1 93.88 17 ASN B CA 1
ATOM 2872 C C . ASN B 1 17 ? 21.234 21.812 16.547 1 93.88 17 ASN B C 1
ATOM 2874 O O . ASN B 1 17 ? 20.797 21.422 15.453 1 93.88 17 ASN B O 1
ATOM 2878 N N . PRO B 1 18 ? 22.312 21.359 17.031 1 95.88 18 PRO B N 1
ATOM 2879 C CA . PRO B 1 18 ? 23.078 20.359 16.281 1 95.88 18 PRO B CA 1
ATOM 2880 C C . PRO B 1 18 ? 22.344 19.016 16.188 1 95.88 18 PRO B C 1
ATOM 2882 O O . PRO B 1 18 ? 21.547 18.672 17.062 1 95.88 18 PRO B O 1
ATOM 2885 N N . ILE B 1 19 ? 22.656 18.297 15.141 1 97.44 19 ILE B N 1
ATOM 2886 C CA . ILE B 1 19 ? 22.125 16.938 15.047 1 97.44 19 ILE B CA 1
ATOM 2887 C C . ILE B 1 19 ? 22.703 16.078 16.172 1 97.44 19 ILE B C 1
ATOM 2889 O O . ILE B 1 19 ? 23.906 16.125 16.438 1 97.44 19 ILE B O 1
ATOM 2893 N N . HIS B 1 20 ? 21.828 15.375 16.812 1 97.06 20 HIS B N 1
ATOM 2894 C CA . HIS B 1 20 ? 22.297 14.461 17.844 1 97.06 20 HIS B CA 1
ATOM 2895 C C . HIS B 1 20 ? 23.203 13.383 17.266 1 97.06 20 HIS B C 1
ATOM 2897 O O . HIS B 1 20 ? 22.938 12.852 16.188 1 97.06 20 HIS B O 1
ATOM 2903 N N . PRO B 1 21 ? 24.219 13.023 17.922 1 96.75 21 PRO B N 1
ATOM 2904 C CA . PRO B 1 21 ? 25.188 12.047 17.406 1 96.75 21 PRO B CA 1
ATOM 2905 C C . PRO B 1 21 ? 24.531 10.703 17.062 1 96.75 21 PRO B C 1
ATOM 2907 O O . PRO B 1 21 ? 24.953 10.047 16.094 1 96.75 21 PRO B O 1
ATOM 2910 N N . ASP B 1 22 ? 23.516 10.328 17.781 1 95.94 22 ASP B N 1
ATOM 2911 C CA . ASP B 1 22 ? 22.828 9.062 17.547 1 95.94 22 ASP B CA 1
ATOM 2912 C C . ASP B 1 22 ? 22.125 9.047 16.188 1 95.94 22 ASP B C 1
ATOM 2914 O O . ASP B 1 22 ? 21.766 7.98 15.688 1 95.94 22 ASP B O 1
ATOM 2918 N N . MET B 1 23 ? 21.938 10.227 15.664 1 97.94 23 MET B N 1
ATOM 2919 C CA . MET B 1 23 ? 21.078 10.32 14.484 1 97.94 23 MET B CA 1
ATOM 2920 C C . MET B 1 23 ? 21.922 10.547 13.227 1 97.94 23 MET B C 1
ATOM 2922 O O . MET B 1 23 ? 21.453 10.32 12.109 1 97.94 23 MET B O 1
ATOM 2926 N N . VAL B 1 24 ? 23.141 10.945 13.344 1 97.44 24 VAL B N 1
ATOM 2927 C CA . VAL B 1 24 ? 23.969 11.352 12.211 1 97.44 24 VAL B CA 1
ATOM 2928 C C . VAL B 1 24 ? 24.109 10.195 11.227 1 97.44 24 VAL B C 1
ATOM 2930 O O . VAL B 1 24 ? 23.938 10.375 10.016 1 97.44 24 VAL B O 1
ATOM 2933 N N . GLY B 1 25 ? 24.344 8.961 11.734 1 97.31 25 GLY B N 1
ATOM 2934 C CA . GLY B 1 25 ? 24.578 7.801 10.891 1 97.31 25 GLY B CA 1
ATOM 2935 C C . GLY B 1 25 ? 23.297 7.258 10.273 1 97.31 25 GLY B C 1
ATOM 2936 O O . GLY B 1 25 ? 23.344 6.469 9.328 1 97.31 25 GLY B O 1
ATOM 2937 N N . ARG B 1 26 ? 22.156 7.695 10.75 1 97.94 26 ARG B N 1
ATOM 2938 C CA . ARG B 1 26 ? 20.859 7.199 10.281 1 97.94 26 ARG B CA 1
ATOM 2939 C C . ARG B 1 26 ? 20.297 8.094 9.188 1 97.94 26 ARG B C 1
ATOM 2941 O O . ARG B 1 26 ? 19.438 7.668 8.406 1 97.94 26 ARG B O 1
ATOM 2948 N N . LEU B 1 27 ? 20.75 9.32 9.125 1 98.56 27 LEU B N 1
ATOM 2949 C CA . LEU B 1 27 ? 20.219 10.312 8.203 1 98.56 27 LEU B CA 1
ATOM 2950 C C . LEU B 1 27 ? 21.047 10.352 6.918 1 98.56 27 LEU B C 1
ATOM 2952 O O . LEU B 1 27 ? 22.25 10.133 6.949 1 98.56 27 LEU B O 1
ATOM 2956 N N . ASP B 1 28 ? 20.375 10.617 5.793 1 98.5 28 ASP B N 1
ATOM 2957 C CA . ASP B 1 28 ? 21.062 10.82 4.52 1 98.5 28 ASP B CA 1
ATOM 2958 C C . ASP B 1 28 ? 22.156 11.883 4.641 1 98.5 28 ASP B C 1
ATOM 2960 O O . ASP B 1 28 ? 21.906 12.961 5.18 1 98.5 28 ASP B O 1
ATOM 2964 N N . PRO B 1 29 ? 23.328 11.633 4.133 1 98.12 29 PRO B N 1
ATOM 2965 C CA . PRO B 1 29 ? 24.438 12.586 4.258 1 98.12 29 PRO B CA 1
ATOM 2966 C C . PRO B 1 29 ? 24.109 13.945 3.641 1 98.12 29 PRO B C 1
ATOM 2968 O O . PRO B 1 29 ? 24.594 14.977 4.117 1 98.12 29 PRO B O 1
ATOM 2971 N N . ARG B 1 30 ? 23.422 13.992 2.564 1 97.75 30 ARG B N 1
ATOM 2972 C CA . ARG B 1 30 ? 23.031 15.258 1.951 1 97.75 30 ARG B CA 1
ATOM 2973 C C . ARG B 1 30 ? 22.203 16.109 2.916 1 97.75 30 ARG B C 1
ATOM 2975 O O . ARG B 1 30 ? 22.359 17.328 2.957 1 97.75 30 ARG B O 1
ATOM 2982 N N . PHE B 1 31 ? 21.297 15.422 3.686 1 98 31 PHE B N 1
ATOM 2983 C CA . PHE B 1 31 ? 20.516 16.141 4.695 1 98 31 PHE B CA 1
ATOM 2984 C C . PHE B 1 31 ? 21.422 16.656 5.805 1 98 31 PHE B C 1
ATOM 2986 O O . PHE B 1 31 ? 21.281 17.797 6.246 1 98 31 PHE B O 1
ATOM 2993 N N . VAL B 1 32 ? 22.281 15.789 6.258 1 98 32 VAL B N 1
ATOM 2994 C CA . VAL B 1 32 ? 23.188 16.156 7.348 1 98 32 VAL B CA 1
ATOM 2995 C C . VAL B 1 32 ? 23.969 17.406 6.969 1 98 32 VAL B C 1
ATOM 2997 O O . VAL B 1 32 ? 24.094 18.344 7.777 1 98 32 VAL B O 1
ATOM 3000 N N . GLU B 1 33 ? 24.453 17.438 5.758 1 97.25 33 GLU B N 1
ATOM 3001 C CA . GLU B 1 33 ? 25.203 18.594 5.285 1 97.25 33 GLU B CA 1
ATOM 3002 C C . GLU B 1 33 ? 24.328 19.844 5.262 1 97.25 33 GLU B C 1
ATOM 3004 O O . GLU B 1 33 ? 24.719 20.891 5.762 1 97.25 33 GLU B O 1
ATOM 3009 N N . TYR B 1 34 ? 23.188 19.703 4.707 1 95.75 34 TYR B N 1
ATOM 3010 C CA . TYR B 1 34 ? 22.25 20.812 4.609 1 95.75 34 TYR B CA 1
ATOM 3011 C C . TYR B 1 34 ? 21.859 21.312 5.992 1 95.75 34 TYR B C 1
ATOM 3013 O O . TYR B 1 34 ? 21.844 22.531 6.242 1 95.75 34 TYR B O 1
ATOM 3021 N N . TYR B 1 35 ? 21.516 20.422 6.875 1 96.19 35 TYR B N 1
ATOM 3022 C CA . TYR B 1 35 ? 21.109 20.75 8.234 1 96.19 35 TYR B CA 1
ATOM 3023 C C . TYR B 1 35 ? 22.219 21.516 8.953 1 96.19 35 TYR B C 1
ATOM 3025 O O . TYR B 1 35 ? 21.969 22.578 9.547 1 96.19 35 TYR B O 1
ATOM 3033 N N . ASN B 1 36 ? 23.422 21.016 8.891 1 95.75 36 ASN B N 1
ATOM 3034 C CA . ASN B 1 36 ? 24.547 21.609 9.602 1 95.75 36 ASN B CA 1
ATOM 3035 C C . ASN B 1 36 ? 24.859 23 9.07 1 95.75 36 ASN B C 1
ATOM 3037 O O . ASN B 1 36 ? 25.266 23.875 9.828 1 95.75 36 ASN B O 1
ATOM 3041 N N . LYS B 1 37 ? 24.688 23.188 7.785 1 94.12 37 LYS B N 1
ATOM 3042 C CA . LYS B 1 37 ? 25.031 24.453 7.152 1 94.12 37 LYS B CA 1
ATOM 3043 C C . LYS B 1 37 ? 23.953 25.5 7.414 1 94.12 37 LYS B C 1
ATOM 3045 O O . LYS B 1 37 ? 24.25 26.688 7.562 1 94.12 37 LYS B O 1
ATOM 3050 N N . ILE B 1 38 ? 22.75 25.062 7.492 1 92.06 38 ILE B N 1
ATOM 3051 C CA . ILE B 1 38 ? 21.672 26.047 7.445 1 92.06 38 ILE B CA 1
ATOM 3052 C C . ILE B 1 38 ? 20.781 25.891 8.672 1 92.06 38 ILE B C 1
ATOM 3054 O O . ILE B 1 38 ? 20.703 26.781 9.516 1 92.06 38 ILE B O 1
ATOM 3058 N N . LEU B 1 39 ? 20.172 24.719 8.875 1 92.38 39 LEU B N 1
ATOM 3059 C CA . LEU B 1 39 ? 19.062 24.531 9.797 1 92.38 39 LEU B CA 1
ATOM 3060 C C . LEU B 1 39 ? 19.562 24.484 11.242 1 92.38 39 LEU B C 1
ATOM 3062 O O . LEU B 1 39 ? 18.844 24.875 12.164 1 92.38 39 LEU B O 1
ATOM 3066 N N . ALA B 1 40 ? 20.781 24.078 11.414 1 93.94 40 ALA B N 1
ATOM 3067 C CA . ALA B 1 40 ? 21.328 23.922 12.75 1 93.94 40 ALA B CA 1
ATOM 3068 C C . ALA B 1 40 ? 21.484 25.281 13.438 1 93.94 40 ALA B C 1
ATOM 3070 O O . ALA B 1 40 ? 21.625 25.344 14.664 1 93.94 40 ALA B O 1
ATOM 3071 N N . HIS B 1 41 ? 21.438 26.312 12.656 1 91.19 41 HIS B N 1
ATOM 3072 C CA . HIS B 1 41 ? 21.719 27.641 13.188 1 91.19 41 HIS B CA 1
ATOM 3073 C C . HIS B 1 41 ? 20.422 28.422 13.391 1 91.19 41 HIS B C 1
ATOM 3075 O O . HIS B 1 41 ? 20.453 29.609 13.711 1 91.19 41 HIS B O 1
ATOM 3081 N N . LYS B 1 42 ? 19.391 27.766 13.234 1 87.75 42 LYS B N 1
ATOM 3082 C CA . LYS B 1 42 ? 18.078 28.375 13.445 1 87.75 42 LYS B CA 1
ATOM 3083 C C . LYS B 1 42 ? 17.422 27.859 14.719 1 87.75 42 LYS B C 1
ATOM 3085 O O . LYS B 1 42 ? 17.531 26.672 15.039 1 87.75 42 LYS B O 1
ATOM 3090 N N . VAL B 1 43 ? 16.828 28.797 15.383 1 88.5 43 VAL B N 1
ATOM 3091 C CA . VAL B 1 43 ? 16.047 28.406 16.547 1 88.5 43 VAL B CA 1
ATOM 3092 C C . VAL B 1 43 ? 14.75 27.734 16.109 1 88.5 43 VAL B C 1
ATOM 3094 O O . VAL B 1 43 ? 14.117 28.172 15.133 1 88.5 43 VAL B O 1
ATOM 3097 N N . ALA B 1 44 ? 14.445 26.641 16.797 1 86.75 44 ALA B N 1
ATOM 3098 C CA . ALA B 1 44 ? 13.164 26 16.516 1 86.75 44 ALA B CA 1
ATOM 3099 C C . ALA B 1 44 ? 12.008 26.734 17.172 1 86.75 44 ALA B C 1
ATOM 3101 O O . ALA B 1 44 ? 12.188 27.344 18.234 1 86.75 44 ALA B O 1
ATOM 3102 N N . THR B 1 45 ? 10.867 26.641 16.578 1 84.5 45 THR B N 1
ATOM 3103 C CA . THR B 1 45 ? 9.734 27.453 17.016 1 84.5 45 THR B CA 1
ATOM 3104 C C . THR B 1 45 ? 9.336 27.094 18.438 1 84.5 45 THR B C 1
ATOM 3106 O O . THR B 1 45 ? 8.836 27.953 19.188 1 84.5 45 THR B O 1
ATOM 3109 N N . HIS B 1 46 ? 9.523 25.781 18.812 1 87.31 46 HIS B N 1
ATOM 3110 C CA . HIS B 1 46 ? 9.117 25.391 20.156 1 87.31 46 HIS B CA 1
ATOM 3111 C C . HIS B 1 46 ? 10.094 25.922 21.203 1 87.31 46 HIS B C 1
ATOM 3113 O O . HIS B 1 46 ? 9.852 25.797 22.406 1 87.31 46 HIS B O 1
ATOM 3119 N N . GLN B 1 47 ? 11.148 26.516 20.703 1 90.38 47 GLN B N 1
ATOM 3120 C CA . GLN B 1 47 ? 12.156 27.109 21.578 1 90.38 47 GLN B CA 1
ATOM 3121 C C . GLN B 1 47 ? 11.945 28.609 21.719 1 90.38 47 GLN B C 1
ATOM 3123 O O . GLN B 1 47 ? 12.742 29.297 22.375 1 90.38 47 GLN B O 1
ATOM 3128 N N . VAL B 1 48 ? 10.938 29.125 21.078 1 92.5 48 VAL B N 1
ATOM 3129 C CA . VAL B 1 48 ? 10.547 30.531 21.094 1 92.5 48 VAL B CA 1
ATOM 3130 C C . VAL B 1 48 ? 9.172 30.672 21.75 1 92.5 48 VAL B C 1
ATOM 3132 O O . VAL B 1 48 ? 8.281 29.859 21.516 1 92.5 48 VAL B O 1
ATOM 3135 N N . PRO B 1 49 ? 9.039 31.688 22.641 1 94 49 PRO B N 1
ATOM 3136 C CA . PRO B 1 49 ? 7.688 31.891 23.172 1 94 49 PRO B CA 1
ATOM 3137 C C . PRO B 1 49 ? 6.641 32.062 22.062 1 94 49 PRO B C 1
ATOM 3139 O O . PRO B 1 49 ? 6.867 32.781 21.094 1 94 49 PRO B O 1
ATOM 3142 N N . LEU B 1 50 ? 5.57 31.344 22.281 1 94.69 50 LEU B N 1
ATOM 3143 C CA . LEU B 1 50 ? 4.539 31.266 21.25 1 94.69 50 LEU B CA 1
ATOM 3144 C C . LEU B 1 50 ? 4.082 32.656 20.844 1 94.69 50 LEU B C 1
ATOM 3146 O O . LEU B 1 50 ? 3.863 32.938 19.656 1 94.69 50 LEU B O 1
ATOM 3150 N N . ALA B 1 51 ? 3.957 33.531 21.781 1 94.88 51 ALA B N 1
ATOM 3151 C CA . ALA B 1 51 ? 3.51 34.906 21.531 1 94.88 51 ALA B CA 1
ATOM 3152 C C . ALA B 1 51 ? 4.445 35.625 20.562 1 94.88 51 ALA B C 1
ATOM 3154 O O . ALA B 1 51 ? 4 36.438 19.75 1 94.88 51 ALA B O 1
ATOM 3155 N N . GLU B 1 52 ? 5.719 35.344 20.688 1 94 52 GLU B N 1
ATOM 3156 C CA . GLU B 1 52 ? 6.703 35.969 19.781 1 94 52 GLU B CA 1
ATOM 3157 C C . GLU B 1 52 ? 6.555 35.406 18.375 1 94 52 GLU B C 1
ATOM 3159 O O . GLU B 1 52 ? 6.676 36.188 17.406 1 94 52 GLU B O 1
ATOM 3164 N N . VAL B 1 53 ? 6.277 34.125 18.281 1 92.69 53 VAL B N 1
ATOM 3165 C CA . VAL B 1 53 ? 6.074 33.531 16.969 1 92.69 53 VAL B CA 1
ATOM 3166 C C . VAL B 1 53 ? 4.812 34.125 16.328 1 92.69 53 VAL B C 1
ATOM 3168 O O . VAL B 1 53 ? 4.805 34.438 15.133 1 92.69 53 VAL B O 1
ATOM 3171 N N . ARG B 1 54 ? 3.729 34.312 17.141 1 94.81 54 ARG B N 1
ATOM 3172 C CA . ARG B 1 54 ? 2.475 34.875 16.641 1 94.81 54 ARG B CA 1
ATOM 3173 C C . ARG B 1 54 ? 2.674 36.281 16.125 1 94.81 54 ARG B C 1
ATOM 3175 O O . ARG B 1 54 ? 2.084 36.656 15.109 1 94.81 54 ARG B O 1
ATOM 3182 N N . ALA B 1 55 ? 3.551 36.969 16.766 1 93.38 55 ALA B N 1
ATOM 3183 C CA . ALA B 1 55 ? 3.771 38.375 16.453 1 93.38 55 ALA B CA 1
ATOM 3184 C C . ALA B 1 55 ? 4.539 38.531 15.148 1 93.38 55 ALA B C 1
ATOM 3186 O O . ALA B 1 55 ? 4.316 39.469 14.398 1 93.38 55 ALA B O 1
ATOM 3187 N N . ASN B 1 56 ? 5.492 37.594 14.922 1 89.69 56 ASN B N 1
ATOM 3188 C CA . ASN B 1 56 ? 6.305 37.688 13.719 1 89.69 56 ASN B CA 1
ATOM 3189 C C . ASN B 1 56 ? 6.605 36.281 13.148 1 89.69 56 ASN B C 1
ATOM 3191 O O . ASN B 1 56 ? 7.758 35.844 13.133 1 89.69 56 ASN B O 1
ATOM 3195 N N . PRO B 1 57 ? 5.617 35.688 12.523 1 85.19 57 PRO B N 1
ATOM 3196 C CA . PRO B 1 57 ? 5.816 34.344 12.023 1 85.19 57 PRO B CA 1
ATOM 3197 C C . PRO B 1 57 ? 6.922 34.25 10.969 1 85.19 57 PRO B C 1
ATOM 3199 O O . PRO B 1 57 ? 7.648 33.25 10.914 1 85.19 57 PRO B O 1
ATOM 3202 N N . ALA B 1 58 ? 7.137 35.219 10.203 1 83 58 ALA B N 1
ATOM 3203 C CA . ALA B 1 58 ? 8.117 35.188 9.125 1 83 58 ALA B CA 1
ATOM 3204 C C . ALA B 1 58 ? 9.539 35.094 9.672 1 83 58 ALA B C 1
ATOM 3206 O O . ALA B 1 58 ? 10.406 34.469 9.039 1 83 58 ALA B O 1
ATOM 3207 N N . ALA B 1 59 ? 9.75 35.594 10.844 1 83.75 59 ALA B N 1
ATOM 3208 C CA . ALA B 1 59 ? 11.078 35.594 11.453 1 83.75 59 ALA B CA 1
ATOM 3209 C C . ALA B 1 59 ? 11.523 34.188 11.797 1 83.75 59 ALA B C 1
ATOM 3211 O O . ALA B 1 59 ? 12.719 33.906 11.898 1 83.75 59 ALA B O 1
ATOM 3212 N N . TRP B 1 60 ? 10.523 33.375 11.773 1 81.75 60 TRP B N 1
ATOM 3213 C CA . TRP B 1 60 ? 10.844 32.031 12.242 1 81.75 60 TRP B CA 1
ATOM 3214 C C . TRP B 1 60 ? 10.539 30.984 11.164 1 81.75 60 TRP B C 1
ATOM 3216 O O . TRP B 1 60 ? 10.531 29.797 11.438 1 81.75 60 TRP B O 1
ATOM 3226 N N . ALA B 1 61 ? 10.32 31.547 10.008 1 79.5 61 ALA B N 1
ATOM 3227 C CA . ALA B 1 61 ? 9.938 30.688 8.898 1 79.5 61 ALA B CA 1
ATOM 3228 C C . ALA B 1 61 ? 11.133 29.859 8.414 1 79.5 61 ALA B C 1
ATOM 3230 O O . ALA B 1 61 ? 12.273 30.344 8.43 1 79.5 61 ALA B O 1
ATOM 3231 N N . ARG B 1 62 ? 10.758 28.641 7.992 1 79.56 62 ARG B N 1
ATOM 3232 C CA . ARG B 1 62 ? 11.781 27.797 7.375 1 79.56 62 ARG B CA 1
ATOM 3233 C C . ARG B 1 62 ? 12.047 28.234 5.938 1 79.56 62 ARG B C 1
ATOM 3235 O O . ARG B 1 62 ? 11.234 28.938 5.332 1 79.56 62 ARG B O 1
ATOM 3242 N N . PRO B 1 63 ? 13.156 27.797 5.383 1 73.06 63 PRO B N 1
ATOM 3243 C CA . PRO B 1 63 ? 13.586 28.297 4.066 1 73.06 63 PRO B CA 1
ATOM 3244 C C . PRO B 1 63 ? 12.633 27.875 2.947 1 73.06 63 PRO B C 1
ATOM 3246 O O . PRO B 1 63 ? 12.609 28.5 1.887 1 73.06 63 PRO B O 1
ATOM 3249 N N . TRP B 1 64 ? 11.852 26.906 3.174 1 72.5 64 TRP B N 1
ATOM 3250 C CA . TRP B 1 64 ? 11.031 26.391 2.08 1 72.5 64 TRP B CA 1
ATOM 3251 C C . TRP B 1 64 ? 9.672 27.094 2.043 1 72.5 64 TRP B C 1
ATOM 3253 O O . TRP B 1 64 ? 8.852 26.828 1.162 1 72.5 64 TRP B O 1
ATOM 3263 N N . ILE B 1 65 ? 9.453 27.953 2.855 1 72.25 65 ILE B N 1
ATOM 3264 C CA . ILE B 1 65 ? 8.203 28.703 2.883 1 72.25 65 ILE B CA 1
ATOM 3265 C C . ILE B 1 65 ? 8.258 29.828 1.846 1 72.25 65 ILE B C 1
ATOM 3267 O O . ILE B 1 65 ? 9.133 30.688 1.901 1 72.25 65 ILE B O 1
ATOM 3271 N N . GLN B 1 66 ? 7.445 29.625 0.758 1 70.06 66 GLN B N 1
ATOM 3272 C CA . GLN B 1 66 ? 7.398 30.609 -0.324 1 70.06 66 GLN B CA 1
ATOM 3273 C C . GLN B 1 66 ? 5.961 31.016 -0.638 1 70.06 66 GLN B C 1
ATOM 3275 O O . GLN B 1 66 ? 5.055 30.188 -0.607 1 70.06 66 GLN B O 1
ATOM 3280 N N . ASP B 1 67 ? 5.734 32.281 -0.725 1 69.06 67 ASP B N 1
ATOM 3281 C CA . ASP B 1 67 ? 4.371 32.719 -1.009 1 69.06 67 ASP B CA 1
ATOM 3282 C C . ASP B 1 67 ? 4.262 33.312 -2.416 1 69.06 67 ASP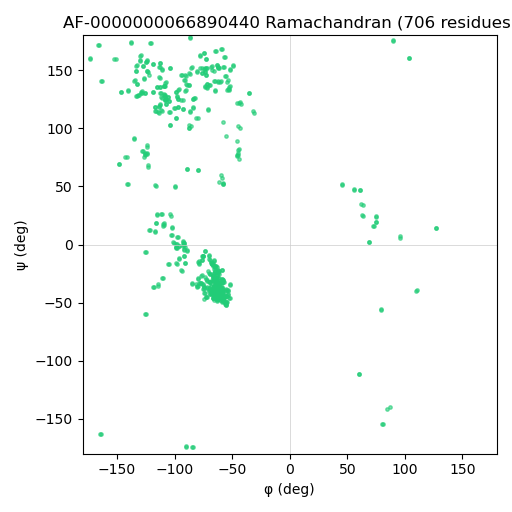 B C 1
ATOM 3284 O O . ASP B 1 67 ? 3.285 33.969 -2.738 1 69.06 67 ASP B O 1
ATOM 3288 N N . ASP B 1 68 ? 5.121 33.094 -3.172 1 66.44 68 ASP B N 1
ATOM 3289 C CA . ASP B 1 68 ? 4.91 33.562 -4.531 1 66.44 68 ASP B CA 1
ATOM 3290 C C . ASP B 1 68 ? 4.129 32.562 -5.367 1 66.44 68 ASP B C 1
ATOM 3292 O O . ASP B 1 68 ? 4.676 31.547 -5.789 1 66.44 68 ASP B O 1
ATOM 3296 N N . ASN B 1 69 ? 2.764 32.938 -5.516 1 69 69 ASN B N 1
ATOM 3297 C CA . ASN B 1 69 ? 1.941 31.906 -6.152 1 69 69 ASN B CA 1
ATOM 3298 C C . ASN B 1 69 ? 1.03 32.5 -7.219 1 69 69 ASN B C 1
ATOM 3300 O O . ASN B 1 69 ? -0.079 32.938 -6.918 1 69 69 ASN B O 1
ATOM 3304 N N . PRO B 1 70 ? 1.487 32.531 -8.406 1 77.44 70 PRO B N 1
ATOM 3305 C CA . PRO B 1 70 ? 0.556 32.969 -9.438 1 77.44 70 PRO B CA 1
ATOM 3306 C C . PRO B 1 70 ? -0.66 32.062 -9.586 1 77.44 70 PRO B C 1
ATOM 3308 O O . PRO B 1 70 ? -0.609 30.906 -9.188 1 77.44 70 PRO B O 1
ATOM 3311 N N . ASN B 1 71 ? -1.817 32.656 -10.055 1 82.75 71 ASN B N 1
ATOM 3312 C CA . ASN B 1 71 ? -3.066 31.953 -10.336 1 82.75 71 ASN B CA 1
ATOM 3313 C C . ASN B 1 71 ? -3.654 31.344 -9.062 1 82.75 71 ASN B C 1
ATOM 3315 O O . ASN B 1 71 ? -4.059 30.172 -9.07 1 82.75 71 ASN B O 1
ATOM 3319 N N . THR B 1 72 ? -3.439 32.031 -8.008 1 93.06 72 THR B N 1
ATOM 3320 C CA . THR B 1 72 ? -4.07 31.656 -6.75 1 93.06 72 THR B CA 1
ATOM 3321 C C . THR B 1 72 ? -5.086 32.688 -6.312 1 93.06 72 THR B C 1
ATOM 3323 O O . THR B 1 72 ? -4.996 33.875 -6.711 1 93.06 72 THR B O 1
ATOM 3326 N N . LYS B 1 73 ? -6.066 32.281 -5.578 1 95.06 73 LYS B N 1
ATOM 3327 C CA . LYS B 1 73 ? -7.059 33.156 -4.965 1 95.06 73 LYS B CA 1
ATOM 3328 C C . LYS B 1 73 ? -7.41 32.688 -3.555 1 95.06 73 LYS B C 1
ATOM 3330 O O . LYS B 1 73 ? -7.605 31.5 -3.322 1 95.06 73 LYS B O 1
ATOM 3335 N N . ASP B 1 74 ? -7.41 33.656 -2.67 1 96.62 74 ASP B N 1
ATOM 3336 C CA . ASP B 1 74 ? -7.852 33.344 -1.309 1 96.62 74 ASP B CA 1
ATOM 3337 C C . ASP B 1 74 ? -9.352 33.562 -1.158 1 96.62 74 ASP B C 1
ATOM 3339 O O . ASP B 1 74 ? -9.906 34.531 -1.709 1 96.62 74 ASP B O 1
ATOM 3343 N N . TRP B 1 75 ? -9.977 32.688 -0.506 1 97.88 75 TRP B N 1
ATOM 3344 C CA . TRP B 1 75 ? -11.406 32.781 -0.209 1 97.88 75 TRP B CA 1
ATOM 3345 C C . TRP B 1 75 ? -11.648 32.719 1.295 1 97.88 75 TRP B C 1
ATOM 3347 O O . TRP B 1 75 ? -10.914 32.031 2.025 1 97.88 75 TRP B O 1
ATOM 3357 N N . THR B 1 76 ? -12.648 33.375 1.713 1 98.31 76 THR B N 1
ATOM 3358 C CA . THR B 1 76 ? -13.109 33.25 3.092 1 98.31 76 THR B CA 1
ATOM 3359 C C . THR B 1 76 ? -14.227 32.219 3.199 1 98.31 76 THR B C 1
ATOM 3361 O O . THR B 1 76 ? -15.227 32.281 2.486 1 98.31 76 THR B O 1
ATOM 3364 N N . VAL B 1 77 ? -14.062 31.234 4.035 1 98.38 77 VAL B N 1
ATOM 3365 C CA . VAL B 1 77 ? -15.039 30.172 4.258 1 98.38 77 VAL B CA 1
ATOM 3366 C C . VAL B 1 77 ? -15.836 30.453 5.527 1 98.38 77 VAL B C 1
ATOM 3368 O O . VAL B 1 77 ? -15.266 30.5 6.625 1 98.38 77 VAL B O 1
ATOM 3371 N N . PRO B 1 78 ? -17.125 30.641 5.391 1 97.06 78 PRO B N 1
ATOM 3372 C CA . PRO B 1 78 ? -17.922 30.797 6.602 1 97.06 78 PRO B CA 1
ATOM 3373 C C . PRO B 1 78 ? -17.953 29.547 7.469 1 97.06 78 PRO B C 1
ATOM 3375 O O . PRO B 1 78 ? -17.953 28.422 6.945 1 97.06 78 PRO B O 1
ATOM 3378 N N . SER B 1 79 ? -17.906 29.719 8.742 1 94.69 79 SER B N 1
ATOM 3379 C CA . SER B 1 79 ? -17.922 28.625 9.711 1 94.69 79 SER B CA 1
ATOM 3380 C C . SER B 1 79 ? -18.969 28.859 10.789 1 94.69 79 SER B C 1
ATOM 3382 O O . SER B 1 79 ? -19.531 29.953 10.898 1 94.69 79 SER B O 1
ATOM 3384 N N . THR B 1 80 ? -19.344 27.844 11.508 1 89.25 80 THR B N 1
ATOM 3385 C CA . THR B 1 80 ? -20.297 27.953 12.617 1 89.25 80 THR B CA 1
ATOM 3386 C C . THR B 1 80 ? -19.781 28.938 13.664 1 89.25 80 THR B C 1
ATOM 3388 O O . THR B 1 80 ? -20.578 29.578 14.344 1 89.25 80 THR B O 1
ATOM 3391 N N . GLU B 1 81 ? -18.484 28.969 13.719 1 90.06 81 GLU B N 1
ATOM 3392 C CA . GLU B 1 81 ? -17.844 29.953 14.602 1 90.06 81 GLU B CA 1
ATOM 3393 C C . GLU B 1 81 ? -16.875 30.828 13.828 1 90.06 81 GLU B C 1
ATOM 3395 O O . GLU B 1 81 ? -15.672 30.531 13.773 1 90.06 81 GLU B O 1
ATOM 3400 N N . GLY B 1 82 ? -17.375 31.859 13.25 1 95 82 GLY B N 1
ATOM 3401 C CA . GLY B 1 82 ? -16.516 32.75 12.516 1 95 82 GLY B CA 1
ATOM 3402 C C . GLY B 1 82 ? -16.25 32.312 11.094 1 95 82 GLY B C 1
ATOM 3403 O O . GLY B 1 82 ? -17.172 31.938 10.375 1 95 82 GLY B O 1
ATOM 3404 N N . ALA B 1 83 ? -14.953 32.562 10.719 1 97.81 83 ALA B N 1
ATOM 3405 C CA . ALA B 1 83 ? -14.539 32.219 9.359 1 97.81 83 ALA B CA 1
ATOM 3406 C C . ALA B 1 83 ? -13.055 31.875 9.305 1 97.81 83 ALA B C 1
ATOM 3408 O O . ALA B 1 83 ? -12.328 32.094 10.273 1 97.81 83 ALA B O 1
ATOM 3409 N N . PHE B 1 84 ? -12.625 31.188 8.328 1 98.06 84 PHE B N 1
ATOM 3410 C CA . PHE B 1 84 ? -11.219 30.938 8.031 1 98.06 84 PHE B CA 1
ATOM 3411 C C . PHE B 1 84 ? -10.945 31.047 6.539 1 98.06 84 PHE B C 1
ATOM 3413 O O . PHE B 1 84 ? -11.859 31.281 5.75 1 98.06 84 PHE B O 1
ATOM 3420 N N . VAL B 1 85 ? -9.695 30.969 6.18 1 98.12 85 VAL B N 1
ATOM 3421 C CA . VAL B 1 85 ? -9.305 31.266 4.805 1 98.12 85 VAL B CA 1
ATOM 3422 C C . VAL B 1 85 ? -8.805 30 4.125 1 98.12 85 VAL B C 1
ATOM 3424 O O . VAL B 1 85 ? -8.227 29.125 4.773 1 98.12 85 VAL B O 1
ATOM 3427 N N . VAL B 1 86 ? -9.133 29.891 2.844 1 98.5 86 VAL B N 1
ATOM 3428 C CA . VAL B 1 86 ? -8.508 28.875 1.995 1 98.5 86 VAL B CA 1
ATOM 3429 C C . VAL B 1 86 ? -7.852 29.547 0.789 1 98.5 86 VAL B C 1
ATOM 3431 O O . VAL B 1 86 ? -8.297 30.609 0.344 1 98.5 86 VAL B O 1
ATOM 3434 N N . ARG B 1 87 ? -6.793 28.953 0.317 1 97.62 87 ARG B N 1
ATOM 3435 C CA . ARG B 1 87 ? -6.156 29.375 -0.928 1 97.62 87 ARG B CA 1
ATOM 3436 C C . ARG B 1 87 ? -6.387 28.344 -2.033 1 97.62 87 ARG B C 1
ATOM 3438 O O . ARG B 1 87 ? -6.141 27.156 -1.845 1 97.62 87 ARG B O 1
ATOM 3445 N N . VAL B 1 88 ? -6.852 28.828 -3.123 1 98.12 88 VAL B N 1
ATOM 3446 C CA . VAL B 1 88 ? -7.184 27.969 -4.242 1 98.12 88 VAL B CA 1
ATOM 3447 C C . VAL B 1 88 ? -6.156 28.141 -5.359 1 98.12 88 VAL B C 1
ATOM 3449 O O . VAL B 1 88 ? -5.941 29.25 -5.848 1 98.12 88 VAL B O 1
ATOM 3452 N N . TYR B 1 89 ? -5.484 27.047 -5.734 1 96.81 89 TYR B N 1
ATOM 3453 C CA . TYR B 1 89 ? -4.539 26.953 -6.844 1 96.81 89 TYR B CA 1
ATOM 3454 C C . TYR B 1 89 ? -5.207 26.359 -8.078 1 96.81 89 TYR B C 1
ATOM 3456 O O . TYR B 1 89 ? -5.48 25.156 -8.117 1 96.81 89 TYR B O 1
ATOM 3464 N N . HIS B 1 90 ? -5.422 27.172 -9.078 1 96.5 90 HIS B N 1
ATOM 3465 C CA . HIS B 1 90 ? -6 26.672 -10.32 1 96.5 90 HIS B CA 1
ATOM 3466 C C . HIS B 1 90 ? -4.91 26.25 -11.297 1 96.5 90 HIS B C 1
ATOM 3468 O O . HIS B 1 90 ? -3.873 26.906 -11.398 1 96.5 90 HIS B O 1
ATOM 3474 N N . PRO B 1 91 ? -5.191 25.172 -11.984 1 95.38 91 PRO B N 1
ATOM 3475 C CA . PRO B 1 91 ? -4.238 24.828 -13.047 1 95.38 91 PRO B CA 1
ATOM 3476 C C . PRO B 1 91 ? -4.332 25.766 -14.25 1 95.38 91 PRO B C 1
ATOM 3478 O O . PRO B 1 91 ? -5.305 26.516 -14.375 1 95.38 91 PRO B O 1
ATOM 3481 N N . ASP B 1 92 ? -3.258 25.766 -15.008 1 92.19 92 ASP B N 1
ATOM 3482 C CA . ASP B 1 92 ? -3.279 26.516 -16.266 1 92.19 92 ASP B CA 1
ATOM 3483 C C . ASP B 1 92 ? -4.172 25.828 -17.297 1 92.19 92 ASP B C 1
ATOM 3485 O O . ASP B 1 92 ? -3.844 24.75 -17.797 1 92.19 92 ASP B O 1
ATOM 3489 N N . ALA B 1 93 ? -5.199 26.484 -17.672 1 91.44 93 ALA B N 1
ATOM 3490 C CA . ALA B 1 93 ? -6.184 25.891 -18.578 1 91.44 93 ALA B CA 1
ATOM 3491 C C . ALA B 1 93 ? -5.551 25.547 -19.922 1 91.44 93 ALA B C 1
ATOM 3493 O O . ALA B 1 93 ? -5.988 24.609 -20.594 1 91.44 93 ALA B O 1
ATOM 3494 N N . SER B 1 94 ? -4.57 26.219 -20.344 1 91.88 94 SER B N 1
ATOM 3495 C CA . SER B 1 94 ? -3.924 25.984 -21.641 1 91.88 94 SER B CA 1
ATOM 3496 C C . SER B 1 94 ? -3.244 24.609 -21.656 1 91.88 94 SER B C 1
ATOM 3498 O O . SER B 1 94 ? -3.145 23.984 -22.719 1 91.88 94 SER B O 1
ATOM 3500 N N . THR B 1 95 ? -2.916 24.156 -20.516 1 90.5 95 THR B N 1
ATOM 3501 C CA . THR B 1 95 ? -2.227 22.859 -20.438 1 90.5 95 THR B CA 1
ATOM 3502 C C . THR B 1 95 ? -3.129 21.797 -19.828 1 90.5 95 THR B C 1
ATOM 3504 O O . THR B 1 95 ? -3.07 20.625 -20.203 1 90.5 95 THR B O 1
ATOM 3507 N N . ALA B 1 96 ? -4.02 22.234 -18.984 1 92.44 96 ALA B N 1
ATOM 3508 C CA . ALA B 1 96 ? -4.809 21.297 -18.203 1 92.44 96 ALA B CA 1
ATOM 3509 C C . ALA B 1 96 ? -6.164 21.031 -18.859 1 92.44 96 ALA B C 1
ATOM 3511 O O . ALA B 1 96 ? -6.863 20.094 -18.5 1 92.44 96 ALA B O 1
ATOM 3512 N N . GLY B 1 97 ? -6.539 21.859 -19.875 1 92.19 97 GLY B N 1
ATOM 3513 C CA . GLY B 1 97 ? -7.867 21.766 -20.453 1 92.19 97 GLY B CA 1
ATOM 3514 C C . GLY B 1 97 ? -8.883 22.656 -19.75 1 92.19 97 GLY B C 1
ATOM 3515 O O . GLY B 1 97 ? -8.555 23.344 -18.781 1 92.19 97 GLY B O 1
ATOM 3516 N N . PRO B 1 98 ? -10.109 22.75 -20.203 1 91.62 98 PRO B N 1
ATOM 3517 C CA . PRO B 1 98 ? -11.094 23.75 -19.75 1 91.62 98 PRO B CA 1
ATOM 3518 C C . PRO B 1 98 ? -11.734 23.375 -18.422 1 91.62 98 PRO B C 1
ATOM 3520 O O . PRO B 1 98 ? -12.328 24.219 -17.75 1 91.62 98 PRO B O 1
ATOM 3523 N N . GLY B 1 99 ? -11.617 22.141 -17.938 1 91.19 99 GLY B N 1
ATOM 3524 C CA . GLY B 1 99 ? -12.297 21.719 -16.719 1 91.19 99 GLY B CA 1
ATOM 3525 C C . GLY B 1 99 ? -13.758 21.375 -16.922 1 91.19 99 GLY B C 1
ATOM 3526 O O . GLY B 1 99 ? -14.18 21.125 -18.062 1 91.19 99 GLY B O 1
ATOM 3527 N N . PRO B 1 100 ? -14.617 21.5 -15.773 1 97.5 100 PRO B N 1
ATOM 3528 C CA . PRO B 1 100 ? -14.211 21.594 -14.375 1 97.5 100 PRO B CA 1
ATOM 3529 C C . PRO B 1 100 ? -13.219 20.516 -13.969 1 97.5 100 PRO B C 1
ATOM 3531 O O . PRO B 1 100 ? -13.211 19.422 -14.547 1 97.5 100 PRO B O 1
ATOM 3534 N N . TYR B 1 101 ? -12.43 20.781 -12.992 1 98.25 101 TYR B N 1
ATOM 3535 C CA . TYR B 1 101 ? -11.305 19.938 -12.617 1 98.25 101 TYR B CA 1
ATOM 3536 C C . TYR B 1 101 ? -11.625 19.125 -11.367 1 98.25 101 TYR B C 1
ATOM 3538 O O . TYR B 1 101 ? -12.43 19.547 -10.539 1 98.25 101 TYR B O 1
ATOM 3546 N N . PRO B 1 102 ? -10.977 17.891 -11.227 1 98.5 102 PRO B N 1
ATOM 3547 C CA . PRO B 1 102 ? -10.914 17.312 -9.875 1 98.5 102 PRO B CA 1
ATOM 3548 C C . PRO B 1 102 ? -10.242 18.25 -8.875 1 98.5 102 PRO B C 1
ATOM 3550 O O . PRO B 1 102 ? -9.547 19.203 -9.266 1 98.5 102 PRO B O 1
ATOM 3553 N N . VAL B 1 103 ? -10.469 18 -7.613 1 98.81 103 VAL B N 1
ATOM 3554 C CA . VAL B 1 103 ? -9.938 18.922 -6.613 1 98.81 103 VAL B CA 1
ATOM 3555 C C . VAL B 1 103 ? -9.25 18.125 -5.5 1 98.81 103 VAL B C 1
ATOM 3557 O O . VAL B 1 103 ? -9.727 17.062 -5.102 1 98.81 103 VAL B O 1
ATOM 3560 N N . HIS B 1 104 ? -8.102 18.609 -5.051 1 98.88 104 HIS B N 1
ATOM 3561 C CA . HIS B 1 104 ? -7.371 18.125 -3.889 1 98.88 104 HIS B CA 1
ATOM 3562 C C . HIS B 1 104 ? -7.359 19.156 -2.766 1 98.88 104 HIS B C 1
ATOM 3564 O O . HIS B 1 104 ? -6.898 20.281 -2.957 1 98.88 104 HIS B O 1
ATOM 3570 N N . ILE B 1 105 ? -7.883 18.812 -1.629 1 98.94 105 ILE B N 1
ATOM 3571 C CA . ILE B 1 105 ? -7.883 19.688 -0.465 1 98.94 105 ILE B CA 1
ATOM 3572 C C . ILE B 1 105 ? -6.719 19.328 0.455 1 98.94 105 ILE B C 1
ATOM 3574 O O . ILE B 1 105 ? -6.594 18.172 0.884 1 98.94 105 ILE B O 1
ATOM 3578 N N . ASN B 1 106 ? -5.922 20.297 0.751 1 98.88 106 ASN B N 1
ATOM 3579 C CA . ASN B 1 106 ? -4.703 20.078 1.525 1 98.88 106 ASN B CA 1
ATOM 3580 C C . ASN B 1 106 ? -4.785 20.734 2.895 1 98.88 106 ASN B C 1
ATOM 3582 O O . ASN B 1 106 ? -5.23 21.875 3.008 1 98.88 106 ASN B O 1
ATOM 3586 N N . PHE B 1 107 ? -4.355 20 3.922 1 98.88 107 PHE B N 1
ATOM 3587 C CA . PHE B 1 107 ? -4.207 20.516 5.273 1 98.88 107 PHE B CA 1
ATOM 3588 C C . PHE B 1 107 ? -2.742 20.547 5.688 1 98.88 107 PHE B C 1
ATOM 3590 O O . PHE B 1 107 ? -2.092 19.5 5.766 1 98.88 107 PHE B O 1
ATOM 3597 N N . HIS B 1 108 ? -2.246 21.766 5.977 1 97.25 108 HIS B N 1
ATOM 3598 C CA . HIS B 1 108 ? -0.817 21.953 6.203 1 97.25 108 HIS B CA 1
ATOM 3599 C C . HIS B 1 108 ? -0.403 21.406 7.566 1 97.25 108 HIS B C 1
ATOM 3601 O O . HIS B 1 108 ? -1.251 21.172 8.43 1 97.25 108 HIS B O 1
ATOM 3607 N N . GLY B 1 109 ? 0.911 21.25 7.734 1 96.69 109 GLY B N 1
ATOM 3608 C CA . GLY B 1 109 ? 1.468 20.812 9.008 1 96.69 109 GLY B CA 1
ATOM 3609 C C . GLY B 1 109 ? 1.685 21.953 9.984 1 96.69 109 GLY B C 1
ATOM 3610 O O . GLY B 1 109 ? 1.225 23.078 9.75 1 96.69 109 GLY B O 1
ATOM 3611 N N . GLY B 1 110 ? 2.326 21.562 11.125 1 96.19 110 GLY B N 1
ATOM 3612 C CA . GLY B 1 110 ? 2.621 22.562 12.133 1 96.19 110 GLY B CA 1
ATOM 3613 C C . GLY B 1 110 ? 2.117 22.188 13.516 1 96.19 110 GLY B C 1
ATOM 3614 O O . GLY B 1 110 ? 2.016 23.047 14.398 1 96.19 110 GLY B O 1
ATOM 3615 N N . GLY B 1 111 ? 1.769 20.969 13.703 1 97.75 111 GLY B N 1
ATOM 3616 C CA . GLY B 1 111 ? 1.394 20.469 15.016 1 97.75 111 GLY B CA 1
ATOM 3617 C C . GLY B 1 111 ? 0.149 21.125 15.57 1 97.75 111 GLY B C 1
ATOM 3618 O O . GLY B 1 111 ? 0.033 21.312 16.781 1 97.75 111 GLY B O 1
ATOM 3619 N N . TRP B 1 112 ? -0.664 21.625 14.695 1 97.94 112 TRP B N 1
ATOM 3620 C CA . TRP B 1 112 ? -1.914 22.297 15.031 1 97.94 112 TRP B CA 1
ATOM 3621 C C . TRP B 1 112 ? -1.646 23.625 15.727 1 97.94 112 TRP B C 1
ATOM 3623 O O . TRP B 1 112 ? -2.582 24.328 16.141 1 97.94 112 TRP B O 1
ATOM 3633 N N . VAL B 1 113 ? -0.396 24 15.891 1 97.56 113 VAL B N 1
ATOM 3634 C CA . VAL B 1 113 ? 0.002 25.188 16.656 1 97.56 113 VAL B CA 1
ATOM 3635 C C . VAL B 1 113 ? 0.636 26.219 15.719 1 97.56 113 VAL B C 1
ATOM 3637 O O . VAL B 1 113 ? 0.499 27.422 15.93 1 97.56 113 VAL B O 1
ATOM 3640 N N . PHE B 1 114 ? 1.321 25.734 14.742 1 95 114 PHE B N 1
ATOM 3641 C CA . PHE B 1 114 ? 2.008 26.594 13.797 1 95 114 PHE B CA 1
ATOM 3642 C C . PHE B 1 114 ? 1.524 26.328 12.375 1 95 114 PHE B C 1
ATOM 3644 O O . PHE B 1 114 ? 0.698 25.453 12.148 1 95 114 PHE B O 1
ATOM 3651 N N . GLY B 1 115 ? 2.012 27.188 11.438 1 92.88 115 GLY B N 1
ATOM 3652 C CA . GLY B 1 115 ? 1.731 26.984 10.023 1 92.88 115 GLY B CA 1
ATOM 3653 C C . GLY B 1 115 ? 0.667 27.922 9.484 1 92.88 115 GLY B C 1
ATOM 3654 O O . GLY B 1 115 ? -0.092 28.516 10.258 1 92.88 115 GLY B O 1
ATOM 3655 N N . ASP B 1 116 ? 0.673 28.047 8.242 1 94 116 ASP B N 1
ATOM 3656 C CA . ASP B 1 116 ? -0.277 28.844 7.488 1 94 116 ASP B CA 1
ATOM 3657 C C . ASP B 1 116 ? -0.243 28.484 6.004 1 94 116 ASP B C 1
ATOM 3659 O O . ASP B 1 116 ? 0.219 27.406 5.629 1 94 116 ASP B O 1
ATOM 3663 N N . LEU B 1 117 ? -0.765 29.312 5.18 1 93.88 117 LEU B N 1
ATOM 3664 C CA . LEU B 1 117 ? -0.92 29.031 3.756 1 93.88 117 LEU B CA 1
ATOM 3665 C C . LEU B 1 117 ? 0.433 29.016 3.053 1 93.88 117 LEU B C 1
ATOM 3667 O O . LEU B 1 117 ? 0.54 28.562 1.911 1 93.88 117 LEU B O 1
ATOM 3671 N N . THR B 1 118 ? 1.466 29.422 3.717 1 91.44 118 THR B N 1
ATOM 3672 C CA . THR B 1 118 ? 2.787 29.406 3.1 1 91.44 118 THR B CA 1
ATOM 3673 C C . THR B 1 118 ? 3.508 28.094 3.375 1 91.44 118 THR B C 1
ATOM 3675 O O . THR B 1 118 ? 4.484 27.766 2.699 1 91.44 118 THR B O 1
ATOM 3678 N N . SER B 1 119 ? 3.012 27.344 4.352 1 90.94 119 SER B N 1
ATOM 3679 C CA . SER B 1 119 ? 3.693 26.141 4.836 1 90.94 119 SER B CA 1
ATOM 3680 C C . SER B 1 119 ? 3.836 25.109 3.73 1 90.94 119 SER B C 1
ATOM 3682 O O . SER B 1 119 ? 4.902 24.516 3.566 1 90.94 119 SER B O 1
ATOM 3684 N N . ASP B 1 120 ? 2.795 24.891 2.979 1 91.94 120 ASP B N 1
ATOM 3685 C CA . ASP B 1 120 ? 2.795 23.844 1.957 1 91.94 120 ASP B CA 1
ATOM 3686 C C . ASP B 1 120 ? 2.658 24.453 0.56 1 91.94 120 ASP B C 1
ATOM 3688 O O . ASP B 1 120 ? 2.32 23.75 -0.395 1 91.94 120 ASP B O 1
ATOM 3692 N N . ALA B 1 121 ? 2.936 25.734 0.429 1 92.56 121 ALA B N 1
ATOM 3693 C CA . ALA B 1 121 ? 2.695 26.438 -0.83 1 92.56 121 ALA B CA 1
ATOM 3694 C C . ALA B 1 121 ? 3.479 25.797 -1.972 1 92.56 121 ALA B C 1
ATOM 3696 O O . ALA B 1 121 ? 2.957 25.625 -3.078 1 92.56 121 ALA B O 1
ATOM 3697 N N . ALA B 1 122 ? 4.691 25.406 -1.71 1 91.44 122 ALA B N 1
ATOM 3698 C CA . ALA B 1 122 ? 5.523 24.797 -2.75 1 91.44 122 ALA B CA 1
ATOM 3699 C C . ALA B 1 122 ? 4.934 23.484 -3.232 1 91.44 122 ALA B C 1
ATOM 3701 O O . ALA B 1 122 ? 4.91 23.203 -4.434 1 91.44 122 ALA B O 1
ATOM 3702 N N . ILE B 1 123 ? 4.496 22.688 -2.312 1 93.75 123 ILE B N 1
ATOM 3703 C CA . ILE B 1 123 ? 3.9 21.391 -2.652 1 93.75 123 ILE B CA 1
ATOM 3704 C C . ILE B 1 123 ? 2.598 21.609 -3.42 1 93.75 123 ILE B C 1
ATOM 3706 O O . ILE B 1 123 ? 2.354 20.969 -4.438 1 93.75 123 ILE B O 1
ATOM 3710 N N . CYS B 1 124 ? 1.745 22.516 -2.965 1 95.5 124 CYS B N 1
ATOM 3711 C CA . CYS B 1 124 ? 0.484 22.812 -3.633 1 95.5 124 CYS B CA 1
ATOM 3712 C C . CYS B 1 124 ? 0.723 23.281 -5.062 1 95.5 124 CYS B C 1
ATOM 3714 O O . CYS B 1 124 ? 0.026 22.859 -5.984 1 95.5 124 CYS B O 1
ATOM 3716 N N . ARG B 1 125 ? 1.71 24.109 -5.246 1 93.88 125 ARG B N 1
ATOM 3717 C CA . ARG B 1 125 ? 2.049 24.609 -6.57 1 93.88 125 ARG B CA 1
ATOM 3718 C C . ARG B 1 125 ? 2.523 23.484 -7.48 1 93.88 125 ARG B C 1
ATOM 3720 O O . ARG B 1 125 ? 2.16 23.422 -8.656 1 93.88 125 ARG B O 1
ATOM 3727 N N . GLN B 1 126 ? 3.328 22.641 -6.93 1 93.69 126 GLN B N 1
ATOM 3728 C CA . GLN B 1 126 ? 3.832 21.531 -7.711 1 93.69 126 GLN B CA 1
ATOM 3729 C C . GLN B 1 126 ? 2.693 20.625 -8.18 1 93.69 126 GLN B C 1
ATOM 3731 O O . GLN B 1 126 ? 2.678 20.188 -9.328 1 93.69 126 GLN B O 1
ATOM 3736 N N . LEU B 1 127 ? 1.763 20.359 -7.312 1 96.06 127 LEU B N 1
ATOM 3737 C CA . LEU B 1 127 ? 0.631 19.516 -7.68 1 96.06 127 LEU B CA 1
ATOM 3738 C C . LEU B 1 127 ? -0.201 20.172 -8.773 1 96.06 127 LEU B C 1
ATOM 3740 O O . LEU B 1 127 ? -0.545 19.531 -9.766 1 96.06 127 LEU B O 1
ATOM 3744 N N . ARG B 1 128 ? -0.436 21.422 -8.617 1 94.25 128 ARG B N 1
ATOM 3745 C CA . ARG B 1 128 ? -1.206 22.156 -9.609 1 94.25 128 ARG B CA 1
ATOM 3746 C C . ARG B 1 128 ? -0.485 22.188 -10.953 1 94.25 128 ARG B C 1
ATOM 3748 O O . ARG B 1 128 ? -1.124 22.156 -12.008 1 94.25 128 ARG B O 1
ATOM 3755 N N . ASN B 1 129 ? 0.813 22.312 -10.891 1 93.88 129 ASN B N 1
ATOM 3756 C CA . ASN B 1 129 ? 1.598 22.438 -12.117 1 93.88 129 ASN B CA 1
ATOM 3757 C C . ASN B 1 129 ? 1.69 21.109 -12.852 1 93.88 129 ASN B C 1
ATOM 3759 O O . ASN B 1 129 ? 1.787 21.078 -14.078 1 93.88 129 ASN B O 1
ATOM 3763 N N . ARG B 1 130 ? 1.614 20.094 -12.125 1 95.31 130 ARG B N 1
ATOM 3764 C CA . ARG B 1 130 ? 1.901 18.797 -12.711 1 95.31 130 ARG B CA 1
ATOM 3765 C C . ARG B 1 130 ? 0.615 18.062 -13.086 1 95.31 130 ARG B C 1
ATOM 3767 O O . ARG B 1 130 ? 0.643 17.094 -13.844 1 95.31 130 ARG B O 1
ATOM 3774 N N . LEU B 1 131 ? -0.513 18.484 -12.578 1 96.81 131 LEU B N 1
ATOM 3775 C CA . LEU B 1 131 ? -1.774 17.781 -12.773 1 96.81 131 LEU B CA 1
ATOM 3776 C C . LEU B 1 131 ? -2.885 18.75 -13.164 1 96.81 131 LEU B C 1
ATOM 3778 O O . LEU B 1 131 ? -2.869 19.922 -12.766 1 96.81 131 LEU B O 1
ATOM 3782 N N . PRO B 1 132 ? -3.85 18.281 -13.945 1 97.31 132 PRO B N 1
ATOM 3783 C CA . PRO B 1 132 ? -5.039 19.094 -14.203 1 97.31 132 PRO B CA 1
ATOM 3784 C C . PRO B 1 132 ? -6.047 19.031 -13.055 1 97.31 132 PRO B C 1
ATOM 3786 O O . PRO B 1 132 ? -7.188 18.609 -13.25 1 97.31 132 PRO B O 1
ATOM 3789 N N . ILE B 1 133 ? -5.641 19.531 -11.883 1 97.88 133 ILE B N 1
ATOM 3790 C CA . ILE B 1 133 ? -6.492 19.547 -10.703 1 97.88 133 ILE B CA 1
ATOM 3791 C C . ILE B 1 133 ? -6.445 20.922 -10.047 1 97.88 133 ILE B C 1
ATOM 3793 O O . ILE B 1 133 ? -5.484 21.672 -10.234 1 97.88 133 ILE B O 1
ATOM 3797 N N . VAL B 1 134 ? -7.457 21.25 -9.359 1 98.25 134 VAL B N 1
ATOM 3798 C CA . VAL B 1 134 ? -7.445 22.375 -8.438 1 98.25 134 VAL B CA 1
ATOM 3799 C C . VAL B 1 134 ? -6.938 21.922 -7.07 1 98.25 134 VAL B C 1
ATOM 3801 O O . VAL B 1 134 ? -7.262 20.828 -6.617 1 98.25 134 VAL B O 1
ATOM 3804 N N . VAL B 1 135 ? -6.102 22.719 -6.469 1 98.44 135 VAL B N 1
ATOM 3805 C CA . VAL B 1 135 ? -5.656 22.438 -5.105 1 98.44 135 VAL B CA 1
ATOM 3806 C C . VAL B 1 135 ? -6.203 23.516 -4.164 1 98.44 135 VAL B C 1
ATOM 3808 O O . VAL B 1 135 ? -6.121 24.703 -4.457 1 98.44 135 VAL B O 1
ATOM 3811 N N . VAL B 1 136 ? -6.801 23.094 -3.096 1 98.81 136 VAL B N 1
ATOM 3812 C CA . VAL B 1 136 ? -7.293 24 -2.061 1 98.81 136 VAL B CA 1
ATOM 3813 C C . VAL B 1 136 ? -6.504 23.797 -0.771 1 98.81 136 VAL B C 1
ATOM 3815 O O . VAL B 1 136 ? -6.551 22.719 -0.176 1 98.81 136 VAL B O 1
ATOM 3818 N N . ASP B 1 137 ? -5.762 24.781 -0.406 1 98.12 137 ASP B N 1
ATOM 3819 C CA . ASP B 1 137 ? -5.016 24.766 0.848 1 98.12 137 ASP B CA 1
ATOM 3820 C C . ASP B 1 137 ? -5.777 25.484 1.955 1 98.12 137 ASP B C 1
ATOM 3822 O O . ASP B 1 137 ? -6.273 26.594 1.753 1 98.12 137 ASP B O 1
ATOM 3826 N N . VAL B 1 138 ? -5.859 24.891 3.127 1 98.88 138 VAL B N 1
ATOM 3827 C CA . VAL B 1 138 ? -6.75 25.391 4.168 1 98.88 138 VAL B CA 1
ATOM 3828 C C . VAL B 1 138 ? -5.93 26.031 5.289 1 98.88 138 VAL B C 1
ATOM 3830 O O . VAL B 1 138 ? -5.008 25.406 5.82 1 98.88 138 VAL B O 1
ATOM 3833 N N . ASP B 1 139 ? -6.246 27.219 5.578 1 98.19 139 ASP B N 1
ATOM 3834 C CA . ASP B 1 139 ? -5.68 27.906 6.734 1 98.19 139 ASP B CA 1
ATOM 3835 C C . ASP B 1 139 ? -6.531 27.672 7.98 1 98.19 139 ASP B C 1
ATOM 3837 O O . ASP B 1 139 ? -7.074 28.625 8.555 1 98.19 139 ASP B O 1
ATOM 3841 N N . TYR B 1 140 ? -6.57 26.422 8.398 1 98.62 140 TYR B N 1
ATOM 3842 C CA . TYR B 1 140 ? -7.406 26.062 9.539 1 98.62 140 TYR B CA 1
ATOM 3843 C C . TYR B 1 140 ? -6.93 26.766 10.805 1 98.62 140 TYR B C 1
ATOM 3845 O O . TYR B 1 140 ? -5.766 27.172 10.898 1 98.62 140 TYR B O 1
ATOM 3853 N N . ARG B 1 141 ? -7.785 26.969 11.75 1 97.69 141 ARG B N 1
ATOM 3854 C CA . ARG B 1 141 ? -7.477 27.719 12.961 1 97.69 141 ARG B CA 1
ATOM 3855 C C . ARG B 1 141 ? -6.59 26.906 13.898 1 97.69 141 ARG B C 1
ATOM 3857 O O . ARG B 1 141 ? -6.719 25.688 13.977 1 97.69 141 ARG B O 1
ATOM 3864 N N . LEU B 1 142 ? -5.73 27.594 14.672 1 97.44 142 LEU B N 1
ATOM 3865 C CA . LEU B 1 142 ? -4.645 26.938 15.391 1 97.44 142 LEU B CA 1
ATOM 3866 C C . LEU B 1 142 ? -4.895 26.969 16.891 1 97.44 142 LEU B C 1
ATOM 3868 O O . LEU B 1 142 ? -5.57 27.859 17.406 1 97.44 142 LEU B O 1
ATOM 3872 N N . CYS B 1 143 ? -4.363 25.953 17.531 1 95.69 143 CYS B N 1
ATOM 3873 C CA . CYS B 1 143 ? -4.234 25.953 18.984 1 95.69 143 CYS B CA 1
ATOM 3874 C C . CYS B 1 143 ? -3.119 26.875 19.438 1 95.69 143 CYS B C 1
ATOM 3876 O O . CYS B 1 143 ? -2.145 27.094 18.703 1 95.69 143 CYS B O 1
ATOM 3878 N N . PRO B 1 144 ? -3.094 27.516 20.625 1 93.69 144 PRO B N 1
ATOM 3879 C CA . PRO B 1 144 ? -4.172 27.328 21.594 1 93.69 144 PRO B CA 1
ATOM 3880 C C . PRO B 1 144 ? -5.277 28.375 21.453 1 93.69 144 PRO B C 1
ATOM 3882 O O . PRO B 1 144 ? -6.254 28.344 22.219 1 93.69 144 PRO B O 1
ATOM 3885 N N . GLU B 1 145 ? -5.121 29.344 20.5 1 92.69 145 GLU B N 1
ATOM 3886 C CA . GLU B 1 145 ? -6.156 30.359 20.328 1 92.69 145 GLU B CA 1
ATOM 3887 C C . GLU B 1 145 ? -7.527 29.734 20.125 1 92.69 145 GLU B C 1
ATOM 3889 O O . GLU B 1 145 ? -8.539 30.266 20.594 1 92.69 145 GLU B O 1
ATOM 3894 N N . PHE B 1 146 ? -7.535 28.672 19.391 1 93.44 146 PHE B N 1
ATOM 3895 C CA . PHE B 1 146 ? -8.711 27.828 19.234 1 93.44 146 PHE B CA 1
ATOM 3896 C C . PHE B 1 146 ? -8.438 26.422 19.75 1 93.44 146 PHE B C 1
ATOM 3898 O O . PHE B 1 146 ? -7.398 25.828 19.422 1 93.44 146 PHE B O 1
ATOM 3905 N N . PRO B 1 147 ? -9.336 25.906 20.562 1 92.94 147 PRO B N 1
ATOM 3906 C CA . PRO B 1 147 ? -9.117 24.562 21.094 1 92.94 147 PRO B CA 1
ATOM 3907 C C . PRO B 1 147 ? -9.078 23.484 20 1 92.94 147 PRO B C 1
ATOM 3909 O O . PRO B 1 147 ? -9.734 23.625 18.969 1 92.94 147 PRO B O 1
ATOM 3912 N N . PHE B 1 148 ? -8.344 22.406 20.328 1 95.38 148 PHE B N 1
ATOM 3913 C CA . PHE B 1 148 ? -8.336 21.266 19.422 1 95.38 148 PHE B CA 1
ATOM 3914 C C . PHE B 1 148 ? -9.75 20.797 19.125 1 95.38 148 PHE B C 1
ATOM 3916 O O . PHE B 1 148 ? -10.586 20.719 20.031 1 95.38 148 PHE B O 1
ATOM 3923 N N . GLY B 1 149 ? -10.008 20.453 17.969 1 94.88 149 GLY B N 1
ATOM 3924 C CA . GLY B 1 149 ? -11.336 20.125 17.484 1 94.88 149 GLY B CA 1
ATOM 3925 C C . GLY B 1 149 ? -11.891 21.156 16.516 1 94.88 149 GLY B C 1
ATOM 3926 O O . GLY B 1 149 ? -12.602 20.812 15.578 1 94.88 149 GLY B O 1
ATOM 3927 N N . ARG B 1 150 ? -11.609 22.391 16.859 1 95.5 150 ARG B N 1
ATOM 3928 C CA . ARG B 1 150 ? -12.008 23.422 15.93 1 95.5 150 ARG B CA 1
ATOM 3929 C C . ARG B 1 150 ? -11.297 23.266 14.586 1 95.5 150 ARG B C 1
ATOM 3931 O O . ARG B 1 150 ? -11.898 23.484 13.531 1 95.5 150 ARG B O 1
ATOM 3938 N N . ASN B 1 151 ? -9.992 22.953 14.68 1 97.5 151 ASN B N 1
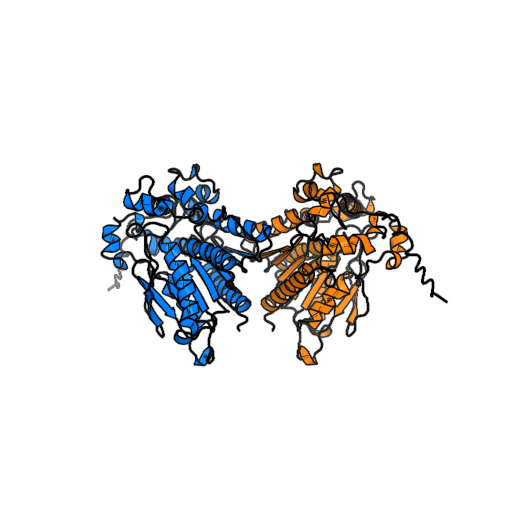ATOM 3939 C CA . ASN B 1 151 ? -9.227 22.688 13.453 1 97.5 151 ASN B CA 1
ATOM 3940 C C . ASN B 1 151 ? -9.812 21.531 12.664 1 97.5 151 ASN B C 1
ATOM 3942 O O . ASN B 1 151 ? -9.852 21.562 11.438 1 97.5 151 ASN B O 1
ATOM 3946 N N . VAL B 1 152 ? -10.312 20.469 13.336 1 97.69 152 VAL B N 1
ATOM 3947 C CA . VAL B 1 152 ? -10.953 19.328 12.695 1 97.69 152 VAL B CA 1
ATOM 3948 C C . VAL B 1 152 ? -12.258 19.781 12.023 1 97.69 152 VAL B C 1
ATOM 3950 O O . VAL B 1 152 ? -12.531 19.406 10.883 1 97.69 152 VAL B O 1
ATOM 3953 N N . GLU B 1 153 ? -12.992 20.578 12.719 1 97.44 153 GLU B N 1
ATOM 3954 C CA . GLU B 1 153 ? -14.227 21.125 12.164 1 97.44 153 GLU B CA 1
ATOM 3955 C C . GLU B 1 153 ? -13.953 22.016 10.961 1 97.44 153 GLU B C 1
ATOM 3957 O O . GLU B 1 153 ? -14.688 21.984 9.977 1 97.44 153 GLU B O 1
ATOM 3962 N N . ASP B 1 154 ? -12.883 22.828 11.078 1 98.69 154 ASP B N 1
ATOM 3963 C CA . ASP B 1 154 ? -12.484 23.656 9.945 1 98.69 154 ASP B CA 1
ATOM 3964 C C . ASP B 1 154 ? -12.188 22.797 8.719 1 98.69 154 ASP B C 1
ATOM 3966 O O . ASP B 1 154 ? -12.57 23.141 7.598 1 98.69 154 ASP B O 1
ATOM 3970 N N . ALA B 1 155 ? -11.516 21.688 8.922 1 98.81 155 ALA B N 1
ATOM 3971 C CA . ALA B 1 155 ? -11.195 20.781 7.824 1 98.81 155 ALA B CA 1
ATOM 3972 C C . ALA B 1 155 ? -12.461 20.219 7.188 1 98.81 155 ALA B C 1
ATOM 3974 O O . ALA B 1 155 ? -12.586 20.172 5.961 1 98.81 155 ALA B O 1
ATOM 3975 N N . TRP B 1 156 ? -13.375 19.797 8 1 98.56 156 TRP B N 1
ATOM 3976 C CA . TRP B 1 156 ? -14.648 19.266 7.512 1 98.56 156 TRP B CA 1
ATOM 3977 C C . TRP B 1 156 ? -15.43 20.359 6.77 1 98.56 156 TRP B C 1
ATOM 3979 O O . TRP B 1 156 ? -15.969 20.109 5.688 1 98.56 156 TRP B O 1
ATOM 3989 N N . GLU B 1 157 ? -15.484 21.531 7.34 1 98.69 157 GLU B N 1
ATOM 3990 C CA . GLU B 1 157 ? -16.219 22.641 6.746 1 98.69 157 GLU B CA 1
ATOM 3991 C C . GLU B 1 157 ? -15.594 23.078 5.43 1 98.69 157 GLU B C 1
ATOM 3993 O O . GLU B 1 157 ? -16.297 23.484 4.504 1 98.69 157 GLU B O 1
ATOM 3998 N N . ALA B 1 158 ? -14.25 23.031 5.348 1 98.88 158 ALA B N 1
ATOM 3999 C CA . ALA B 1 158 ? -13.578 23.297 4.074 1 98.88 158 ALA B CA 1
ATOM 4000 C C . ALA B 1 158 ? -14 22.281 3.016 1 98.88 158 ALA B C 1
ATOM 4002 O O . ALA B 1 158 ? -14.281 22.641 1.872 1 98.88 158 ALA B O 1
ATOM 4003 N N . PHE B 1 159 ? -14.055 21.016 3.357 1 98.81 159 PHE B N 1
ATOM 4004 C CA . PHE B 1 159 ? -14.492 19.938 2.473 1 98.81 159 PHE B CA 1
ATOM 4005 C C . PHE B 1 159 ? -15.898 20.203 1.958 1 98.81 159 PHE B C 1
ATOM 4007 O O . PHE B 1 159 ? -16.156 20.125 0.753 1 98.81 159 PHE B O 1
ATOM 4014 N N . GLU B 1 160 ? -16.797 20.516 2.867 1 98.44 160 GLU B N 1
ATOM 4015 C CA . GLU B 1 160 ? -18.172 20.812 2.498 1 98.44 160 GLU B CA 1
ATOM 4016 C C . GLU B 1 160 ? -18.25 22.047 1.614 1 98.44 160 GLU B C 1
ATOM 4018 O O . GLU B 1 160 ? -19 22.078 0.638 1 98.44 160 GLU B O 1
ATOM 4023 N N . TRP B 1 161 ? -17.5 23.031 1.986 1 98.69 161 TRP B N 1
ATOM 4024 C CA . TRP B 1 161 ? -17.531 24.297 1.27 1 98.69 161 TRP B CA 1
ATOM 4025 C C . TRP B 1 161 ? -17.062 24.109 -0.174 1 98.69 161 TRP B C 1
ATOM 4027 O O . TRP B 1 161 ? -17.672 24.672 -1.097 1 98.69 161 TRP B O 1
ATOM 4037 N N . VAL B 1 162 ? -16 23.391 -0.376 1 98.81 162 VAL B N 1
ATOM 4038 C CA . VAL B 1 162 ? -15.492 23.125 -1.717 1 98.81 162 VAL B CA 1
ATOM 4039 C C . VAL B 1 162 ? -16.578 22.469 -2.568 1 98.81 162 VAL B C 1
ATOM 4041 O O . VAL B 1 162 ? -16.781 22.859 -3.723 1 98.81 162 VAL B O 1
ATOM 4044 N N . ARG B 1 163 ? -17.266 21.516 -2.041 1 98.38 163 ARG B N 1
ATOM 4045 C CA . ARG B 1 163 ? -18.312 20.812 -2.764 1 98.38 163 ARG B CA 1
ATOM 4046 C C . ARG B 1 163 ? -19.484 21.734 -3.072 1 98.38 163 ARG B C 1
ATOM 4048 O O . ARG B 1 163 ? -20.031 21.719 -4.18 1 98.38 163 ARG B O 1
ATOM 4055 N N . ALA B 1 164 ? -19.859 22.547 -2.109 1 98.12 164 ALA B N 1
ATOM 4056 C CA . ALA B 1 164 ? -21 23.453 -2.252 1 98.12 164 ALA B CA 1
ATOM 4057 C C . ALA B 1 164 ? -20.688 24.562 -3.254 1 98.12 164 ALA B C 1
ATOM 4059 O O . ALA B 1 164 ? -21.594 25.109 -3.889 1 98.12 164 ALA B O 1
ATOM 4060 N N . ASN B 1 165 ? -19.438 24.891 -3.447 1 98.56 165 ASN B N 1
ATOM 4061 C CA . ASN B 1 165 ? -19.047 25.984 -4.32 1 98.56 165 ASN B CA 1
ATOM 4062 C C . ASN B 1 165 ? -18.328 25.484 -5.57 1 98.56 165 ASN B C 1
ATOM 4064 O O . ASN B 1 165 ? -17.469 26.172 -6.125 1 98.56 165 ASN B O 1
ATOM 4068 N N . ALA B 1 166 ? -18.609 24.344 -5.93 1 98.44 166 ALA B N 1
ATOM 4069 C CA . ALA B 1 166 ? -17.922 23.656 -7.031 1 98.44 166 ALA B CA 1
ATOM 4070 C C . ALA B 1 166 ? -17.953 24.5 -8.297 1 98.44 166 ALA B C 1
ATOM 4072 O O . ALA B 1 166 ? -16.938 24.609 -9 1 98.44 166 ALA B O 1
ATOM 4073 N N . ALA B 1 167 ? -19.062 25.109 -8.617 1 98.12 167 ALA B N 1
ATOM 4074 C CA . ALA B 1 167 ? -19.188 25.922 -9.828 1 98.12 167 ALA B CA 1
ATOM 4075 C C . ALA B 1 167 ? -18.266 27.125 -9.789 1 98.12 167 ALA B C 1
ATOM 4077 O O . ALA B 1 167 ? -17.531 27.391 -10.75 1 98.12 167 ALA B O 1
ATOM 4078 N N . ALA B 1 168 ? -18.25 27.781 -8.672 1 97.81 168 ALA B N 1
ATOM 4079 C CA . ALA B 1 168 ? -17.422 28.984 -8.516 1 97.81 168 ALA B CA 1
ATOM 4080 C C . ALA B 1 168 ? -15.945 28.625 -8.547 1 97.81 168 ALA B C 1
ATOM 4082 O O . ALA B 1 168 ? -15.125 29.406 -9.031 1 97.81 168 ALA B O 1
ATOM 4083 N N . LEU B 1 169 ? -15.594 27.453 -8.102 1 98.19 169 LEU B N 1
ATOM 4084 C CA . LEU B 1 169 ? -14.211 27 -8.023 1 98.19 169 LEU B CA 1
ATOM 4085 C C . LEU B 1 169 ? -13.805 26.266 -9.289 1 98.19 169 LEU B C 1
ATOM 4087 O O . LEU B 1 169 ? -12.633 25.938 -9.477 1 98.19 169 LEU B O 1
ATOM 4091 N N . HIS B 1 170 ? -14.789 25.984 -10.117 1 97.88 170 HIS B N 1
ATOM 4092 C CA . HIS B 1 170 ? -14.594 25.234 -11.352 1 97.88 170 HIS B CA 1
ATOM 4093 C C . HIS B 1 170 ? -14.047 23.828 -11.062 1 97.88 170 HIS B C 1
ATOM 4095 O O . HIS B 1 170 ? -13.055 23.422 -11.656 1 97.88 170 HIS B O 1
ATOM 4101 N N . VAL B 1 171 ? -14.664 23.156 -10.094 1 98.38 171 VAL B N 1
ATOM 4102 C CA . VAL B 1 171 ? -14.219 21.812 -9.727 1 98.38 171 VAL B CA 1
ATOM 4103 C C . VAL B 1 171 ? -15.391 20.828 -9.844 1 98.38 171 VAL B C 1
ATOM 4105 O O . VAL B 1 171 ? -16.547 21.25 -9.93 1 98.38 171 VAL B O 1
ATOM 4108 N N . ARG B 1 172 ? -15.055 19.547 -9.977 1 97.69 172 ARG B N 1
ATOM 4109 C CA . ARG B 1 172 ? -16.016 18.453 -9.93 1 97.69 172 ARG B CA 1
ATOM 4110 C C . ARG B 1 172 ? -16.266 18 -8.492 1 97.69 172 ARG B C 1
ATOM 4112 O O . ARG B 1 172 ? -15.367 17.438 -7.848 1 97.69 172 ARG B O 1
ATOM 4119 N N . PRO B 1 173 ? -17.438 18.172 -7.957 1 96.94 173 PRO B N 1
ATOM 4120 C CA . PRO B 1 173 ? -17.688 17.859 -6.547 1 96.94 173 PRO B CA 1
ATOM 4121 C C . PRO B 1 173 ? -17.656 16.359 -6.246 1 96.94 173 PRO B C 1
ATOM 4123 O O . PRO B 1 173 ? -17.594 15.969 -5.082 1 96.94 173 PRO B O 1
ATOM 4126 N N . ASP B 1 174 ? -17.688 15.523 -7.281 1 96.44 174 ASP B N 1
ATOM 4127 C CA . ASP B 1 174 ? -17.656 14.078 -7.098 1 96.44 174 ASP B CA 1
ATOM 4128 C C . ASP B 1 174 ? -16.234 13.539 -7.246 1 96.44 174 ASP B C 1
ATOM 4130 O O . ASP B 1 174 ? -16 12.336 -7.086 1 96.44 174 ASP B O 1
ATOM 4134 N N . ARG B 1 175 ? -15.266 14.391 -7.531 1 98.06 175 ARG B N 1
ATOM 4135 C CA . ARG B 1 175 ? -13.867 14.008 -7.703 1 98.06 175 ARG B CA 1
ATOM 4136 C C . ARG B 1 175 ? -12.961 14.781 -6.746 1 98.06 175 ARG B C 1
ATOM 4138 O O . ARG B 1 175 ? -12.133 15.578 -7.176 1 98.06 175 ARG B O 1
ATOM 4145 N N . VAL B 1 176 ? -13.172 14.422 -5.488 1 98.81 176 VAL B N 1
ATOM 4146 C CA . VAL B 1 176 ? -12.461 15.133 -4.426 1 98.81 176 VAL B CA 1
ATOM 4147 C C . VAL B 1 176 ? -11.453 14.195 -3.768 1 98.81 176 VAL B C 1
ATOM 4149 O O . VAL B 1 176 ? -11.773 13.047 -3.457 1 98.81 176 VAL B O 1
ATOM 4152 N N . SER B 1 177 ? -10.273 14.578 -3.695 1 98.94 177 SER B N 1
ATOM 4153 C CA . SER B 1 177 ? -9.266 13.969 -2.83 1 98.94 177 SER B CA 1
ATOM 4154 C C . SER B 1 177 ? -8.844 14.914 -1.716 1 98.94 177 SER B C 1
ATOM 4156 O O . SER B 1 177 ? -9.039 16.125 -1.817 1 98.94 177 SER B O 1
ATOM 4158 N N . ILE B 1 178 ? -8.336 14.32 -0.626 1 98.94 178 ILE B N 1
ATOM 4159 C CA . ILE B 1 178 ? -7.859 15.109 0.506 1 98.94 178 ILE B CA 1
ATOM 4160 C C . ILE B 1 178 ? -6.457 14.648 0.903 1 98.94 178 ILE B C 1
ATOM 4162 O O . ILE B 1 178 ? -6.035 13.547 0.554 1 98.94 178 ILE B O 1
ATOM 4166 N N . GLY B 1 179 ? -5.758 15.531 1.587 1 98.75 179 GLY B N 1
ATOM 4167 C CA . GLY B 1 179 ? -4.441 15.172 2.096 1 98.75 179 GLY B CA 1
ATOM 4168 C C . GLY B 1 179 ? -3.914 16.156 3.123 1 98.75 179 GLY B C 1
ATOM 4169 O O . GLY B 1 179 ? -4.543 17.188 3.387 1 98.75 179 GLY B O 1
ATOM 4170 N N . GLY B 1 180 ? -2.83 15.781 3.719 1 98.44 180 GLY B N 1
ATOM 4171 C CA . GLY B 1 180 ? -2.182 16.641 4.688 1 98.44 180 GLY B CA 1
ATOM 4172 C C . GLY B 1 180 ? -0.848 16.109 5.172 1 98.44 180 GLY B C 1
ATOM 4173 O O . GLY B 1 180 ? -0.547 14.93 4.992 1 98.44 180 GLY B O 1
ATOM 4174 N N . THR B 1 181 ? -0.094 17.047 5.703 1 97.81 181 THR B N 1
ATOM 4175 C CA . THR B 1 181 ? 1.225 16.734 6.246 1 97.81 181 THR B CA 1
ATOM 4176 C C . THR B 1 181 ? 1.22 16.828 7.77 1 97.81 181 THR B C 1
ATOM 4178 O O . THR B 1 181 ? 0.763 17.812 8.336 1 97.81 181 THR B O 1
ATOM 4181 N N . SER B 1 182 ? 1.732 15.742 8.43 1 98.12 182 SER B N 1
ATOM 4182 C CA . SER B 1 182 ? 1.907 15.781 9.883 1 98.12 182 SER B CA 1
ATOM 4183 C C . SER B 1 182 ? 0.577 16 10.594 1 98.12 182 SER B C 1
ATOM 4185 O O . SER B 1 182 ? -0.345 15.195 10.469 1 98.12 182 SER B O 1
ATOM 4187 N N . ALA B 1 183 ? 0.412 17.234 11.242 1 98.62 183 ALA B N 1
ATOM 4188 C CA . ALA B 1 183 ? -0.835 17.609 11.898 1 98.62 183 ALA B CA 1
ATOM 4189 C C . ALA B 1 183 ? -1.991 17.656 10.898 1 98.62 183 ALA B C 1
ATOM 4191 O O . ALA B 1 183 ? -3.107 17.234 11.219 1 98.62 183 ALA B O 1
ATOM 4192 N N . GLY B 1 184 ? -1.703 18.094 9.711 1 98.75 184 GLY B N 1
ATOM 4193 C CA . GLY B 1 184 ? -2.713 18.109 8.664 1 98.75 184 GLY B CA 1
ATOM 4194 C C . GLY B 1 184 ? -3.16 16.719 8.242 1 98.75 184 GLY B C 1
ATOM 4195 O O . GLY B 1 184 ? -4.281 16.547 7.762 1 98.75 184 GLY B O 1
ATOM 4196 N N . GLY B 1 185 ? -2.242 15.758 8.375 1 98.88 185 GLY B N 1
ATOM 4197 C CA . GLY B 1 185 ? -2.609 14.375 8.102 1 98.88 185 GLY B CA 1
ATOM 4198 C C . GLY B 1 185 ? -3.721 13.867 9 1 98.88 185 GLY B C 1
ATOM 4199 O O . GLY B 1 185 ? -4.613 13.148 8.539 1 98.88 185 GLY B O 1
ATOM 4200 N N . LEU B 1 186 ? -3.686 14.227 10.273 1 98.88 186 LEU B N 1
ATOM 4201 C CA . LEU B 1 186 ? -4.746 13.844 11.195 1 98.88 186 LEU B CA 1
ATOM 4202 C C . LEU B 1 186 ? -6.082 14.453 10.773 1 98.88 186 LEU B C 1
ATOM 4204 O O . LEU B 1 186 ? -7.109 13.773 10.797 1 98.88 186 LEU B O 1
ATOM 4208 N N . LEU B 1 187 ? -6.035 15.727 10.352 1 98.88 187 LEU B N 1
ATOM 4209 C CA . LEU B 1 187 ? -7.258 16.375 9.898 1 98.88 187 LEU B CA 1
ATOM 4210 C C . LEU B 1 187 ? -7.844 15.641 8.695 1 98.88 187 LEU B C 1
ATOM 4212 O O . LEU B 1 187 ? -9.047 15.367 8.648 1 98.88 187 LEU B O 1
ATOM 4216 N N . ALA B 1 188 ? -6.992 15.297 7.793 1 98.94 188 ALA B N 1
ATOM 4217 C CA . ALA B 1 188 ? -7.418 14.602 6.586 1 98.94 188 ALA B CA 1
ATOM 4218 C C . ALA B 1 188 ? -8.016 13.234 6.918 1 98.94 188 ALA B C 1
ATOM 4220 O O . ALA B 1 188 ? -9.023 12.836 6.344 1 98.94 188 ALA B O 1
ATOM 4221 N N . VAL B 1 189 ? -7.395 12.531 7.84 1 98.88 189 VAL B N 1
ATOM 4222 C CA . VAL B 1 189 ? -7.848 11.211 8.25 1 98.88 189 VAL B CA 1
ATOM 4223 C C . VAL B 1 189 ? -9.242 11.305 8.859 1 98.88 189 VAL B C 1
ATOM 4225 O O . VAL B 1 189 ? -10.117 10.484 8.57 1 98.88 189 VAL B O 1
ATOM 4228 N N . VAL B 1 190 ? -9.469 12.289 9.672 1 98.81 190 VAL B N 1
ATOM 4229 C CA . VAL B 1 190 ? -10.789 12.445 10.289 1 98.81 190 VAL B CA 1
ATOM 4230 C C . VAL B 1 190 ? -11.82 12.781 9.219 1 98.81 190 VAL B C 1
ATOM 4232 O O . VAL B 1 190 ? -12.922 12.234 9.219 1 98.81 190 VAL B O 1
ATOM 4235 N N . VAL B 1 191 ? -11.445 13.641 8.273 1 98.81 191 VAL B N 1
ATOM 4236 C CA . VAL B 1 191 ? -12.344 13.992 7.18 1 98.81 191 VAL B CA 1
ATOM 4237 C C . VAL B 1 191 ? -12.672 12.742 6.363 1 98.81 191 VAL B C 1
ATOM 4239 O O . VAL B 1 191 ? -13.812 12.562 5.926 1 98.81 191 VAL B O 1
ATOM 4242 N N . GLN B 1 192 ? -11.734 11.867 6.148 1 98.88 192 GLN B N 1
ATOM 4243 C CA . GLN B 1 192 ? -11.953 10.617 5.43 1 98.88 192 GLN B CA 1
ATOM 4244 C C . GLN B 1 192 ? -13.086 9.812 6.055 1 98.88 192 GLN B C 1
ATOM 4246 O O . GLN B 1 192 ? -13.992 9.359 5.355 1 98.88 192 GLN B O 1
ATOM 4251 N N . HIS B 1 193 ? -13.031 9.633 7.352 1 98.88 193 HIS B N 1
ATOM 4252 C CA . HIS B 1 193 ? -14.047 8.867 8.07 1 98.88 193 HIS B CA 1
ATOM 4253 C C . HIS B 1 193 ? -15.398 9.578 8.031 1 98.88 193 HIS B C 1
ATOM 4255 O O . HIS B 1 193 ? -16.422 8.938 7.805 1 98.88 193 HIS B O 1
ATOM 4261 N N . ARG B 1 194 ? -15.375 10.867 8.203 1 98.5 194 ARG B N 1
ATOM 4262 C CA . ARG B 1 194 ? -16.625 11.633 8.234 1 98.5 194 ARG B CA 1
ATOM 4263 C C . ARG B 1 194 ? -17.281 11.633 6.863 1 98.5 194 ARG B C 1
ATOM 4265 O O . ARG B 1 194 ? -18.516 11.562 6.766 1 98.5 194 ARG B O 1
ATOM 4272 N N . ALA B 1 195 ? -16.531 11.781 5.84 1 98.75 195 ALA B N 1
ATOM 4273 C CA . ALA B 1 195 ? -17.078 11.742 4.488 1 98.75 195 ALA B CA 1
ATOM 4274 C C . ALA B 1 195 ? -17.781 10.414 4.215 1 98.75 195 ALA B C 1
ATOM 4276 O O . ALA B 1 195 ? -18.891 10.383 3.684 1 98.75 195 ALA B O 1
ATOM 4277 N N . ARG B 1 196 ? -17.125 9.305 4.598 1 98.5 196 ARG B N 1
ATOM 4278 C CA . ARG B 1 196 ? -17.75 7.992 4.465 1 98.5 196 ARG B CA 1
ATOM 4279 C C . ARG B 1 196 ? -19.062 7.926 5.227 1 98.5 196 ARG B C 1
ATOM 4281 O O . ARG B 1 196 ? -20.078 7.48 4.688 1 98.5 196 ARG B O 1
ATOM 4288 N N . ASP B 1 197 ? -19.062 8.406 6.441 1 98.25 197 ASP B N 1
ATOM 4289 C CA . ASP B 1 197 ? -20.25 8.352 7.289 1 98.25 197 ASP B CA 1
ATOM 4290 C C . ASP B 1 197 ? -21.375 9.195 6.703 1 98.25 197 ASP B C 1
ATOM 4292 O O . ASP B 1 197 ? -22.562 8.867 6.863 1 98.25 197 ASP B O 1
ATOM 4296 N N . ALA B 1 198 ? -21 10.242 5.996 1 98.19 198 ALA B N 1
ATOM 4297 C CA . ALA B 1 198 ? -21.984 11.148 5.402 1 98.19 198 ALA B CA 1
ATOM 4298 C C . ALA B 1 198 ? -22.391 10.68 4.008 1 98.19 198 ALA B C 1
ATOM 4300 O O . ALA B 1 198 ? -23.219 11.305 3.357 1 98.19 198 ALA B O 1
ATOM 4301 N N . GLY B 1 199 ? -21.766 9.656 3.473 1 97.81 199 GLY B N 1
ATOM 4302 C CA . GLY B 1 199 ? -22.062 9.156 2.139 1 97.81 199 GLY B CA 1
ATOM 4303 C C . GLY B 1 199 ? -21.516 10.031 1.034 1 97.81 199 GLY B C 1
ATOM 4304 O O . GLY B 1 199 ? -22.078 10.094 -0.06 1 97.81 199 GLY B O 1
ATOM 4305 N N . LEU B 1 200 ? -20.484 10.797 1.316 1 97.94 200 LEU B N 1
ATOM 4306 C CA . LEU B 1 200 ? -19.875 11.695 0.342 1 97.94 200 LEU B CA 1
ATOM 4307 C C . LEU B 1 200 ? -18.625 11.062 -0.27 1 97.94 200 LEU B C 1
ATOM 4309 O O . LEU B 1 200 ? -17.766 10.562 0.453 1 97.94 200 LEU B O 1
ATOM 4313 N N . PRO B 1 201 ? -18.531 11.086 -1.525 1 96.31 201 PRO B N 1
ATOM 4314 C CA . PRO B 1 201 ? -17.438 10.383 -2.182 1 96.31 201 PRO B CA 1
ATOM 4315 C C . PRO B 1 201 ? -16.094 11.086 -1.975 1 96.31 201 PRO B C 1
ATOM 4317 O O . PRO B 1 201 ? -16.016 12.312 -1.997 1 96.31 201 PRO B O 1
ATOM 4320 N N . LEU B 1 202 ? -15.086 10.312 -1.719 1 98.38 202 LEU B N 1
ATOM 4321 C CA . LEU B 1 202 ? -13.68 10.703 -1.684 1 98.38 202 LEU B CA 1
ATOM 4322 C C . LEU B 1 202 ? -12.836 9.766 -2.543 1 98.38 202 LEU B C 1
ATOM 4324 O O . LEU B 1 202 ? -12.938 8.539 -2.42 1 98.38 202 LEU B O 1
ATOM 4328 N N . ARG B 1 203 ? -12.047 10.383 -3.359 1 98.5 203 ARG B N 1
ATOM 4329 C CA . ARG B 1 203 ? -11.297 9.578 -4.316 1 98.5 203 ARG B CA 1
ATOM 4330 C C . ARG B 1 203 ? -10.008 9.047 -3.695 1 98.5 203 ARG B C 1
ATOM 4332 O O . ARG B 1 203 ? -9.523 7.98 -4.07 1 98.5 203 ARG B O 1
ATOM 4339 N N . LEU B 1 204 ? -9.422 9.859 -2.803 1 98.94 204 LEU B N 1
ATOM 4340 C CA . LEU B 1 204 ? -8.102 9.516 -2.287 1 98.94 204 LEU B CA 1
ATOM 4341 C C . LEU B 1 204 ? -7.785 10.305 -1.023 1 98.94 204 LEU B C 1
ATOM 4343 O O . LEU B 1 204 ? -8.148 11.477 -0.916 1 98.94 204 LEU B O 1
ATOM 4347 N N . LEU B 1 205 ? -7.148 9.648 -0.076 1 98.94 205 LEU B N 1
ATOM 4348 C CA . LEU B 1 205 ? -6.438 10.297 1.024 1 98.94 205 LEU B CA 1
ATOM 4349 C C . LEU B 1 205 ? -4.93 10.227 0.81 1 98.94 205 LEU B C 1
ATOM 4351 O O . LEU B 1 205 ? -4.375 9.148 0.581 1 98.94 205 LEU B O 1
ATOM 4355 N N . VAL B 1 206 ? -4.289 11.375 0.807 1 98.94 206 VAL B N 1
ATOM 4356 C CA . VAL B 1 206 ? -2.832 11.445 0.852 1 98.94 206 VAL B CA 1
ATOM 4357 C C . VAL B 1 206 ? -2.377 11.844 2.254 1 98.94 206 VAL B C 1
ATOM 4359 O O . VAL B 1 206 ? -2.445 13.016 2.623 1 98.94 206 VAL B O 1
ATOM 4362 N N . ALA B 1 207 ? -1.904 10.875 3.033 1 98.94 207 ALA B N 1
ATOM 4363 C CA . ALA B 1 207 ? -1.404 11.141 4.379 1 98.94 207 ALA B CA 1
ATOM 4364 C C . ALA B 1 207 ? 0.12 11.094 4.418 1 98.94 207 ALA B C 1
ATOM 4366 O O . ALA B 1 207 ? 0.719 10.031 4.242 1 98.94 207 ALA B O 1
ATOM 4367 N N . THR B 1 208 ? 0.735 12.281 4.684 1 98.88 208 THR B N 1
ATOM 4368 C CA . THR B 1 208 ? 2.189 12.406 4.672 1 98.88 208 THR B CA 1
ATOM 4369 C C . THR B 1 208 ? 2.725 12.633 6.082 1 98.88 208 THR B C 1
ATOM 4371 O O . THR B 1 208 ? 2.424 13.648 6.711 1 98.88 208 THR B O 1
ATOM 4374 N N . VAL B 1 209 ? 3.502 11.688 6.609 1 98.88 209 VAL B N 1
ATOM 4375 C CA . VAL B 1 209 ? 4.074 11.695 7.953 1 98.88 209 VAL B CA 1
ATOM 4376 C C . VAL B 1 209 ? 3.004 12.094 8.969 1 98.88 209 VAL B C 1
ATOM 4378 O O . VAL B 1 209 ? 3.223 12.977 9.797 1 98.88 209 VAL B O 1
ATOM 4381 N N . PRO B 1 210 ? 1.894 11.422 8.914 1 98.88 210 PRO B N 1
ATOM 4382 C CA . PRO B 1 210 ? 0.737 11.891 9.68 1 98.88 210 PRO B CA 1
ATOM 4383 C C . PRO B 1 210 ? 0.926 11.727 11.188 1 98.88 210 PRO B C 1
ATOM 4385 O O . PRO B 1 210 ? 1.473 10.719 11.641 1 98.88 210 PRO B O 1
ATOM 4388 N N . ALA B 1 211 ? 0.542 12.727 11.953 1 98.81 211 ALA B N 1
ATOM 4389 C CA . ALA B 1 211 ? 0.506 12.664 13.414 1 98.81 211 ALA B CA 1
ATOM 4390 C C . ALA B 1 211 ? -0.829 12.109 13.906 1 98.81 211 ALA B C 1
ATOM 4392 O O . ALA B 1 211 ? -1.802 12.859 14.047 1 98.81 211 ALA B O 1
ATOM 4393 N N . LEU B 1 212 ? -0.804 10.836 14.25 1 98.81 212 LEU B N 1
ATOM 4394 C CA . LEU B 1 212 ? -2.084 10.164 14.461 1 98.81 212 LEU B CA 1
ATOM 4395 C C . LEU B 1 212 ? -2.227 9.703 15.906 1 98.81 212 LEU B C 1
ATOM 4397 O O . LEU B 1 212 ? -3.121 8.914 16.219 1 98.81 212 LEU B O 1
ATOM 4401 N N . ALA B 1 213 ? -1.328 10.141 16.812 1 98.44 213 ALA B N 1
ATOM 4402 C CA . ALA B 1 213 ? -1.426 9.781 18.219 1 98.44 213 ALA B CA 1
ATOM 4403 C C . ALA B 1 213 ? -1.065 10.961 19.125 1 98.44 213 ALA B C 1
ATOM 4405 O O . ALA B 1 213 ? -0.238 10.828 20.031 1 98.44 213 ALA B O 1
ATOM 4406 N N . PRO B 1 214 ? -1.713 12.109 18.875 1 97.5 214 PRO B N 1
ATOM 4407 C CA . PRO B 1 214 ? -1.374 13.258 19.719 1 97.5 214 PRO B CA 1
ATOM 4408 C C . PRO B 1 214 ? -1.71 13.031 21.188 1 97.5 214 PRO B C 1
ATOM 4410 O O . PRO B 1 214 ? -1.101 13.648 22.062 1 97.5 214 PRO B O 1
ATOM 4413 N N . ASP B 1 215 ? -2.656 12.188 21.453 1 96 215 ASP B N 1
ATOM 4414 C CA . ASP B 1 215 ? -2.984 11.852 22.844 1 96 215 ASP B CA 1
ATOM 4415 C C . ASP B 1 215 ? -1.804 11.188 23.547 1 96 215 ASP B C 1
ATOM 4417 O O . ASP B 1 215 ? -1.474 11.531 24.672 1 96 215 ASP B O 1
ATOM 4421 N N . ASP B 1 216 ? -1.176 10.25 22.844 1 97.56 216 ASP B N 1
ATOM 4422 C CA . ASP B 1 216 ? 0.023 9.602 23.359 1 97.56 216 ASP B CA 1
ATOM 4423 C C . ASP B 1 216 ? 1.151 10.609 23.562 1 97.56 216 ASP B C 1
ATOM 4425 O O . ASP B 1 216 ? 1.818 10.602 24.609 1 97.56 216 ASP B O 1
ATOM 4429 N N . HIS B 1 217 ? 1.339 11.5 22.641 1 97.81 217 HIS B N 1
ATOM 4430 C CA . HIS B 1 217 ? 2.434 12.461 22.656 1 97.81 217 HIS B CA 1
ATOM 4431 C C . HIS B 1 217 ? 2.246 13.492 23.766 1 97.81 217 HIS B C 1
ATOM 4433 O O . HIS B 1 217 ? 3.225 14.008 24.312 1 97.81 217 HIS B O 1
ATOM 4439 N N . ALA B 1 218 ? 0.998 13.82 24.078 1 96.69 218 ALA B N 1
ATOM 4440 C CA . ALA B 1 218 ? 0.698 14.805 25.109 1 96.69 218 ALA B CA 1
ATOM 4441 C C . ALA B 1 218 ? 0.783 14.18 26.5 1 96.69 218 ALA B C 1
ATOM 4443 O O . ALA B 1 218 ? 1.222 14.828 27.453 1 96.69 218 ALA B O 1
ATOM 4444 N N . ARG B 1 219 ? 0.387 12.992 26.578 1 95.38 219 ARG B N 1
ATOM 4445 C CA . ARG B 1 219 ? 0.188 12.328 27.859 1 95.38 219 ARG B CA 1
ATOM 4446 C C . ARG B 1 219 ? 1.522 11.953 28.5 1 95.38 219 ARG B C 1
ATOM 4448 O O . ARG B 1 219 ? 1.699 12.094 29.719 1 95.38 219 ARG B O 1
ATOM 4455 N N . HIS B 1 220 ? 2.391 11.484 27.719 1 95.75 220 HIS B N 1
ATOM 4456 C CA . HIS B 1 220 ? 3.627 10.945 28.266 1 95.75 220 HIS B CA 1
ATOM 4457 C C . HIS B 1 220 ? 4.703 12.023 28.375 1 95.75 220 HIS B C 1
ATOM 4459 O O . HIS B 1 220 ? 4.973 12.727 27.406 1 95.75 220 HIS B O 1
ATOM 4465 N N . GLU B 1 221 ? 5.332 12.062 29.5 1 93.75 221 GLU B N 1
ATOM 4466 C CA . GLU B 1 221 ? 6.395 13.047 29.688 1 93.75 221 GLU B CA 1
ATOM 4467 C C . GLU B 1 221 ? 7.699 12.578 29.062 1 93.75 221 GLU B C 1
ATOM 4469 O O . GLU B 1 221 ? 8.523 13.398 28.641 1 93.75 221 GLU B O 1
ATOM 4474 N N . ARG B 1 222 ? 7.93 11.227 29.109 1 96.06 222 ARG B N 1
ATOM 4475 C CA . ARG B 1 222 ? 9.156 10.656 28.578 1 96.06 222 ARG B CA 1
ATOM 4476 C C . ARG B 1 222 ? 8.875 9.867 27.297 1 96.06 222 ARG B C 1
ATOM 4478 O O . ARG B 1 222 ? 7.879 9.156 27.203 1 96.06 222 ARG B O 1
ATOM 4485 N N . ALA B 1 223 ? 9.75 10.062 26.297 1 97.88 223 ALA B N 1
ATOM 4486 C CA . ALA B 1 223 ? 9.641 9.305 25.062 1 97.88 223 ALA B CA 1
ATOM 4487 C C . ALA B 1 223 ? 9.562 7.809 25.328 1 97.88 223 ALA B C 1
ATOM 4489 O O . ALA B 1 223 ? 8.883 7.074 24.609 1 97.88 223 ALA B O 1
ATOM 4490 N N . GLU B 1 224 ? 10.242 7.293 26.344 1 97.38 224 GLU B N 1
ATOM 4491 C CA . GLU B 1 224 ? 10.328 5.883 26.703 1 97.38 224 GLU B CA 1
ATOM 4492 C C . GLU B 1 224 ? 8.953 5.32 27.062 1 97.38 224 GLU B C 1
ATOM 4494 O O . GLU B 1 224 ? 8.734 4.109 26.984 1 97.38 224 GLU B O 1
ATOM 4499 N N . ASP B 1 225 ? 8.062 6.215 27.453 1 97.81 225 ASP B N 1
ATOM 4500 C CA . ASP B 1 225 ? 6.746 5.785 27.906 1 97.81 225 ASP B CA 1
ATOM 4501 C C . ASP B 1 225 ? 5.746 5.762 26.75 1 97.81 225 ASP B C 1
ATOM 4503 O O . ASP B 1 225 ? 4.602 5.336 26.922 1 97.81 225 ASP B O 1
ATOM 4507 N N . SER B 1 226 ? 6.16 6.191 25.578 1 98 226 SER B N 1
ATOM 4508 C CA . SER B 1 226 ? 5.281 6.176 24.406 1 98 226 SER B CA 1
ATOM 4509 C C . SER B 1 226 ? 4.965 4.746 23.984 1 98 226 SER B C 1
ATOM 4511 O O . SER B 1 226 ? 5.797 3.848 24.125 1 98 226 SER B O 1
ATOM 4513 N N . ALA B 1 227 ? 3.801 4.555 23.406 1 97.56 227 ALA B N 1
ATOM 4514 C CA . ALA B 1 227 ? 3.393 3.254 22.891 1 97.56 227 ALA B CA 1
ATOM 4515 C C . ALA B 1 227 ? 4.105 2.941 21.578 1 97.56 227 ALA B C 1
ATOM 4517 O O . ALA B 1 227 ? 4.086 1.802 21.109 1 97.56 227 ALA B O 1
ATOM 4518 N N . TRP B 1 228 ? 4.777 3.9 21.016 1 98.12 228 TRP B N 1
ATOM 4519 C CA . TRP B 1 228 ? 5.301 3.766 19.656 1 98.12 228 TRP B CA 1
ATOM 4520 C C . TRP B 1 228 ? 6.816 3.621 19.672 1 98.12 228 TRP B C 1
ATOM 4522 O O . TRP B 1 228 ? 7.527 4.504 20.156 1 98.12 228 TRP B O 1
ATOM 4532 N N . ALA B 1 229 ? 7.309 2.521 19.062 1 98.56 229 ALA B N 1
ATOM 4533 C CA . ALA B 1 229 ? 8.734 2.219 19.047 1 98.56 229 ALA B CA 1
ATOM 4534 C C . ALA B 1 229 ? 9.523 3.314 18.344 1 98.56 229 ALA B C 1
ATOM 4536 O O . ALA B 1 229 ? 10.656 3.621 18.719 1 98.56 229 ALA B O 1
ATOM 4537 N N . SER B 1 230 ? 8.914 3.904 17.312 1 98.69 230 SER B N 1
ATOM 4538 C CA . SER B 1 230 ? 9.617 4.941 16.562 1 98.69 230 SER B CA 1
ATOM 4539 C C . SER B 1 230 ? 9.859 6.176 17.422 1 98.69 230 SER B C 1
ATOM 4541 O O . SER B 1 230 ? 10.844 6.891 17.234 1 98.69 230 SER B O 1
ATOM 4543 N N . VAL B 1 231 ? 8.945 6.453 18.375 1 98.56 231 VAL B N 1
ATOM 4544 C CA . VAL B 1 231 ? 9.125 7.574 19.281 1 98.56 231 VAL B CA 1
ATOM 4545 C C . VAL B 1 231 ? 10.383 7.352 20.125 1 98.56 231 VAL B C 1
ATOM 4547 O O . VAL B 1 231 ? 11.203 8.258 20.281 1 98.56 231 VAL B O 1
ATOM 4550 N N . ARG B 1 232 ? 10.586 6.156 20.578 1 97.94 232 ARG B N 1
ATOM 4551 C CA . ARG B 1 232 ? 11.75 5.824 21.391 1 97.94 232 ARG B CA 1
ATOM 4552 C C . ARG B 1 232 ? 13.023 5.809 20.547 1 97.94 232 ARG B C 1
ATOM 4554 O O . ARG B 1 232 ? 14.031 6.406 20.938 1 97.94 232 ARG B O 1
ATOM 4561 N N . ALA B 1 233 ? 12.953 5.195 19.406 1 98 233 ALA B N 1
ATOM 4562 C CA . ALA B 1 233 ? 14.133 4.977 18.562 1 98 233 ALA B CA 1
ATOM 4563 C C . ALA B 1 233 ? 14.602 6.281 17.922 1 98 233 ALA B C 1
ATOM 4565 O O . ALA B 1 233 ? 15.797 6.469 17.688 1 98 233 ALA B O 1
ATOM 4566 N N . MET B 1 234 ? 13.648 7.184 17.656 1 98.31 234 MET B N 1
ATOM 4567 C CA . MET B 1 234 ? 13.969 8.406 16.938 1 98.31 234 MET B CA 1
ATOM 4568 C C . MET B 1 234 ? 13.766 9.633 17.812 1 98.31 234 MET B C 1
ATOM 4570 O O . MET B 1 234 ? 13.547 10.734 17.328 1 98.31 234 MET B O 1
ATOM 4574 N N . ARG B 1 235 ? 13.859 9.492 19.094 1 97.81 235 ARG B N 1
ATOM 4575 C CA . ARG B 1 235 ? 13.508 10.555 20.031 1 97.81 235 ARG B CA 1
ATOM 4576 C C . ARG B 1 235 ? 14.406 11.766 19.844 1 97.81 235 ARG B C 1
ATOM 4578 O O . ARG B 1 235 ? 14.008 12.891 20.141 1 97.81 235 ARG B O 1
ATOM 4585 N N . HIS B 1 236 ? 15.648 11.562 19.234 1 97.5 236 HIS B N 1
ATOM 4586 C CA . HIS B 1 236 ? 16.609 12.648 19.078 1 97.5 236 HIS B CA 1
ATOM 4587 C C . HIS B 1 236 ? 16.75 13.047 17.609 1 97.5 236 HIS B C 1
ATOM 4589 O O . HIS B 1 236 ? 17.75 13.664 17.219 1 97.5 236 HIS B O 1
ATOM 4595 N N . THR B 1 237 ? 15.789 12.641 16.844 1 98 237 THR B N 1
ATOM 4596 C CA . THR B 1 237 ? 15.867 12.961 15.422 1 98 237 THR B CA 1
ATOM 4597 C C . THR B 1 237 ? 15.914 14.469 15.211 1 98 237 THR B C 1
ATOM 4599 O O . THR B 1 237 ? 15.812 15.242 16.172 1 98 237 THR B O 1
ATOM 4602 N N . ALA B 1 238 ? 16.234 14.875 13.977 1 95.44 238 ALA B N 1
ATOM 4603 C CA . ALA B 1 238 ? 16.281 16.281 13.609 1 95.44 238 ALA B CA 1
ATOM 4604 C C . ALA B 1 238 ? 14.914 16.797 13.172 1 95.44 238 ALA B C 1
ATOM 4606 O O . ALA B 1 238 ? 14.133 16.047 12.586 1 95.44 238 ALA B O 1
ATOM 4607 N N . LEU B 1 239 ? 14.672 18.094 13.484 1 94.19 239 LEU B N 1
ATOM 4608 C CA . LEU B 1 239 ? 13.508 18.859 13.047 1 94.19 239 LEU B CA 1
ATOM 4609 C C . LEU B 1 239 ? 12.289 18.516 13.914 1 94.19 239 LEU B C 1
ATOM 4611 O O . LEU B 1 239 ? 11.688 19.406 14.516 1 94.19 239 LEU B O 1
ATOM 4615 N N . LEU B 1 240 ? 11.906 17.234 14.008 1 97.44 240 LEU B N 1
ATOM 4616 C CA . LEU B 1 240 ? 10.812 16.859 14.898 1 97.44 240 LEU B CA 1
ATOM 4617 C C . LEU B 1 240 ? 11.266 15.789 15.891 1 97.44 240 LEU B C 1
ATOM 4619 O O . LEU B 1 240 ? 10.938 14.609 15.742 1 97.44 240 LEU B O 1
ATOM 4623 N N . ASP B 1 241 ? 11.945 16.25 16.859 1 97.19 241 ASP B N 1
ATOM 4624 C CA . ASP B 1 241 ? 12.328 15.344 17.938 1 97.19 241 ASP B CA 1
ATOM 4625 C C . ASP B 1 241 ? 11.234 15.258 19 1 97.19 241 ASP B C 1
ATOM 4627 O O . ASP B 1 241 ? 10.172 15.875 18.859 1 97.19 241 ASP B O 1
ATOM 4631 N N . TRP B 1 242 ? 11.438 14.453 20 1 97.69 242 TRP B N 1
ATOM 4632 C CA . TRP B 1 242 ? 10.43 14.203 21.031 1 97.69 242 TRP B CA 1
ATOM 4633 C C . TRP B 1 242 ? 10.039 15.5 21.734 1 97.69 242 TRP B C 1
ATOM 4635 O O . TRP B 1 242 ? 8.852 15.758 21.953 1 97.69 242 TRP B O 1
ATOM 4645 N N . ASP B 1 243 ? 11.023 16.328 22.062 1 96.62 243 ASP B N 1
ATOM 4646 C CA . ASP B 1 243 ? 10.75 17.562 22.797 1 96.62 243 ASP B CA 1
ATOM 4647 C C . ASP B 1 243 ? 9.781 18.453 22.016 1 96.62 243 ASP B C 1
ATOM 4649 O O . ASP B 1 243 ? 8.844 19.016 22.594 1 96.62 243 ASP B O 1
ATOM 4653 N N . ARG B 1 244 ? 10.078 18.562 20.766 1 97 244 ARG B N 1
ATOM 4654 C CA . ARG B 1 244 ? 9.227 19.406 19.938 1 97 244 ARG B CA 1
ATOM 4655 C C . ARG B 1 244 ? 7.824 18.812 19.812 1 97 244 ARG B C 1
ATOM 4657 O O . ARG B 1 244 ? 6.828 19.531 19.969 1 97 244 ARG B O 1
ATOM 4664 N N . MET B 1 245 ? 7.707 17.531 19.547 1 98 245 MET B N 1
ATOM 4665 C CA . MET B 1 245 ? 6.398 16.891 19.391 1 98 245 MET B CA 1
ATOM 4666 C C . MET B 1 245 ? 5.605 16.969 20.688 1 98 245 MET B C 1
ATOM 4668 O O . MET B 1 245 ? 4.398 17.219 20.672 1 98 245 MET B O 1
ATOM 4672 N N . HIS B 1 246 ? 6.297 16.719 21.766 1 97.75 246 HIS B N 1
ATOM 4673 C CA . HIS B 1 246 ? 5.66 16.797 23.078 1 97.75 246 HIS B CA 1
ATOM 4674 C C . HIS B 1 246 ? 5.133 18.203 23.344 1 97.75 246 HIS B C 1
ATOM 4676 O O . HIS B 1 246 ? 4.02 18.359 23.844 1 97.75 246 HIS B O 1
ATOM 4682 N N . TYR B 1 247 ? 5.91 19.203 23.062 1 97.19 247 TYR B N 1
ATOM 4683 C CA . TYR B 1 247 ? 5.484 20.594 23.203 1 97.19 247 TYR B CA 1
ATOM 4684 C C . TYR B 1 247 ? 4.223 20.859 22.391 1 97.19 247 TYR B C 1
ATOM 4686 O O . TYR B 1 247 ? 3.238 21.391 22.906 1 97.19 247 TYR B O 1
ATOM 4694 N N . LEU B 1 248 ? 4.262 20.469 21.094 1 97.88 248 LEU B N 1
ATOM 4695 C CA . LEU B 1 248 ? 3.131 20.688 20.203 1 97.88 248 LEU B CA 1
ATOM 4696 C C . LEU B 1 248 ? 1.881 19.984 20.719 1 97.88 248 LEU B C 1
ATOM 4698 O O . LEU B 1 248 ? 0.798 20.578 20.75 1 97.88 248 LEU B O 1
ATOM 4702 N N . ALA B 1 249 ? 2.051 18.75 21.109 1 97.75 249 ALA B N 1
ATOM 4703 C CA . ALA B 1 249 ? 0.93 17.953 21.594 1 97.75 249 ALA B CA 1
ATOM 4704 C C . ALA B 1 249 ? 0.321 18.562 22.859 1 97.75 249 ALA B C 1
ATOM 4706 O O . ALA B 1 249 ? -0.903 18.594 23 1 97.75 249 ALA B O 1
ATOM 4707 N N . ARG B 1 250 ? 1.087 19.094 23.688 1 96.25 250 ARG B N 1
ATOM 4708 C CA . ARG B 1 250 ? 0.605 19.641 24.953 1 96.25 250 ARG B CA 1
ATOM 4709 C C . ARG B 1 250 ? -0.072 20.984 24.75 1 96.25 250 ARG B C 1
ATOM 4711 O O . ARG B 1 250 ? -0.996 21.344 25.484 1 96.25 250 ARG B O 1
ATOM 4718 N N . VAL B 1 251 ? 0.439 21.734 23.766 1 95.75 251 VAL B N 1
ATOM 4719 C CA . VAL B 1 251 ? -0.247 22.984 23.422 1 95.75 251 VAL B CA 1
ATOM 4720 C C . VAL B 1 251 ? -1.621 22.672 22.844 1 95.75 251 VAL B C 1
ATOM 4722 O O . VAL B 1 251 ? -2.611 23.312 23.172 1 95.75 251 VAL B O 1
ATOM 4725 N N . ALA B 1 252 ? -1.683 21.641 22.016 1 95.69 252 ALA B N 1
ATOM 4726 C CA . ALA B 1 252 ? -2.93 21.25 21.359 1 95.69 252 ALA B CA 1
ATOM 4727 C C . ALA B 1 252 ? -3.877 20.562 22.344 1 95.69 252 ALA B C 1
ATOM 4729 O O . ALA B 1 252 ? -5.098 20.719 22.25 1 95.69 252 ALA B O 1
ATOM 4730 N N . LEU B 1 253 ? -3.293 19.766 23.219 1 94.38 253 LEU B N 1
ATOM 4731 C CA . LEU B 1 253 ? -4.027 19.016 24.234 1 94.38 253 LEU B CA 1
ATOM 4732 C C . LEU B 1 253 ? -3.443 19.25 25.625 1 94.38 253 LEU B C 1
ATOM 4734 O O . LEU B 1 253 ? -2.867 18.344 26.219 1 94.38 253 LEU B O 1
ATOM 4738 N N . PRO B 1 254 ? -3.822 20.359 26.188 1 92.69 254 PRO B N 1
ATOM 4739 C CA . PRO B 1 254 ? -3.23 20.672 27.5 1 92.69 254 PRO B CA 1
ATOM 4740 C C . PRO B 1 254 ? -3.75 19.781 28.609 1 92.69 254 PRO B C 1
ATOM 4742 O O . PRO B 1 254 ? -4.945 19.469 28.656 1 92.69 254 PRO B O 1
ATOM 4745 N N . PRO B 1 255 ? -2.828 19.328 29.375 1 87.38 255 PRO B N 1
ATOM 4746 C CA . PRO B 1 255 ? -3.242 18.469 30.484 1 87.38 255 PRO B CA 1
ATOM 4747 C C . PRO B 1 255 ? -4.223 19.172 31.438 1 87.38 255 PRO B C 1
ATOM 4749 O O . PRO B 1 255 ? -5.062 18.516 32.062 1 87.38 255 PRO B O 1
ATOM 4752 N N . ALA B 1 256 ? -4.105 20.438 31.609 1 85.94 256 ALA B N 1
ATOM 4753 C CA . ALA B 1 256 ? -4.992 21.25 32.438 1 85.94 256 ALA B CA 1
ATOM 4754 C C . ALA B 1 256 ? -5.57 22.422 31.641 1 85.94 256 ALA B C 1
ATOM 4756 O O . ALA B 1 256 ? -5.148 23.562 31.828 1 85.94 256 ALA B O 1
ATOM 4757 N N . PRO B 1 257 ? -6.527 22.031 30.875 1 82.81 257 PRO B N 1
ATOM 4758 C CA . PRO B 1 257 ? -7.07 23.094 30.031 1 82.81 257 PRO B CA 1
ATOM 4759 C C . PRO B 1 257 ? -7.902 24.109 30.828 1 82.81 257 PRO B C 1
ATOM 4761 O O . PRO B 1 257 ? -8.469 23.766 31.859 1 82.81 257 PRO B O 1
ATOM 4764 N N . ALA B 1 258 ? -7.855 25.312 30.234 1 82.81 258 ALA B N 1
ATOM 4765 C CA . ALA B 1 258 ? -8.773 26.312 30.781 1 82.81 258 ALA B CA 1
ATOM 4766 C C . ALA B 1 258 ? -10.219 25.844 30.703 1 82.81 258 ALA B C 1
ATOM 4768 O O . ALA B 1 258 ? -10.555 24.984 29.875 1 82.81 258 ALA B O 1
ATOM 4769 N N . ALA B 1 259 ? -11 26.344 31.609 1 82.56 259 ALA B N 1
ATOM 4770 C CA . ALA B 1 259 ? -12.383 25.891 31.766 1 82.56 259 ALA B CA 1
ATOM 4771 C C . ALA B 1 259 ? -13.133 25.938 30.438 1 82.56 259 ALA B C 1
ATOM 4773 O O . ALA B 1 259 ? -13.836 25 30.078 1 82.56 259 ALA B O 1
ATOM 4774 N N . GLU B 1 260 ? -12.977 27 29.781 1 78.94 260 GLU B N 1
ATOM 4775 C CA . GLU B 1 260 ? -13.672 27.172 28.5 1 78.94 260 GLU B CA 1
ATOM 4776 C C . GLU B 1 260 ? -13.211 26.125 27.484 1 78.94 260 GLU B C 1
ATOM 4778 O O . GLU B 1 260 ? -14.023 25.594 26.734 1 78.94 260 GLU B O 1
ATOM 4783 N N . TRP B 1 261 ? -11.992 25.875 27.562 1 80.88 261 TRP B N 1
ATOM 4784 C CA . TRP B 1 261 ? -11.406 24.875 26.672 1 80.88 261 TRP B CA 1
ATOM 4785 C C . TRP B 1 261 ? -11.867 23.469 27.031 1 80.88 261 TRP B C 1
ATOM 4787 O O . TRP B 1 261 ? -12.227 22.688 26.141 1 80.88 261 TRP B O 1
ATOM 4797 N N . ALA B 1 262 ? -11.93 23.281 28.219 1 80.69 262 ALA B N 1
ATOM 4798 C CA . ALA B 1 262 ? -12.367 21.984 28.719 1 80.69 262 ALA B CA 1
ATOM 4799 C C . ALA B 1 262 ? -13.805 21.688 28.297 1 80.69 262 ALA B C 1
ATOM 4801 O O . ALA B 1 262 ? -14.133 20.562 27.938 1 80.69 262 ALA B O 1
ATOM 4802 N N . ALA B 1 263 ? -14.594 22.688 28.344 1 83.44 263 ALA B N 1
ATOM 4803 C CA . ALA B 1 263 ? -15.992 22.531 27.969 1 83.44 263 ALA B CA 1
ATOM 4804 C C . ALA B 1 263 ? -16.125 22.188 26.5 1 83.44 263 ALA B C 1
ATOM 4806 O O . ALA B 1 263 ? -16.969 21.375 26.109 1 83.44 263 ALA B O 1
ATOM 4807 N N . ARG B 1 264 ? -15.312 22.75 25.703 1 81.44 264 ARG B N 1
ATOM 4808 C CA . ARG B 1 264 ? -15.352 22.5 24.266 1 81.44 264 ARG B CA 1
ATOM 4809 C C . ARG B 1 264 ? -14.766 21.125 23.938 1 81.44 264 ARG B C 1
ATOM 4811 O O . ARG B 1 264 ? -15.258 20.438 23.031 1 81.44 264 ARG B O 1
ATOM 4818 N N . GLN B 1 265 ? -13.859 20.781 24.656 1 80.25 265 GLN B N 1
ATOM 4819 C CA . GLN B 1 265 ? -13.164 19.516 24.422 1 80.25 265 GLN B CA 1
ATOM 4820 C C . GLN B 1 265 ? -14.062 18.328 24.75 1 80.25 265 GLN B C 1
ATOM 4822 O O . GLN B 1 265 ? -13.906 17.25 24.172 1 80.25 265 GLN B O 1
ATOM 4827 N N . LYS B 1 266 ? -15.008 18.594 25.594 1 81.69 266 LYS B N 1
ATOM 4828 C CA . LYS B 1 266 ? -15.93 17.531 25.984 1 81.69 266 LYS B CA 1
ATOM 4829 C C . LYS B 1 266 ? -16.766 17.062 24.781 1 81.69 266 LYS B C 1
ATOM 4831 O O . LYS B 1 266 ? -17.25 15.938 24.766 1 81.69 266 LYS B O 1
ATOM 4836 N N . HIS B 1 267 ? -16.844 17.906 23.781 1 85.81 267 HIS B N 1
ATOM 4837 C CA . HIS B 1 267 ? -17.672 17.594 22.641 1 85.81 267 HIS B CA 1
ATOM 4838 C C . HIS B 1 267 ? -16.844 17.016 21.484 1 85.81 267 HIS B C 1
ATOM 4840 O O . HIS B 1 267 ? -17.406 16.609 20.469 1 85.81 267 HIS B O 1
ATOM 4846 N N . VAL B 1 268 ? -15.586 16.953 21.719 1 90.69 268 VAL B N 1
ATOM 4847 C CA . VAL B 1 268 ? -14.703 16.375 20.703 1 90.69 268 VAL B CA 1
ATOM 4848 C C . VAL B 1 268 ? -14.68 14.859 20.828 1 90.69 268 VAL B C 1
ATOM 4850 O O . VAL B 1 268 ? -14.344 14.328 21.891 1 90.69 268 VAL B O 1
ATOM 4853 N N . PRO B 1 269 ? -15.148 14.164 19.734 1 95.44 269 PRO B N 1
ATOM 4854 C CA . PRO B 1 269 ? -15.039 12.703 19.797 1 95.44 269 PRO B CA 1
ATOM 4855 C C . PRO B 1 269 ? -13.625 12.234 20.156 1 95.44 269 PRO B C 1
ATOM 4857 O O . PRO B 1 269 ? -12.648 12.75 19.609 1 95.44 269 PRO B O 1
ATOM 4860 N N . ALA B 1 270 ? -13.523 11.281 21.031 1 94.56 270 ALA B N 1
ATOM 4861 C CA . ALA B 1 270 ? -12.25 10.828 21.578 1 94.56 270 ALA B CA 1
ATOM 4862 C C . ALA B 1 270 ? -11.328 10.32 20.484 1 94.56 270 ALA B C 1
ATOM 4864 O O . ALA B 1 270 ? -10.109 10.516 20.547 1 94.56 270 ALA B O 1
ATOM 4865 N N . TRP B 1 271 ? -11.891 9.727 19.438 1 97.44 271 TRP B N 1
ATOM 4866 C CA . TRP B 1 271 ? -11.055 9.109 18.422 1 97.44 271 TRP B CA 1
ATOM 4867 C C . TRP B 1 271 ? -10.422 10.164 17.516 1 97.44 271 TRP B C 1
ATOM 4869 O O . TRP B 1 271 ? -9.508 9.859 16.75 1 97.44 271 TRP B O 1
ATOM 4879 N N . TRP B 1 272 ? -10.852 11.477 17.609 1 97.56 272 TRP B N 1
ATOM 4880 C CA . TRP B 1 272 ? -10.234 12.531 16.797 1 97.56 272 TRP B CA 1
ATOM 4881 C C . TRP B 1 272 ? -8.789 12.758 17.219 1 97.56 272 TRP B C 1
ATOM 4883 O O . TRP B 1 272 ? -7.961 13.188 16.406 1 97.56 272 TRP B O 1
ATOM 4893 N N . VAL B 1 273 ? -8.469 12.445 18.531 1 96 273 VAL B N 1
ATOM 4894 C CA . VAL B 1 273 ? -7.098 12.633 19 1 96 273 VAL B CA 1
ATOM 4895 C C . VAL B 1 273 ? -6.371 11.289 19.016 1 96 273 VAL B C 1
ATOM 4897 O O . VAL B 1 273 ? -5.234 11.203 19.484 1 96 273 VAL B O 1
ATOM 4900 N N . ALA B 1 274 ? -7.027 10.25 18.609 1 97.38 274 ALA B N 1
ATOM 4901 C CA . ALA B 1 274 ? -6.508 8.891 18.484 1 97.38 274 ALA B CA 1
ATOM 4902 C C . ALA B 1 274 ? -7.18 8.148 17.328 1 97.38 274 ALA B C 1
ATOM 4904 O O . ALA B 1 274 ? -7.875 7.156 17.547 1 97.38 274 ALA B O 1
ATOM 4905 N N . PRO B 1 275 ? -6.867 8.586 16.094 1 98.19 275 PRO B N 1
ATOM 4906 C CA . PRO B 1 275 ? -7.602 8.078 14.938 1 98.19 275 PRO B CA 1
ATOM 4907 C C . PRO B 1 275 ? -7.5 6.562 14.797 1 98.19 275 PRO B C 1
ATOM 4909 O O . PRO B 1 275 ? -8.367 5.938 14.18 1 98.19 275 PRO B O 1
ATOM 4912 N N . LEU B 1 276 ? -6.543 5.922 15.344 1 98.38 276 LEU B N 1
ATOM 4913 C CA . LEU B 1 276 ? -6.426 4.469 15.312 1 98.38 276 LEU B CA 1
ATOM 4914 C C . LEU B 1 276 ? -7.559 3.814 16.094 1 98.38 276 LEU B C 1
ATOM 4916 O O . LEU B 1 276 ? -7.793 2.609 15.969 1 98.38 276 LEU B O 1
ATOM 4920 N N . GLU B 1 277 ? -8.266 4.594 16.891 1 98.12 277 GLU B N 1
ATOM 4921 C CA . GLU B 1 277 ? -9.383 4.09 17.672 1 98.12 277 GLU B CA 1
ATOM 4922 C C . GLU B 1 277 ? -10.719 4.457 17.031 1 98.12 277 GLU B C 1
ATOM 4924 O O . GLU B 1 277 ? -11.766 4.398 17.688 1 98.12 277 GLU B O 1
ATOM 4929 N N . ALA B 1 278 ? -10.711 4.875 15.781 1 98.38 278 ALA B N 1
ATOM 4930 C CA . ALA B 1 278 ? -11.953 5.176 15.086 1 98.38 278 ALA B CA 1
ATOM 4931 C C . ALA B 1 278 ? -12.938 4.012 15.18 1 98.38 278 ALA B C 1
ATOM 4933 O O . ALA B 1 278 ? -12.523 2.846 15.195 1 98.38 278 ALA B O 1
ATOM 4934 N N . PRO B 1 279 ? -14.227 4.293 15.156 1 97.12 279 PRO B N 1
ATOM 4935 C CA . PRO B 1 279 ? -15.211 3.244 15.453 1 97.12 279 PRO B CA 1
ATOM 4936 C C . PRO B 1 279 ? -15.469 2.326 14.266 1 97.12 279 PRO B C 1
ATOM 4938 O O . PRO B 1 279 ? -15.945 1.2 14.438 1 97.12 279 PRO B O 1
ATOM 4941 N N . ARG B 1 280 ? -15.328 2.807 13.086 1 97.62 280 ARG B N 1
ATOM 4942 C CA . ARG B 1 280 ? -15.617 2.035 11.883 1 97.62 280 ARG B CA 1
ATOM 4943 C C . ARG B 1 280 ? -14.523 2.217 10.836 1 97.62 280 ARG B C 1
ATOM 4945 O O . ARG B 1 280 ? -14.023 3.326 10.641 1 97.62 280 ARG B O 1
ATOM 4952 N N . TRP B 1 281 ? -14.164 1.14 10.141 1 98.5 281 TRP B N 1
ATOM 4953 C CA . TRP B 1 281 ? -13.008 1.188 9.242 1 98.5 281 TRP B CA 1
ATOM 4954 C C . TRP B 1 281 ? -13.398 0.753 7.836 1 98.5 281 TRP B C 1
ATOM 4956 O O . TRP B 1 281 ? -12.578 0.813 6.914 1 98.5 281 TRP B O 1
ATOM 4966 N N . ASP B 1 282 ? -14.609 0.288 7.629 1 97.19 282 ASP B N 1
ATOM 4967 C CA . ASP B 1 282 ? -15.055 -0.203 6.328 1 97.19 282 ASP B CA 1
ATOM 4968 C C . ASP B 1 282 ? -15.352 0.953 5.375 1 97.19 282 ASP B C 1
ATOM 4970 O O . ASP B 1 282 ? -15.734 2.041 5.809 1 97.19 282 ASP B O 1
ATOM 4974 N N . GLY B 1 283 ? -15.133 0.76 4.133 1 97.81 283 GLY B N 1
ATOM 4975 C CA . GLY B 1 283 ? -15.625 1.64 3.086 1 97.81 283 GLY B CA 1
ATOM 4976 C C . GLY B 1 283 ? -14.859 2.943 2.99 1 97.81 283 GLY B C 1
ATOM 4977 O O . GLY B 1 283 ? -15.383 3.941 2.488 1 97.81 283 GLY B O 1
ATOM 4978 N N . LEU B 1 284 ? -13.672 2.994 3.521 1 98.69 284 LEU B N 1
ATOM 4979 C CA . LEU B 1 284 ? -12.852 4.195 3.393 1 98.69 284 LEU B CA 1
ATOM 4980 C C . LEU B 1 284 ? -12.172 4.242 2.029 1 98.69 284 LEU B C 1
ATOM 4982 O O . LEU B 1 284 ? -11.922 3.203 1.416 1 98.69 284 LEU B O 1
ATOM 4986 N N . CYS B 1 285 ? -11.953 5.43 1.519 1 98.62 285 CYS B N 1
ATOM 4987 C CA . CYS B 1 285 ? -11.367 5.613 0.195 1 98.62 285 CYS B CA 1
ATOM 4988 C C . CYS B 1 285 ? -9.945 5.078 0.152 1 98.62 285 CYS B C 1
ATOM 4990 O O . CYS B 1 285 ? -9.336 4.832 1.195 1 98.62 285 CYS B O 1
ATOM 4992 N N . ALA B 1 286 ? -9.406 4.941 -1.105 1 98.81 286 ALA B N 1
ATOM 4993 C CA . ALA B 1 286 ? -8 4.605 -1.293 1 98.81 286 ALA B CA 1
ATOM 4994 C C . ALA B 1 286 ? -7.098 5.609 -0.58 1 98.81 286 ALA B C 1
ATOM 4996 O O . ALA B 1 286 ? -7.438 6.789 -0.466 1 98.81 286 ALA B O 1
ATOM 4997 N N . THR B 1 287 ? -5.965 5.074 -0.058 1 98.94 287 THR B N 1
ATOM 4998 C CA . THR B 1 287 ? -5.074 5.918 0.732 1 98.94 287 THR B CA 1
ATOM 4999 C C . THR B 1 287 ? -3.627 5.762 0.267 1 98.94 287 THR B C 1
ATOM 5001 O O . THR B 1 287 ? -3.172 4.648 0.004 1 98.94 287 THR B O 1
ATOM 5004 N N . PHE B 1 288 ? -2.979 6.84 0.007 1 98.94 288 PHE B N 1
ATOM 5005 C CA . PHE B 1 288 ? -1.525 6.895 -0.102 1 98.94 288 PHE B CA 1
ATOM 5006 C C . PHE B 1 288 ? -0.902 7.371 1.204 1 98.94 288 PHE B C 1
ATOM 5008 O O . PHE B 1 288 ? -1.18 8.484 1.66 1 98.94 288 PHE B O 1
ATOM 5015 N N . LEU B 1 289 ? -0.078 6.5 1.814 1 98.94 289 LEU B N 1
ATOM 5016 C CA . LEU B 1 289 ? 0.541 6.789 3.104 1 98.94 289 LEU B CA 1
ATOM 5017 C C . LEU B 1 289 ? 2.059 6.855 2.975 1 98.94 289 LEU B C 1
ATOM 5019 O O . LEU B 1 289 ? 2.705 5.855 2.656 1 98.94 289 LEU B O 1
ATOM 5023 N N . ALA B 1 290 ? 2.596 8.055 3.209 1 98.94 290 ALA B N 1
ATOM 5024 C CA . ALA B 1 290 ? 4.035 8.297 3.168 1 98.94 290 ALA B CA 1
ATOM 5025 C C . ALA B 1 290 ? 4.605 8.461 4.574 1 98.94 290 ALA B C 1
ATOM 5027 O O . ALA B 1 290 ? 4.086 9.242 5.375 1 98.94 290 ALA B O 1
ATOM 5028 N N . THR B 1 291 ? 5.633 7.703 4.93 1 98.94 291 THR B N 1
ATOM 5029 C CA . THR B 1 291 ? 6.324 7.855 6.207 1 98.94 291 THR B CA 1
ATOM 5030 C C . THR B 1 291 ? 7.816 8.07 5.988 1 98.94 291 THR B C 1
ATOM 5032 O O . THR B 1 291 ? 8.328 7.852 4.887 1 98.94 291 THR B O 1
ATOM 5035 N N . ALA B 1 292 ? 8.445 8.641 6.93 1 98.94 292 ALA B N 1
ATOM 5036 C CA . ALA B 1 292 ? 9.891 8.875 6.918 1 98.94 292 ALA B CA 1
ATOM 5037 C C . ALA B 1 292 ? 10.594 7.973 7.93 1 98.94 292 ALA B C 1
ATOM 5039 O O . ALA B 1 292 ? 10.117 7.801 9.055 1 98.94 292 ALA B O 1
ATOM 5040 N N . GLU B 1 293 ? 11.719 7.395 7.516 1 98.81 293 GLU B N 1
ATOM 5041 C CA . GLU B 1 293 ? 12.406 6.422 8.359 1 98.81 293 GLU B CA 1
ATOM 5042 C C . GLU B 1 293 ? 12.844 7.051 9.68 1 98.81 293 GLU B C 1
ATOM 5044 O O . GLU B 1 293 ? 12.711 6.438 10.742 1 98.81 293 GLU B O 1
ATOM 5049 N N . CYS B 1 294 ? 13.383 8.273 9.609 1 98.75 294 CYS B N 1
ATOM 5050 C CA . CYS B 1 294 ? 13.922 8.93 10.797 1 98.75 294 CYS B CA 1
ATOM 5051 C C . CYS B 1 294 ? 12.922 9.93 11.367 1 98.75 294 CYS B C 1
ATOM 5053 O O . CYS B 1 294 ? 13.273 11.086 11.609 1 98.75 294 CYS B O 1
ATOM 5055 N N . ASP B 1 295 ? 11.711 9.516 11.539 1 98.81 295 ASP B N 1
ATOM 5056 C CA . ASP B 1 295 ? 10.586 10.289 12.055 1 98.81 295 ASP B CA 1
ATOM 5057 C C . ASP B 1 295 ? 9.938 9.586 13.25 1 98.81 295 ASP B C 1
ATOM 5059 O O . ASP B 1 295 ? 9.648 8.391 13.195 1 98.81 295 ASP B O 1
ATOM 5063 N N . ILE B 1 296 ? 9.719 10.305 14.344 1 98.69 296 ILE B N 1
ATOM 5064 C CA . ILE B 1 296 ? 9.109 9.719 15.539 1 98.69 296 ILE B CA 1
ATOM 5065 C C . ILE B 1 296 ? 7.688 9.266 15.219 1 98.69 296 ILE B C 1
ATOM 5067 O O . ILE B 1 296 ? 7.145 8.383 15.891 1 98.69 296 ILE B O 1
ATOM 5071 N N . LEU B 1 297 ? 7.055 9.781 14.133 1 98.88 297 LEU B N 1
ATOM 5072 C CA . LEU B 1 297 ? 5.656 9.523 13.805 1 98.88 297 LEU B CA 1
ATOM 5073 C C . LEU B 1 297 ? 5.531 8.32 12.875 1 98.88 297 LEU B C 1
ATOM 5075 O O . LEU B 1 297 ? 4.422 7.938 12.492 1 98.88 297 LEU B O 1
ATOM 5079 N N . ARG B 1 298 ? 6.613 7.695 12.492 1 98.88 298 ARG B N 1
ATOM 5080 C CA . ARG B 1 298 ? 6.664 6.656 11.469 1 98.88 298 ARG B CA 1
ATOM 5081 C C . ARG B 1 298 ? 5.699 5.52 11.797 1 98.88 298 ARG B C 1
ATOM 5083 O O . ARG B 1 298 ? 4.848 5.164 10.984 1 98.88 298 ARG B O 1
ATOM 5090 N N . ASP B 1 299 ? 5.789 4.98 13.023 1 98.81 299 ASP B N 1
ATOM 5091 C CA . ASP B 1 299 ? 5.086 3.746 13.359 1 98.81 299 ASP B CA 1
ATOM 5092 C C . ASP B 1 299 ? 3.582 3.986 13.469 1 98.81 299 ASP B C 1
ATOM 5094 O O . ASP B 1 299 ? 2.781 3.135 13.078 1 98.81 299 ASP B O 1
ATOM 5098 N N . GLU B 1 300 ? 3.131 5.117 13.984 1 98.75 300 GLU B N 1
ATOM 5099 C CA . GLU B 1 300 ? 1.702 5.395 14.086 1 98.75 300 GLU B CA 1
ATOM 5100 C C . GLU B 1 300 ? 1.076 5.586 12.711 1 98.75 300 GLU B C 1
ATOM 5102 O O . GLU B 1 300 ? -0.067 5.188 12.477 1 98.75 300 GLU B O 1
ATOM 5107 N N . GLY B 1 301 ? 1.818 6.203 11.758 1 98.88 301 GLY B N 1
ATOM 5108 C CA . GLY B 1 301 ? 1.346 6.27 10.383 1 98.88 301 GLY B CA 1
ATOM 5109 C C . GLY B 1 301 ? 1.186 4.906 9.742 1 98.88 301 GLY B C 1
ATOM 5110 O O . GLY B 1 301 ? 0.14 4.605 9.164 1 98.88 301 GLY B O 1
ATOM 5111 N N . GLU B 1 302 ? 2.189 4.059 9.898 1 98.88 302 GLU B N 1
ATOM 5112 C CA . GLU B 1 302 ? 2.152 2.734 9.289 1 98.88 302 GLU B CA 1
ATOM 5113 C C . GLU B 1 302 ? 1.104 1.847 9.953 1 98.88 302 GLU B C 1
ATOM 5115 O O . GLU B 1 302 ? 0.482 1.013 9.289 1 98.88 302 GLU B O 1
ATOM 5120 N N . ALA B 1 303 ? 0.871 2.025 11.234 1 98.88 303 ALA B N 1
ATOM 5121 C CA . ALA B 1 303 ? -0.196 1.306 11.922 1 98.88 303 ALA B CA 1
ATOM 5122 C C . ALA B 1 303 ? -1.561 1.646 11.336 1 98.88 303 ALA B C 1
ATOM 5124 O O . ALA B 1 303 ? -2.412 0.769 11.172 1 98.88 303 ALA B O 1
ATOM 5125 N N . TYR B 1 304 ? -1.77 2.943 11.031 1 98.88 304 TYR B N 1
ATOM 5126 C CA . TYR B 1 304 ? -3.018 3.344 10.391 1 98.88 304 TYR B CA 1
ATOM 5127 C C . TYR B 1 304 ? -3.201 2.637 9.055 1 98.88 304 TYR B C 1
ATOM 5129 O O . TYR B 1 304 ? -4.285 2.133 8.758 1 98.88 304 TYR B O 1
ATOM 5137 N N . GLY B 1 305 ? -2.145 2.578 8.258 1 98.88 305 GLY B N 1
ATOM 5138 C CA . GLY B 1 305 ? -2.193 1.863 6.992 1 98.88 305 GLY B CA 1
ATOM 5139 C C . GLY B 1 305 ? -2.557 0.399 7.148 1 98.88 305 GLY B C 1
ATOM 5140 O O . GLY B 1 305 ? -3.389 -0.121 6.402 1 98.88 305 GLY B O 1
ATOM 5141 N N . ARG B 1 306 ? -1.945 -0.271 8.125 1 98.69 306 ARG B N 1
ATOM 5142 C CA . ARG B 1 306 ? -2.209 -1.688 8.352 1 98.69 306 ARG B CA 1
ATOM 5143 C C . ARG B 1 306 ? -3.66 -1.915 8.766 1 98.69 306 ARG B C 1
ATOM 5145 O O . ARG B 1 306 ? -4.277 -2.904 8.367 1 98.69 306 ARG B O 1
ATOM 5152 N N . GLN B 1 307 ? -4.184 -0.965 9.539 1 98.69 307 GLN B N 1
ATOM 5153 C CA . GLN B 1 307 ? -5.578 -1.078 9.953 1 98.69 307 GLN B CA 1
ATOM 5154 C C . GLN B 1 307 ? -6.516 -0.91 8.758 1 98.69 307 GLN B C 1
ATOM 5156 O O . GLN B 1 307 ? -7.531 -1.6 8.656 1 98.69 307 GLN B O 1
ATOM 5161 N N . LEU B 1 308 ? -6.184 0.062 7.91 1 98.88 308 LEU B N 1
ATOM 5162 C CA . LEU B 1 308 ? -6.961 0.238 6.688 1 98.88 308 LEU B CA 1
ATOM 5163 C C . LEU B 1 308 ? -6.996 -1.053 5.875 1 98.88 308 LEU B C 1
ATOM 5165 O O . LEU B 1 308 ? -8.062 -1.493 5.449 1 98.88 308 LEU B O 1
ATOM 5169 N N . VAL B 1 309 ? -5.875 -1.723 5.719 1 98.81 309 VAL B N 1
ATOM 5170 C CA . VAL B 1 309 ? -5.766 -2.947 4.934 1 98.81 309 VAL B CA 1
ATOM 5171 C C . VAL B 1 309 ? -6.586 -4.055 5.59 1 98.81 309 VAL B C 1
ATOM 5173 O O . VAL B 1 309 ? -7.332 -4.77 4.914 1 98.81 309 VAL B O 1
ATOM 5176 N N . ALA B 1 310 ? -6.488 -4.16 6.887 1 98.5 310 ALA B N 1
ATOM 5177 C CA . ALA B 1 310 ? -7.191 -5.203 7.637 1 98.5 310 ALA B CA 1
ATOM 5178 C C . ALA B 1 310 ? -8.703 -5.07 7.469 1 98.5 310 ALA B C 1
ATOM 5180 O O . ALA B 1 310 ? -9.43 -6.062 7.555 1 98.5 310 ALA B O 1
ATOM 5181 N N . ALA B 1 311 ? -9.117 -3.809 7.164 1 98.62 311 ALA B N 1
ATOM 5182 C CA . ALA B 1 311 ? -10.547 -3.543 7.023 1 98.62 311 ALA B CA 1
ATOM 5183 C C . ALA B 1 311 ? -10.969 -3.576 5.555 1 98.62 311 ALA B C 1
ATOM 5185 O O . ALA B 1 311 ? -12.094 -3.205 5.219 1 98.62 311 ALA B O 1
ATOM 5186 N N . GLY B 1 312 ? -10.125 -3.936 4.676 1 98.62 312 GLY B N 1
ATOM 5187 C CA . GLY B 1 312 ? -10.484 -4.203 3.293 1 98.62 312 GLY B CA 1
ATOM 5188 C C . GLY B 1 312 ? -10.266 -3.012 2.379 1 98.62 312 GLY B C 1
ATOM 5189 O O . GLY B 1 312 ? -10.633 -3.045 1.205 1 98.62 312 GLY B O 1
ATOM 5190 N N . ASN B 1 313 ? -9.648 -1.934 2.906 1 98.81 313 ASN B N 1
ATOM 5191 C CA . ASN B 1 313 ? -9.398 -0.748 2.092 1 98.81 313 ASN B CA 1
ATOM 5192 C C . ASN B 1 313 ? -8.094 -0.869 1.312 1 98.81 313 ASN B C 1
ATOM 5194 O O . ASN B 1 313 ? -7.188 -1.594 1.721 1 98.81 313 ASN B O 1
ATOM 5198 N N . LYS B 1 314 ? -7.992 -0.208 0.164 1 98.81 314 LYS B N 1
ATOM 5199 C CA . LYS B 1 314 ? -6.789 -0.192 -0.667 1 98.81 314 LYS B CA 1
ATOM 5200 C C . LYS B 1 314 ? -5.805 0.868 -0.188 1 98.81 314 LYS B C 1
ATOM 5202 O O . LYS B 1 314 ? -6.152 2.047 -0.086 1 98.81 314 LYS B O 1
ATOM 5207 N N . VAL B 1 315 ? -4.535 0.458 0.095 1 98.88 315 VAL B N 1
ATOM 5208 C CA . VAL B 1 315 ? -3.549 1.38 0.648 1 98.88 315 VAL B CA 1
ATOM 5209 C C . VAL B 1 315 ? -2.232 1.247 -0.114 1 98.88 315 VAL B C 1
ATOM 5211 O O . VAL B 1 315 ? -1.756 0.135 -0.352 1 98.88 315 VAL B O 1
ATOM 5214 N N . THR B 1 316 ? -1.718 2.344 -0.584 1 98.88 316 THR B N 1
ATOM 5215 C CA . THR B 1 316 ? -0.333 2.428 -1.036 1 98.88 316 THR B CA 1
ATOM 5216 C C . THR B 1 316 ? 0.556 3.021 0.054 1 98.88 316 THR B C 1
ATOM 5218 O O . THR B 1 316 ? 0.25 4.082 0.603 1 98.88 316 THR B O 1
ATOM 5221 N N . MET B 1 317 ? 1.635 2.322 0.382 1 98.81 317 MET B N 1
ATOM 5222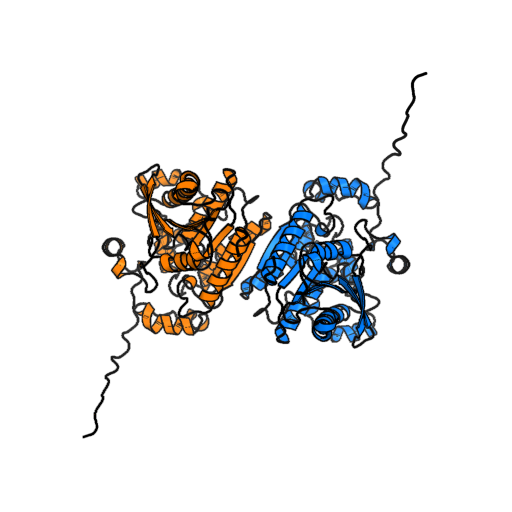 C CA . MET B 1 317 ? 2.541 2.787 1.428 1 98.81 317 MET B CA 1
ATOM 5223 C C . MET B 1 317 ? 3.977 2.852 0.915 1 98.81 317 MET B C 1
ATOM 5225 O O . MET B 1 317 ? 4.406 1.984 0.154 1 98.81 317 MET B O 1
ATOM 5229 N N . ARG B 1 318 ? 4.691 3.852 1.356 1 98.81 318 ARG B N 1
ATOM 5230 C CA . ARG B 1 318 ? 6.141 3.906 1.195 1 98.81 318 ARG B CA 1
ATOM 5231 C C . ARG B 1 318 ? 6.797 4.609 2.379 1 98.81 318 ARG B C 1
ATOM 5233 O O . ARG B 1 318 ? 6.336 5.668 2.811 1 98.81 318 ARG B O 1
ATOM 5240 N N . ARG B 1 319 ? 7.84 3.975 2.926 1 98.88 319 ARG B N 1
ATOM 5241 C CA . ARG B 1 319 ? 8.742 4.609 3.881 1 98.88 319 ARG B CA 1
ATOM 5242 C C . ARG B 1 319 ? 9.945 5.227 3.174 1 98.88 319 ARG B C 1
ATOM 5244 O O . ARG B 1 319 ? 10.719 4.516 2.529 1 98.88 319 ARG B O 1
ATOM 5251 N N . TYR B 1 320 ? 10.086 6.457 3.236 1 98.88 320 TYR B N 1
ATOM 5252 C CA . TYR B 1 320 ? 11.258 7.09 2.652 1 98.88 320 TYR B CA 1
ATOM 5253 C C . TYR B 1 320 ? 12.445 7.027 3.607 1 98.88 320 TYR B C 1
ATOM 5255 O O . TYR B 1 320 ? 12.352 7.477 4.754 1 98.88 320 TYR B O 1
ATOM 5263 N N . LEU B 1 321 ? 13.586 6.496 3.139 1 98.69 321 LEU B N 1
ATOM 5264 C CA . LEU B 1 321 ? 14.688 6.098 4.012 1 98.69 321 LEU B CA 1
ATOM 5265 C C . LEU B 1 321 ? 15.664 7.25 4.215 1 98.69 321 LEU B C 1
ATOM 5267 O O . LEU B 1 321 ? 15.844 8.078 3.32 1 98.69 321 LEU B O 1
ATOM 5271 N N . GLY B 1 322 ? 16.219 7.324 5.379 1 98.56 322 GLY B N 1
ATOM 5272 C CA . GLY B 1 322 ? 17.297 8.242 5.707 1 98.56 322 GLY B CA 1
ATOM 5273 C C . GLY B 1 322 ? 16.844 9.68 5.828 1 98.56 322 GLY B C 1
ATOM 5274 O O . GLY B 1 322 ? 17.656 10.602 5.711 1 98.56 322 GLY B O 1
ATOM 5275 N N . VAL B 1 323 ? 15.594 9.914 5.957 1 98.69 323 VAL B N 1
ATOM 5276 C CA . VAL B 1 323 ? 15.133 11.297 5.949 1 98.69 323 VAL B CA 1
ATOM 5277 C C . VAL B 1 323 ? 14.266 11.562 7.18 1 98.69 323 VAL B C 1
ATOM 5279 O O . VAL B 1 323 ? 13.695 10.633 7.754 1 98.69 323 VAL B O 1
ATOM 5282 N N . PRO B 1 324 ? 14.219 12.812 7.621 1 98 324 PRO B N 1
ATOM 5283 C CA . PRO B 1 324 ? 13.422 13.203 8.789 1 98 324 PRO B CA 1
ATOM 5284 C C . PRO B 1 324 ? 12 13.617 8.414 1 98 324 PRO B C 1
ATOM 5286 O O . PRO B 1 324 ? 11.594 13.477 7.262 1 98 324 PRO B O 1
ATOM 5289 N N . HIS B 1 325 ? 11.25 14.102 9.359 1 97.81 325 HIS B N 1
ATOM 5290 C CA . HIS B 1 325 ? 9.828 14.414 9.336 1 97.81 325 HIS B CA 1
ATOM 5291 C C . HIS B 1 325 ? 9.492 15.375 8.203 1 97.81 325 HIS B C 1
ATOM 5293 O O . HIS B 1 325 ? 8.508 15.172 7.484 1 97.81 325 HIS B O 1
ATOM 5299 N N . SER B 1 326 ? 10.266 16.391 7.879 1 95.38 326 SER B N 1
ATOM 5300 C CA . SER B 1 326 ? 9.914 17.469 6.953 1 95.38 326 SER B CA 1
ATOM 5301 C C . SER B 1 326 ? 10.594 17.281 5.602 1 95.38 326 SER B C 1
ATOM 5303 O O . SER B 1 326 ? 10.758 18.234 4.84 1 95.38 326 SER B O 1
ATOM 5305 N N . PHE B 1 327 ? 10.938 16.047 5.277 1 97.31 327 PHE B N 1
ATOM 5306 C CA . PHE B 1 327 ? 11.758 15.773 4.109 1 97.31 327 PHE B CA 1
ATOM 5307 C C . PHE B 1 327 ? 11.047 16.203 2.83 1 97.31 327 PHE B C 1
ATOM 5309 O O . PHE B 1 327 ? 11.695 16.562 1.849 1 97.31 327 PHE B O 1
ATOM 5316 N N . MET B 1 328 ? 9.711 16.203 2.781 1 95.94 328 MET B N 1
ATOM 5317 C CA . MET B 1 328 ? 8.953 16.438 1.554 1 95.94 328 MET B CA 1
ATOM 5318 C C . MET B 1 328 ? 9.125 17.875 1.069 1 95.94 328 MET B C 1
ATOM 5320 O O . MET B 1 328 ? 8.852 18.172 -0.092 1 95.94 328 MET B O 1
ATOM 5324 N N . GLN B 1 329 ? 9.602 18.703 1.968 1 92.25 329 GLN B N 1
ATOM 5325 C CA . GLN B 1 329 ? 9.758 20.125 1.636 1 92.25 329 GLN B CA 1
ATOM 5326 C C . GLN B 1 329 ? 11.156 20.406 1.101 1 92.25 329 GLN B C 1
ATOM 5328 O O . GLN B 1 329 ? 11.477 21.547 0.744 1 92.25 329 GLN B O 1
ATOM 5333 N N . MET B 1 330 ? 12.016 19.422 0.958 1 93.75 330 MET B N 1
ATOM 5334 C CA . MET B 1 330 ? 13.43 19.641 0.676 1 93.75 330 MET B CA 1
ATOM 5335 C C . MET B 1 330 ? 13.812 19.078 -0.688 1 93.75 330 MET B C 1
ATOM 5337 O O . MET B 1 330 ? 14.805 18.344 -0.812 1 93.75 330 MET B O 1
ATOM 5341 N N . THR B 1 331 ? 13.094 19.406 -1.691 1 90.12 331 THR B N 1
ATOM 5342 C CA . THR B 1 331 ? 13.281 18.859 -3.031 1 90.12 331 THR B CA 1
ATOM 5343 C C . THR B 1 331 ? 14.633 19.281 -3.598 1 90.12 331 THR B C 1
ATOM 5345 O O . THR B 1 331 ? 15.211 18.562 -4.422 1 90.12 331 THR B O 1
ATOM 5348 N N . ALA B 1 332 ? 15.203 20.328 -3.133 1 89.88 332 ALA B N 1
ATOM 5349 C CA . ALA B 1 332 ? 16.469 20.828 -3.654 1 89.88 332 ALA B CA 1
ATOM 5350 C C . ALA B 1 332 ? 17.641 20.031 -3.102 1 89.88 332 ALA B C 1
ATOM 5352 O O . ALA B 1 332 ? 18.75 20.062 -3.66 1 89.88 332 ALA B O 1
ATOM 5353 N N . VAL B 1 333 ? 17.406 19.312 -2.061 1 93.69 333 VAL B N 1
ATOM 5354 C CA . VAL B 1 333 ? 18.516 18.703 -1.333 1 93.69 333 VAL B CA 1
ATOM 5355 C C . VAL B 1 333 ? 18.375 17.172 -1.361 1 93.69 333 VAL B C 1
ATOM 5357 O O . VAL B 1 333 ? 19.359 16.453 -1.48 1 93.69 333 VAL B O 1
ATOM 5360 N N . LEU B 1 334 ? 17.125 16.719 -1.291 1 97 334 LEU B N 1
ATOM 5361 C CA . LEU B 1 334 ? 16.891 15.305 -1.04 1 97 334 LEU B CA 1
ATOM 5362 C C . LEU B 1 334 ? 16.172 14.656 -2.221 1 97 334 LEU B C 1
ATOM 5364 O O . LEU B 1 334 ? 15.031 15 -2.52 1 97 334 LEU B O 1
ATOM 5368 N N . PRO B 1 335 ? 16.797 13.672 -2.871 1 97.81 335 PRO B N 1
ATOM 5369 C CA . PRO B 1 335 ? 16.109 12.922 -3.912 1 97.81 335 PRO B CA 1
ATOM 5370 C C . PRO B 1 335 ? 14.836 12.234 -3.398 1 97.81 335 PRO B C 1
ATOM 5372 O O . PRO B 1 335 ? 13.875 12.07 -4.148 1 97.81 335 PRO B O 1
ATOM 5375 N N . GLN B 1 336 ? 14.812 11.859 -2.084 1 98.31 336 GLN B N 1
ATOM 5376 C CA . GLN B 1 336 ? 13.633 11.266 -1.47 1 98.31 336 GLN B CA 1
ATOM 5377 C C . GLN B 1 336 ? 12.43 12.203 -1.561 1 98.31 336 GLN B C 1
ATOM 5379 O O . GLN B 1 336 ? 11.289 11.75 -1.681 1 98.31 336 GLN B O 1
ATOM 5384 N N . SER B 1 337 ? 12.695 13.492 -1.521 1 97.69 337 SER B N 1
ATOM 5385 C CA . SER B 1 337 ? 11.617 14.477 -1.635 1 97.69 337 SER B CA 1
ATOM 5386 C C . SER B 1 337 ? 11.023 14.484 -3.037 1 97.69 337 SER B C 1
ATOM 5388 O O . SER B 1 337 ? 9.805 14.539 -3.197 1 97.69 337 SER B O 1
ATOM 5390 N N . THR B 1 338 ? 11.859 14.422 -4.035 1 97.44 338 THR B N 1
ATOM 5391 C CA . THR B 1 338 ? 11.398 14.336 -5.414 1 97.44 338 THR B CA 1
ATOM 5392 C C . THR B 1 338 ? 10.625 13.047 -5.648 1 97.44 338 THR B C 1
ATOM 5394 O O . THR B 1 338 ? 9.578 13.055 -6.301 1 97.44 338 THR B O 1
ATOM 5397 N N . GLN B 1 339 ? 11.172 12 -5.109 1 98.12 339 GLN B N 1
ATOM 5398 C CA . GLN B 1 339 ? 10.492 10.711 -5.219 1 98.12 339 GLN B CA 1
ATOM 5399 C C . GLN B 1 339 ? 9.109 10.773 -4.59 1 98.12 339 GLN B C 1
ATOM 5401 O O . GLN B 1 339 ? 8.148 10.227 -5.141 1 98.12 339 GLN B O 1
ATOM 5406 N N . TYR B 1 340 ? 9.031 11.344 -3.449 1 98.44 340 TYR B N 1
ATOM 5407 C CA . TYR B 1 340 ? 7.754 11.523 -2.768 1 98.44 340 TYR B CA 1
ATOM 5408 C C . TYR B 1 340 ? 6.766 12.273 -3.654 1 98.44 340 TYR B C 1
ATOM 5410 O O . TYR B 1 340 ? 5.617 11.852 -3.814 1 98.44 340 TYR B O 1
ATOM 5418 N N . LEU B 1 341 ? 7.18 13.383 -4.211 1 98 341 LEU B N 1
ATOM 5419 C CA . LEU B 1 341 ? 6.301 14.188 -5.055 1 98 341 LEU B CA 1
ATOM 5420 C C . LEU B 1 341 ? 5.84 13.391 -6.273 1 98 341 LEU B C 1
ATOM 5422 O O . LEU B 1 341 ? 4.668 13.445 -6.645 1 98 341 LEU B O 1
ATOM 5426 N N . ASP B 1 342 ? 6.738 12.648 -6.859 1 97.94 342 ASP B N 1
ATOM 5427 C CA . ASP B 1 342 ? 6.387 11.789 -7.988 1 97.94 342 ASP B CA 1
ATOM 5428 C C . ASP B 1 342 ? 5.328 10.758 -7.586 1 97.94 342 ASP B C 1
ATOM 5430 O O . ASP B 1 342 ? 4.387 10.508 -8.336 1 97.94 342 ASP B O 1
ATOM 5434 N N . ASP B 1 343 ? 5.504 10.172 -6.422 1 98.56 343 ASP B N 1
ATOM 5435 C CA . ASP B 1 343 ? 4.555 9.18 -5.926 1 98.56 343 ASP B CA 1
ATOM 5436 C C . ASP B 1 343 ? 3.178 9.797 -5.703 1 98.56 343 ASP B C 1
ATOM 5438 O O . ASP B 1 343 ? 2.158 9.188 -6.039 1 98.56 343 ASP B O 1
ATOM 5442 N N . VAL B 1 344 ? 3.131 10.977 -5.105 1 98.69 344 VAL B N 1
ATOM 5443 C CA . VAL B 1 344 ? 1.864 11.641 -4.832 1 98.69 344 VAL B CA 1
ATOM 5444 C C . VAL B 1 344 ? 1.167 11.992 -6.145 1 98.69 344 VAL B C 1
ATOM 5446 O O . VAL B 1 344 ? -0.039 11.773 -6.289 1 98.69 344 VAL B O 1
ATOM 5449 N N . VAL B 1 345 ? 1.895 12.516 -7.082 1 98.19 345 VAL B N 1
ATOM 5450 C CA . VAL B 1 345 ? 1.341 12.859 -8.391 1 98.19 345 VAL B CA 1
ATOM 5451 C C . VAL B 1 345 ? 0.748 11.617 -9.039 1 98.19 345 VAL B C 1
ATOM 5453 O O . VAL B 1 345 ? -0.368 11.648 -9.562 1 98.19 345 VAL B O 1
ATOM 5456 N N . GLU B 1 346 ? 1.493 10.539 -8.984 1 97.88 346 GLU B N 1
ATOM 5457 C CA . GLU B 1 346 ? 1.008 9.281 -9.547 1 97.88 346 GLU B CA 1
ATOM 5458 C C . GLU B 1 346 ? -0.279 8.836 -8.867 1 97.88 346 GLU B C 1
ATOM 5460 O O . GLU B 1 346 ? -1.214 8.375 -9.523 1 97.88 346 GLU B O 1
ATOM 5465 N N . ALA B 1 347 ? -0.328 8.891 -7.535 1 98.56 347 ALA B N 1
ATOM 5466 C CA . ALA B 1 347 ? -1.513 8.492 -6.781 1 98.56 347 ALA B CA 1
ATOM 5467 C C . ALA B 1 347 ? -2.723 9.336 -7.172 1 98.56 347 ALA B C 1
ATOM 5469 O O . ALA B 1 347 ? -3.82 8.805 -7.359 1 98.56 347 ALA B O 1
ATOM 5470 N N . LEU B 1 348 ? -2.5 10.625 -7.293 1 98.5 348 LEU B N 1
ATOM 5471 C CA . LEU B 1 348 ? -3.58 11.539 -7.656 1 98.5 348 LEU B CA 1
ATOM 5472 C C . LEU B 1 348 ? -4.031 11.305 -9.094 1 98.5 348 LEU B C 1
ATOM 5474 O O . LEU B 1 348 ? -5.23 11.344 -9.383 1 98.5 348 LEU B O 1
ATOM 5478 N N . CYS B 1 349 ? -3.098 11.047 -9.984 1 97 349 CYS B N 1
ATOM 5479 C CA . CYS B 1 349 ? -3.424 10.727 -11.367 1 97 349 CYS B CA 1
ATOM 5480 C C . CYS B 1 349 ? -4.328 9.5 -11.453 1 97 349 CYS B C 1
ATOM 5482 O O . CYS B 1 349 ? -5.34 9.516 -12.156 1 97 349 CYS B O 1
ATOM 5484 N N . THR B 1 350 ? -3.955 8.531 -10.773 1 96.25 350 THR B N 1
ATOM 5485 C CA . THR B 1 350 ? -4.711 7.285 -10.781 1 96.25 350 THR B CA 1
ATOM 5486 C C . THR B 1 350 ? -6.102 7.492 -10.18 1 96.25 350 THR B C 1
ATOM 5488 O O . THR B 1 350 ? -7.102 7.062 -10.766 1 96.25 350 THR B O 1
ATOM 5491 N N . ALA B 1 351 ? -6.191 8.18 -9.055 1 97.5 351 ALA B N 1
ATOM 5492 C CA . ALA B 1 351 ? -7.441 8.352 -8.328 1 97.5 351 ALA B CA 1
ATOM 5493 C C . ALA B 1 351 ? -8.438 9.188 -9.125 1 97.5 351 ALA B C 1
ATOM 5495 O O . ALA B 1 351 ? -9.641 8.93 -9.086 1 97.5 351 ALA B O 1
ATOM 5496 N N . HIS B 1 352 ? -7.891 10.195 -9.82 1 97.12 352 HIS B N 1
ATOM 5497 C CA . HIS B 1 352 ? -8.766 11.117 -10.531 1 97.12 352 HIS B CA 1
ATOM 5498 C C . HIS B 1 352 ? -8.859 10.742 -12.008 1 97.12 352 HIS B C 1
ATOM 5500 O O . HIS B 1 352 ? -9.602 11.383 -12.766 1 97.12 352 HIS B O 1
ATOM 5506 N N . GLU B 1 353 ? -8.102 9.695 -12.438 1 92.06 353 GLU B N 1
ATOM 5507 C CA . GLU B 1 353 ? -8.109 9.227 -13.82 1 92.06 353 GLU B CA 1
ATOM 5508 C C . GLU B 1 353 ? -7.758 10.352 -14.789 1 92.06 353 GLU B C 1
ATOM 5510 O O . GLU B 1 353 ? -8.484 10.602 -15.75 1 92.06 353 GLU B O 1
ATOM 5515 N N . VAL B 1 354 ? -6.715 10.992 -14.398 1 89.56 354 VAL B N 1
ATOM 5516 C CA . VAL B 1 354 ? -6.227 12.07 -15.258 1 89.56 354 VAL B CA 1
ATOM 5517 C C . VAL B 1 354 ? -4.809 11.758 -15.727 1 89.56 354 VAL B C 1
ATOM 5519 O O . VAL B 1 354 ? -4.172 10.828 -15.219 1 89.56 354 VAL B O 1
ATOM 5522 N N . GLU B 1 355 ? -4.383 12.312 -16.875 1 79.56 355 GLU B N 1
ATOM 5523 C CA . GLU B 1 355 ? -3.057 12.102 -17.438 1 79.56 355 GLU B CA 1
ATOM 5524 C C . GLU B 1 355 ? -2.203 13.367 -17.344 1 79.56 355 GLU B C 1
ATOM 5526 O O . GLU B 1 355 ? -2.719 14.477 -17.469 1 79.56 355 GLU B O 1
#

Foldseek 3Di:
DPPPPPVVPPPQPPFQAQFDPLQCVFFDVLVNVVCSNPVRNADAPLNPPLVVCVVPVPVRDDPLQDDPAPQKDKDWFQDPPGIWIKIKHAADCVPLPDALFFEEEEEEDDLLADDAPRRCVVLLRLLSHLHRYMYMYTGFHGPPVPAPPSSLRSLLSVLVVCLVCCVVSSHDNLRYEYEYAACRLLSRLSNQVVCVVVVHHHLEYEYALYNQALVQLQPDPDLVSGPAVLLVSQQSPPPDHSVNSNSSSCRNPPPDDDPVNVVVVVPRPPCSNHVLVDPDQAPGHEYEQEAEPNESSRRVSVSVQVVNVVRPYHYHYDYQGNHYRSVLSPVVRDVSNVVVSVVVSVSSCVSNVTD/DPPPPPVPPPPQPDFQAQFDPLQCVFFDVLVNVVCSNPVRNADACLNPPLVVCVVPVPVRDDPLQDDDAPQKDKDWFDDPPGIWIKIKHAADCVPLPDALFFEEEEEEDDLLADDACRRCVVLLRLLRHLHRYMYMYTGFHGPPVPAPPSSLRSLLSVLVVCLVCCVVSSHDNLRYEYEYAACRLLSRLSNQVVCVVVVHHHLEYEYALYNQALVQLQPDPDLVSGPAPLLVSQQSPPPDHSVNSNSSSCRNPPPDDDPVNVVVVVPRPPCSNHVLVDDDQAPGHEYEQEAEPNESSRRVSVSVQVVNVVRPYHYHYDYQGNHYRSVLSPVVRDVSNVVVSVVVSVSSCVSNVTD

Solvent-accessible surface area (backbone atoms only — not comparable to full-atom values): 37091 Å² total; per-residue (Å²): 134,83,84,78,76,73,75,78,72,72,73,82,75,82,57,72,48,64,76,39,77,89,36,57,86,58,38,37,66,60,53,53,53,48,34,66,74,51,56,10,64,42,79,52,71,87,79,42,62,63,68,58,44,72,74,41,50,73,82,65,53,60,90,62,53,42,78,86,59,85,65,53,48,77,43,79,43,82,47,100,79,60,65,43,43,33,38,37,34,55,39,57,46,92,80,48,44,92,62,64,16,38,33,38,39,35,26,45,37,44,45,50,53,45,69,44,73,34,61,45,30,57,60,47,50,49,49,20,72,73,36,53,26,30,28,36,39,45,36,55,62,36,24,68,91,36,52,60,52,52,34,47,49,40,47,44,50,51,56,51,47,51,46,76,38,12,77,84,68,43,34,37,60,77,38,26,30,36,19,14,31,24,36,10,12,35,37,33,52,51,40,50,55,50,31,45,76,68,71,44,69,53,42,32,38,38,32,33,40,18,45,44,46,44,51,54,39,35,69,39,90,46,54,81,69,41,92,40,67,30,28,49,77,22,33,57,27,56,96,48,18,43,69,50,48,31,52,32,20,28,53,41,48,46,93,78,52,54,69,72,46,44,61,56,43,71,72,43,61,72,32,79,46,28,52,83,60,50,92,75,59,66,80,45,53,36,32,41,41,39,29,23,61,41,14,33,41,27,49,54,38,52,48,48,50,53,51,35,22,76,42,43,19,44,32,34,36,31,26,40,71,33,29,33,62,69,39,71,67,34,55,91,67,33,69,64,13,48,51,48,52,52,50,51,52,50,52,51,26,62,56,68,70,52,128,137,83,82,78,78,74,76,78,74,72,74,83,74,82,56,74,49,63,75,38,76,88,35,57,85,59,37,36,65,61,53,54,52,49,35,65,73,52,55,10,66,42,79,53,71,85,78,41,62,65,69,58,44,72,72,41,51,73,83,66,54,60,90,62,51,42,78,87,60,83,66,53,46,77,45,78,43,82,48,98,79,60,65,42,42,32,39,37,34,55,39,57,47,93,78,49,44,90,61,64,17,38,33,38,39,36,26,45,38,44,46,50,52,45,70,44,73,34,63,43,30,57,60,48,50,49,50,19,72,75,35,54,26,31,30,36,39,44,36,56,62,36,25,68,89,37,51,60,51,54,34,45,49,40,46,44,50,48,54,52,47,52,46,76,38,13,78,85,69,42,33,38,59,76,38,26,30,37,19,15,31,24,38,9,12,36,39,32,53,52,40,49,56,49,32,44,76,69,71,44,69,50,42,30,38,39,30,34,40,19,46,44,45,44,51,55,37,35,69,40,90,47,52,81,68,41,92,40,67,29,28,50,76,22,34,58,27,54,97,48,18,44,69,49,48,31,51,32,20,29,53,40,49,45,92,77,53,54,69,72,46,46,61,56,44,70,70,43,63,71,32,78,44,28,52,83,60,49,92,75,59,66,79,45,54,37,32,41,40,40,30,23,61,42,15,34,42,28,48,55,37,50,49,46,51,52,51,34,22,77,41,43,19,45,32,33,37,30,26,40,71,32,28,35,60,69,38,72,67,34,56,91,67,33,69,66,15,48,50,49,52,54,51,50,52,51,52,50,27,62,55,68,71,54,126

Nearest PDB structures (foldseek):
  3zwq-assembly1_A-2  TM=8.894E-01  e=2.050E-25  Pyrobaculum calidifontis JCM 11548
  2c7b-assembly1_A  TM=8.838E-01  e=3.242E-24  uncultured archaeon
  5l2p-assembly1_B  TM=7.816E-01  e=2.849E-23  Saccharolobus solfataricus
  5l2p-assembly1_C  TM=8.066E-01  e=9.782E-23  Saccharolobus solfataricus
  5mif-assembly2_D  TM=8.206E-01  e=4.723E-21  Tuber melanosporum Mel28

Secondary structure (DSSP, 8-state):
---------------SSPPPHHHHTTS-HHHHHHHHHTGGGS--GGGS-HHHHHH-GGGG--TT-----TTEEEEEEEETTEEEEEEEEPPPHHHH-S--EEEEEEE--STTTS--TTTTHHHHHHHHHHSS-EEEEEE---TTTS-TTHHHHHHHHHHHHHHHTHHHHTEEEEEEEEEEETHHHHHHHHHHHHHHHTT----EEEEES----HHHHHH-SSGGGSS-HHHHHTTT-SSS-HHHHHHHHHHHS-SS--HHHHHHHTTS-GGGG-GGG-S--TTPPPEEEEEETT-TTHHHHHHHHHHHHHTT--EEEEEETT--TTGGG-TTT-HHHHHHHHHHHHHHHHHHT--/---------------SSPPPHHHHTTS-HHHHHHHHHTGGGS--GGGS-HHHHHH-GGGG--TT-----TTEEEEEEEETTEEEEEEEEPPPHHHH-S-PEEEEEEE--STTTS--TTTTHHHHHHHHHHSS-EEEEEE---TTTS-TTHHHHHHHHHHHHHHHTHHHHTEEEEEEEEEEETHHHHHHHHHHHHHHHTT----EEEEES----HHHHHH-SSGGGSS-HHHHHTTT-SSS-HHHHHHHHHHHS-SS--HHHHHHHTTS-GGGG-GGG-S--TTPPPEEEEEETT-TTHHHHHHHHHHHHHTT--EEEEEETT--TTGGG-TTT-HHHHHHHHHHHHHHHHHHT--

=== Feature glossary ===
Legend for the data blocks above and below:

— What the protein is —

The amino-acid sequence is the protein's primary structure: the linear order of residues from the N-terminus to the C-terminus, written in one-letter code. Everything else here — the 3D coordinates, the secondary structure, the domain annotations — is ultimately a consequence of this string.

Database cross-references. InterPro integrates a dozen domain/family signature databases into unified entries with residue-range hits. GO terms attach function/process/location labels with evidence codes. CATH codes position the fold in a four-level structural taxonomy. Organism is the NCBI-taxonomy species name.

— Where its atoms are —

The mmCIF block holds the 3D Cartesian coordinates of each backbone atom (N, Cα, C, O) in ångströms. mmCIF is the PDB's canonical archive format — a tagged-loop text representation of the atomic model.

The six renders are orthographic views along the three Cartesian axes in both directions. Representation (cartoon, sticks, or surface) and color scheme (sequence-rainbow or by-chain) vary across proteins so the training set covers all the common visualization conventions.

— Local backbone conformation —

Secondary structure is the local, repeating backbone conformation. DSSP classifies it into eight states by reading the hydrogen-bond network: three helix types (H, G, I), two β types (E, B), two non-regular types (T, S), and unstructured coil (-).

SS3 is a coarse helix/strand/coil call (letters a/b/c) made by the P-SEA algorithm from inter-Cα distances and dihedrals. It is less detailed than DSSP but needs only Cα positions.

Backbone dihedral angles. Every residue except chain termini has a φ (preceding-C → N → Cα → C) and a ψ (N → Cα → C → next-N). They are reported in degrees following the IUPAC sign convention. Secondary structure is essentially a statement about which (φ, ψ) basin each residue occupies.

— Global shape and packing —

The geometric summary reports three shape descriptors. Rg (radius of gyration) measures how spread out the Cα atoms are about their centre of mass; compact globular proteins have small Rg, elongated or unfolded ones large. Cα contacts (<8 Å, |i−j|>4) count long-range residue pairs in spatial proximity — high for tightly packed folds, near zero for rods or random coil. The bounding-box extents give the protein's footprint along x, y, z in Å.

Solvent accessibility: the surface area of each residue that a 1.4 Å water probe can touch, in Å². When only backbone atoms are present the absolute values are lower than full-atom SASA (side chains contribute most of the area) and are flagged as backbone-only.

Plot images: a contact map (which residues are close in 3D, as an N×N binary image), a Ramachandran scatter (backbone torsion angles, revealing secondary-structure composition at a glance), and — for AlphaFold structures — a PAE heatmap (pairwise prediction confidence).

— Structural neighborhood —

Foldseek's 3Di representation compresses backbone geometry into a per-residue letter drawn from a learned twenty-state alphabet. It captures the tertiary interaction pattern around each residue — which residues are packed against it in space, regardless of where they are in sequence.

Structural nearest neighbors (via Foldseek easy-search vs the PDB). Reported per hit: target PDB id, E-value, and alignment TM-score. A TM-score above ~0.5 is the conventional threshold for 'same fold'.

— Confidence and disorder —

pLDDT (predicted Local Distance Difference Test) is AlphaFold's per-residue confidence score, ranging from 0 to 100. Values above 90 indicate high confidence (typically well-packed cores); 70–90 is confident; 50–70 low confidence; below 50 usually means the region is disordered or the prediction is unreliable there. AlphaFold stores pLDDT in the mmCIF B-factor column.

For experimental (PDB) structures, the B-factor (temperature factor) quantifies the positional spread of each atom in the crystal — a combination of thermal vibration and static disorder — in units of Å². High B-factors mark flexible loops or poorly resolved regions; low B-factors mark the rigid, well-ordered core.

Predicted Aligned Error (PAE) is an AlphaFold confidence matrix: entry (i, j) is the expected error in the position of residue j, in ångströms, when the prediction is superimposed on the true structure at residue i. Low PAE within a block of residues means that block is internally rigid and well-predicted; high PAE between two blocks means their relative placement is uncertain even if each block individually is confident.